Protein 6QVS (pdb70)

Organism: Homo sapiens (NCBI:txid9606)

Solvent-accessible surface area: 24418 Å² total; per-residue (Å²): 115,41,150,54,60,19,106,48,0,9,21,56,0,98,103,66,9,81,26,33,13,4,90,52,103,31,118,14,4,88,40,96,118,4,129,48,40,5,17,150,100,50,14,142,84,90,1,25,114,43,30,96,0,0,3,2,14,16,29,5,6,0,120,83,13,101,4,2,145,54,0,35,94,10,82,0,0,0,1,11,33,17,2,22,23,65,130,43,78,88,8,0,0,77,70,5,30,0,3,0,0,43,0,69,22,1,39,82,53,178,152,1,46,174,49,86,42,6,60,80,29,13,0,0,0,14,5,34,14,91,23,134,10,77,12,47,101,8,60,137,46,13,47,31,92,0,12,114,40,0,36,48,1,26,134,99,52,85,144,15,29,0,6,1,3,41,3,61,1,4,18,43,0,2,34,1,0,17,74,10,15,27,124,107,2,59,7,35,34,4,40,18,14,1,0,0,0,0,1,0,0,21,9,3,38,68,0,3,1,0,6,34,11,39,8,117,47,139,59,115,46,51,80,3,65,37,192,143,114,74,108,68,9,160,88,121,15,2,50,74,0,0,101,61,1,26,115,28,81,102,98,41,20,122,76,52,0,32,0,18,0,16,0,20,172,56,28,174,94,73,86,201,40,68,27,129,42,2,15,22,36,0,89,86,108,7,86,9,19,14,5,83,51,104,35,120,14,4,86,41,100,119,4,138,50,39,6,18,152,103,46,8,110,90,82,0,25,112,44,31,94,0,0,2,2,15,16,28,5,8,0,107,88,14,100,4,1,143,56,0,36,94,10,81,0,0,0,1,11,34,16,2,22,24,66,127,30,81,88,6,0,0,76,71,5,30,0,3,0,0,41,0,71,20,1,40,85,72,165,150,2,41,156,32,84,43,7,60,80,30,12,0,0,0,14,4,36,14,88,22,131,11,75,11,47,94,8,61,132,43,13,46,33,91,0,12,113,40,0,36,52,1,27,127,100,52,84,144,15,28,0,5,1,3,32,4,60,0,4,16,48,0,2,46,4,3,18,55,54,16,11,125,115,1,55,7,38,32,4,35,19,13,0,0,0,0,0,1,0,1,39,11,4,38,67,0,3,1,0,6,12,2,48,10,109,52,137,58,111,48,52,78,7,64,40,191,140,111,72,107,67,10,158,84,59,114,19,1,18,70,5,0,94,85,0,29,118,28,63,114,114,43,28,126,98,50,0,32,0,19,0,17,0,20,171,55,26,170,97

Sequence (539 aa):
GIKFSAEALRCHLRDHVNVSSMVEVTDFPFNTSSEWEGYLPKESIRRTKAGPWGRCCAVVSSSAGSLKSSQLGRREIDDHDAVLRFNGAPTANFQQDVGTKTTIRLMNSQLLVTTEKRFLKDSLYNEGILIVWDPSVYHSSDIPKWYQNPDYNFFNNYKTYRKLHPNQPFYILKPQMPWELWDILQEISPEEIQPNPPSSGMLGIIIMMTLCCDQVDIYEFLPSKRKTDVCYYYQKFFDSACTLLYEKNLVKHLNQGTDEDIYLLGKATLPGFRTIHCGIKFSAEALRCHLRDHVNVSMVEVTDFPFNTSSEWEGYLPKESIRRTKAGPWGRCAVVSSSAGSLKSSQLGREIDDHDAVLRFNGAPTANFQQDVGTKTTIRLMNSQLLVTTEKRFLKDSLYNEGILIVWDPSVYHSSDIPKWYQNPDYNFFNNYKTYRKLHPNQPFYILKPQMPWELWDILQEISPEEIQPNPPSSGMLGIIIMMTLCDQVDIYEFLPSKRKTDVCYYYQKFFDSACTPLLYEKNLVKHLNQGTDEDIYLLGKATLPGFRTIHC

Radius of gyration: 26.05 Å; Cα contacts (8 Å, |Δi|>4): 1026; chains: 2; bounding box: 49×72×60 Å

Structure (mmCIF, N/CA/C/O backbone):
data_6QVS
#
_entry.id   6QVS
#
_cell.length_a   138.816
_cell.length_b   94.369
_cell.length_c   64.472
_cell.angle_alpha   90.000
_cell.angle_beta   94.310
_cell.angle_gamma   90.000
#
_symmetry.space_group_name_H-M   'C 1 2 1'
#
loop_
_entity.id
_entity.type
_entity.pdbx_description
1 polymer 'Beta-galactoside alpha-2,6-sialyltransferase 1'
2 non-polymer DI(HYDROXYETHYL)ETHER
3 non-polymer GLYCEROL
4 water water
#
loop_
_atom_site.group_PDB
_atom_site.id
_atom_site.type_symbol
_atom_site.label_atom_id
_atom_site.label_alt_id
_atom_site.label_comp_id
_atom_site.label_asym_id
_atom_site.label_entity_id
_atom_site.label_seq_id
_atom_site.pdbx_PDB_ins_code
_atom_site.Cartn_x
_atom_site.Cartn_y
_atom_site.Cartn_z
_atom_site.occupancy
_atom_site.B_iso_or_equiv
_atom_site.auth_seq_id
_atom_site.auth_comp_id
_atom_site.auth_asym_id
_atom_site.auth_atom_id
_atom_site.pdbx_PDB_model_num
ATOM 1 N N . GLY A 1 1 ? -4.289 19.155 75.122 1.00 55.30 132 GLY A N 1
ATOM 2 C CA . GLY A 1 1 ? -3.944 18.371 73.949 1.00 45.37 132 GLY A CA 1
ATOM 3 C C . GLY A 1 1 ? -3.440 19.206 72.786 1.00 43.72 132 GLY A C 1
ATOM 4 O O . GLY A 1 1 ? -3.702 20.407 72.711 1.00 52.26 132 GLY A O 1
ATOM 5 N N . ILE A 1 2 ? -2.716 18.561 71.872 1.00 41.71 133 ILE A N 1
ATOM 6 C CA . ILE A 1 2 ? -2.126 19.263 70.737 1.00 33.98 133 ILE A CA 1
ATOM 7 C C . ILE A 1 2 ? -3.228 19.745 69.803 1.00 42.83 133 ILE A C 1
ATOM 8 O O . ILE A 1 2 ? -4.103 18.969 69.393 1.00 37.02 133 ILE A O 1
ATOM 13 N N . LYS A 1 3 ? -3.189 21.033 69.453 1.00 37.65 134 LYS A N 1
ATOM 14 C CA . LYS A 1 3 ? -4.273 21.652 68.699 1.00 35.51 134 LYS A CA 1
ATOM 15 C C . LYS A 1 3 ? -4.128 21.528 67.191 1.00 36.85 134 LYS A C 1
ATOM 16 O O . LYS A 1 3 ? -5.125 21.681 66.477 1.00 38.89 134 LYS A O 1
ATOM 22 N N . PHE A 1 4 ? -2.931 21.265 66.680 1.00 34.81 135 PHE A N 1
ATOM 23 C CA . PHE A 1 4 ? -2.756 21.105 65.245 1.00 32.70 135 PHE A CA 1
ATOM 24 C C . PHE A 1 4 ? -2.902 19.637 64.855 1.00 27.42 135 PHE A C 1
ATOM 25 O O . PHE A 1 4 ? -2.658 18.730 65.656 1.00 31.09 135 PHE A O 1
ATOM 33 N N . SER A 1 5 ? -3.278 19.413 63.599 1.00 29.25 136 SER A N 1
ATOM 34 C CA . SER A 1 5 ? -3.207 18.064 63.058 1.00 29.97 136 SER A CA 1
ATOM 35 C C . SER A 1 5 ? -1.744 17.672 62.881 1.00 29.01 136 SER A C 1
ATOM 36 O O . SER A 1 5 ? -0.849 18.518 62.898 1.00 29.91 136 SER A O 1
ATOM 39 N N . ALA A 1 6 ? -1.500 16.370 62.707 1.00 32.28 137 ALA A N 1
ATOM 40 C CA . ALA A 1 6 ? -0.133 15.940 62.432 1.00 27.81 137 ALA A CA 1
ATOM 41 C C . ALA A 1 6 ? 0.394 16.606 61.169 1.00 31.80 137 ALA A C 1
ATOM 42 O O . ALA A 1 6 ? 1.542 17.069 61.125 1.00 27.52 137 ALA A O 1
ATOM 44 N N . GLU A 1 7 ? -0.446 16.692 60.137 1.00 27.82 138 GLU A N 1
ATOM 45 C CA . GLU A 1 7 ? -0.021 17.273 58.872 1.00 32.33 138 GLU A CA 1
ATOM 46 C C . GLU A 1 7 ? 0.356 18.741 59.038 1.00 30.49 138 GLU A C 1
ATOM 47 O O . GLU A 1 7 ? 1.378 19.193 58.509 1.00 30.37 138 GLU A O 1
ATOM 53 N N . ALA A 1 8 ? -0.444 19.493 59.791 1.00 26.54 139 ALA A N 1
ATOM 54 C CA . ALA A 1 8 ? -0.140 20.905 60.005 1.00 31.05 139 ALA A CA 1
ATOM 55 C C . ALA A 1 8 ? 1.115 21.077 60.856 1.00 26.68 139 ALA A C 1
ATOM 56 O O . ALA A 1 8 ? 1.918 21.986 60.614 1.00 30.31 139 ALA A O 1
ATOM 58 N N . LEU A 1 9 ? 1.294 20.215 61.856 1.00 26.71 140 LEU A N 1
ATOM 59 C CA . LEU A 1 9 ? 2.465 20.301 62.720 1.00 26.57 140 LEU A CA 1
ATOM 60 C C . LEU A 1 9 ? 3.752 20.026 61.946 1.00 26.51 140 LEU A C 1
ATOM 61 O O . LEU A 1 9 ? 4.763 20.706 62.156 1.00 27.43 140 LEU A O 1
ATOM 66 N N . ARG A 1 10 ? 3.739 19.039 61.047 1.00 26.60 141 ARG A N 1
ATOM 67 C CA . ARG A 1 10 ? 4.926 18.775 60.237 1.00 28.05 141 ARG A CA 1
ATOM 68 C C . ARG A 1 10 ? 5.287 19.974 59.374 1.00 30.80 141 ARG A C 1
ATOM 69 O O . ARG A 1 10 ? 6.472 20.295 59.205 1.00 28.72 141 ARG A O 1
ATOM 77 N N . CYS A 1 11 ? 4.279 20.638 58.802 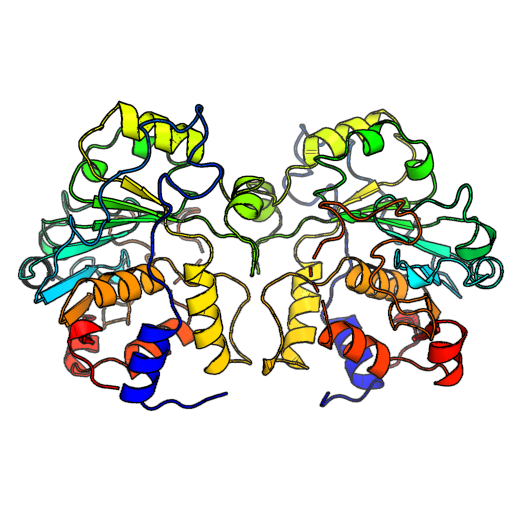1.00 28.82 142 CYS A N 1
ATOM 78 C CA . CYS A 1 11 ? 4.531 21.839 58.015 1.00 30.28 142 CYS A CA 1
ATOM 79 C C . CYS A 1 11 ? 5.114 22.945 58.880 1.00 27.72 142 CYS A C 1
ATOM 80 O O . CYS A 1 11 ? 6.023 23.667 58.453 1.00 32.53 142 CYS A O 1
ATOM 83 N N . HIS A 1 12 ? 4.591 23.095 60.097 1.00 29.62 143 HIS A N 1
ATOM 84 C CA . HIS A 1 12 ? 5.094 24.096 61.028 1.00 31.30 143 HIS A CA 1
ATOM 85 C C . HIS A 1 12 ? 6.547 23.815 61.402 1.00 31.53 143 HIS A C 1
ATOM 86 O O . HIS A 1 12 ? 7.378 24.730 61.456 1.00 31.34 143 HIS A O 1
ATOM 93 N N . LEU A 1 13 ? 6.875 22.548 61.647 1.00 25.23 144 LEU A N 1
ATOM 94 C CA . LEU A 1 13 ? 8.258 22.192 61.951 1.00 26.24 144 LEU A CA 1
ATOM 95 C C . LEU A 1 13 ? 9.162 22.421 60.750 1.00 28.25 144 LEU A C 1
ATOM 96 O O . LEU A 1 13 ? 10.296 22.892 60.900 1.00 29.19 144 LEU A O 1
ATOM 101 N N . ARG A 1 14 ? 8.678 22.094 59.551 1.00 25.99 145 ARG A N 1
ATOM 102 C CA . ARG A 1 14 ? 9.486 22.250 58.349 1.00 26.95 145 ARG A CA 1
ATOM 103 C C . ARG A 1 14 ? 9.839 23.709 58.119 1.00 29.78 145 ARG A C 1
ATOM 104 O O . ARG A 1 14 ? 10.986 24.035 57.798 1.00 32.14 145 ARG A O 1
ATOM 112 N N . ASP A 1 15 ? 8.870 24.601 58.306 1.00 29.80 146 ASP A N 1
ATOM 113 C CA . ASP A 1 15 ? 9.048 26.001 57.957 1.00 32.24 146 ASP A CA 1
ATOM 114 C C . ASP A 1 15 ? 9.707 26.823 59.057 1.00 32.50 146 ASP A C 1
ATOM 115 O O . ASP A 1 15 ? 10.344 27.837 58.747 1.00 37.24 146 ASP A O 1
ATOM 120 N N . HIS A 1 16 ? 9.570 26.432 60.328 1.00 27.70 147 HIS A N 1
ATOM 121 C CA . HIS A 1 16 ? 10.041 27.269 61.428 1.00 29.73 147 HIS A CA 1
ATOM 122 C C . HIS A 1 16 ? 11.354 26.808 62.046 1.00 26.22 147 HIS A C 1
ATOM 123 O O . HIS A 1 16 ? 11.967 27.575 62.795 1.00 29.51 147 HIS A O 1
ATOM 130 N N . VAL A 1 17 ? 11.816 25.594 61.766 1.00 25.84 148 VAL A N 1
ATOM 131 C CA . VAL A 1 17 ? 13.059 25.098 62.350 1.00 25.77 148 VAL A CA 1
ATOM 132 C C . VAL A 1 17 ? 14.091 25.015 61.233 1.00 27.84 148 VAL A C 1
ATOM 133 O O . VAL A 1 17 ? 13.956 24.203 60.310 1.00 31.18 148 VAL A O 1
ATOM 137 N N . ASN A 1 18 ? 15.120 25.861 61.302 1.00 23.67 149 ASN A N 1
ATOM 138 C CA . ASN A 1 18 ? 16.173 25.888 60.289 1.00 24.17 149 ASN A CA 1
ATOM 139 C C . ASN A 1 18 ? 17.256 24.898 60.708 1.00 22.90 149 ASN A C 1
ATOM 140 O O . ASN A 1 18 ? 18.049 25.171 61.614 1.00 22.59 149 ASN A O 1
ATOM 145 N N . VAL A 1 19 ? 17.267 23.724 60.077 1.00 21.19 150 VAL A N 1
ATOM 146 C CA . VAL A 1 19 ? 18.260 22.694 60.385 1.00 20.87 150 VAL A CA 1
ATOM 147 C C . VAL A 1 19 ? 19.477 23.010 59.526 1.00 24.23 150 VAL A C 1
ATOM 148 O O . VAL A 1 19 ? 19.590 22.586 58.368 1.00 23.35 150 VAL A O 1
ATOM 152 N N . SER A 1 20 ? 20.412 23.753 60.108 1.00 20.81 151 SER A N 1
ATOM 153 C CA A SER A 1 20 ? 21.594 24.216 59.397 0.42 19.79 151 SER A CA 1
ATOM 154 C CA B SER A 1 20 ? 21.608 24.131 59.380 0.58 19.72 151 SER A CA 1
ATOM 155 C C . SER A 1 20 ? 22.780 24.169 60.345 1.00 18.23 151 SER A C 1
ATOM 156 O O . SER A 1 20 ? 22.617 24.259 61.566 1.00 21.02 151 SER A O 1
ATOM 161 N N . MET A 1 21 ? 23.966 24.058 59.769 1.00 19.11 152 MET A N 1
ATOM 162 C CA . MET A 1 21 ? 25.209 24.006 60.512 1.00 19.71 152 MET A CA 1
ATOM 163 C C . MET A 1 21 ? 25.962 25.317 60.367 1.00 19.31 152 MET A C 1
ATOM 164 O O . MET A 1 21 ? 25.747 26.083 59.422 1.00 20.48 152 MET A O 1
ATOM 169 N N . VAL A 1 22 ? 26.880 25.556 61.311 1.00 18.30 153 VAL A N 1
ATOM 170 C CA . VAL A 1 22 ? 27.758 26.718 61.205 1.00 18.43 153 VAL A CA 1
ATOM 171 C C . VAL A 1 22 ? 28.614 26.581 59.951 1.00 21.18 153 VAL A C 1
ATOM 172 O O . VAL A 1 22 ? 29.119 25.496 59.636 1.00 20.47 153 VAL A O 1
ATOM 176 N N . GLU A 1 23 ? 28.771 27.680 59.212 1.00 20.19 154 GLU A N 1
ATOM 177 C CA . GLU A 1 23 ? 29.524 27.668 57.967 1.00 20.58 154 GLU A CA 1
ATOM 178 C C . GLU A 1 23 ? 30.766 28.547 58.082 1.00 20.33 154 GLU A C 1
ATOM 179 O O . GLU A 1 23 ? 30.872 29.388 58.980 1.00 21.03 154 GLU A O 1
ATOM 185 N N . VAL A 1 24 ? 31.720 28.312 57.171 1.00 22.11 155 VAL A N 1
ATOM 186 C CA . VAL A 1 24 ? 32.971 29.062 57.193 1.00 26.20 155 VAL A CA 1
ATOM 187 C C . VAL A 1 24 ? 32.734 30.546 56.979 1.00 25.14 155 VAL A C 1
ATOM 188 O O . VAL A 1 24 ? 33.619 31.352 57.276 1.00 31.59 155 VAL A O 1
ATOM 192 N N . THR A 1 25 ? 31.563 30.929 56.463 1.00 22.22 156 THR A N 1
ATOM 193 C CA . THR A 1 25 ? 31.223 32.328 56.234 1.00 29.42 156 THR A CA 1
ATOM 194 C C . THR A 1 25 ? 30.566 32.999 57.437 1.00 30.04 156 THR A C 1
ATOM 195 O O . THR A 1 25 ? 30.299 34.207 57.382 1.00 28.64 156 THR A O 1
ATOM 199 N N . ASP A 1 26 ? 30.299 32.260 58.519 1.00 21.91 157 ASP A N 1
ATOM 200 C CA . ASP A 1 26 ? 29.648 32.808 59.708 1.00 21.44 157 ASP A CA 1
ATOM 201 C C . ASP A 1 26 ? 30.717 33.356 60.651 1.00 22.15 157 ASP A C 1
ATOM 202 O O . ASP A 1 26 ? 31.475 32.587 61.246 1.00 22.89 157 ASP A O 1
ATOM 207 N N . PHE A 1 27 ? 30.786 34.683 60.803 1.00 20.52 158 PHE A N 1
ATOM 208 C CA . PHE A 1 27 ? 31.728 35.235 61.762 1.00 20.90 158 PHE A CA 1
ATOM 209 C C . PHE A 1 27 ? 31.436 34.687 63.159 1.00 18.95 158 PHE A C 1
ATOM 210 O O . PHE A 1 27 ? 30.275 34.676 63.586 1.00 21.19 158 PHE A O 1
ATOM 218 N N . PRO A 1 28 ? 32.465 34.285 63.932 1.00 19.78 159 PRO A N 1
ATOM 219 C CA . PRO A 1 28 ? 33.903 34.416 63.691 1.00 18.44 159 PRO A CA 1
ATOM 220 C C . PRO A 1 28 ? 34.605 33.175 63.150 1.00 20.76 159 PRO A C 1
ATOM 221 O O . PRO A 1 28 ? 35.823 33.044 63.307 1.00 21.86 159 PRO A O 1
ATOM 225 N N . PHE A 1 29 ? 33.862 32.294 62.499 1.00 20.85 160 PHE A N 1
ATOM 226 C CA . PHE A 1 29 ? 34.490 31.097 61.951 1.00 21.37 160 PHE A CA 1
ATOM 227 C C . PHE A 1 29 ? 35.189 31.371 60.628 1.00 24.23 160 PHE A C 1
ATOM 228 O O . PHE A 1 29 ? 35.730 30.441 60.017 1.00 23.10 160 PHE A O 1
ATOM 236 N N . ASN A 1 30 ? 35.221 32.637 60.199 1.00 21.87 161 ASN A N 1
ATOM 237 C CA . ASN A 1 30 ? 36.001 33.070 59.047 1.00 23.04 161 ASN A CA 1
ATOM 238 C C . ASN A 1 30 ? 37.271 33.817 59.455 1.00 24.70 161 ASN A C 1
ATOM 239 O O . ASN A 1 30 ? 37.917 34.434 58.602 1.00 22.86 161 ASN A O 1
ATOM 244 N N . THR A 1 31 ? 37.636 33.776 60.734 1.00 21.41 162 THR A N 1
ATOM 245 C CA . THR A 1 31 ? 38.893 34.343 61.196 1.00 23.87 162 THR A CA 1
ATOM 246 C C . THR A 1 31 ? 40.042 33.366 60.943 1.00 29.09 162 THR A C 1
ATOM 247 O O . THR A 1 31 ? 39.833 32.170 60.702 1.00 24.49 162 THR A O 1
ATOM 251 N N . SER A 1 32 ? 41.271 33.901 60.983 1.00 28.06 163 SER A N 1
ATOM 252 C CA A SER A 1 32 ? 42.437 33.073 60.697 0.65 27.63 163 SER A CA 1
ATOM 253 C CA B SER A 1 32 ? 42.469 33.098 60.730 0.35 27.63 163 SER A CA 1
ATOM 254 C C . SER A 1 32 ? 42.561 31.918 61.680 1.00 26.66 163 SER A C 1
ATOM 255 O O . SER A 1 32 ? 43.024 30.838 61.300 1.00 26.42 163 SER A O 1
ATOM 260 N N . GLU A 1 33 ? 42.154 32.126 62.934 1.00 23.79 164 GLU A N 1
ATOM 261 C CA . GLU A 1 33 ? 42.228 31.075 63.941 1.00 27.89 164 GLU A CA 1
ATOM 262 C C . GLU A 1 33 ? 41.408 29.854 63.544 1.00 25.74 164 GLU A C 1
ATOM 263 O O . GLU A 1 33 ? 41.729 28.730 63.952 1.00 25.93 164 GLU A O 1
ATOM 269 N N . TRP A 1 34 ? 40.366 30.046 62.742 1.00 23.13 165 TRP A N 1
ATOM 270 C CA . TRP A 1 34 ? 39.480 28.961 62.340 1.00 22.87 165 TRP A CA 1
ATOM 271 C C . TRP A 1 34 ? 39.745 28.463 60.925 1.00 22.17 165 TRP A C 1
ATOM 272 O O . TRP A 1 34 ? 39.002 27.608 60.430 1.00 21.52 165 TRP A O 1
ATOM 283 N N . GLU A 1 35 ? 40.787 28.968 60.265 1.00 25.72 166 GLU A N 1
ATOM 284 C CA . GLU A 1 35 ? 41.022 28.620 58.870 1.00 24.88 166 GLU A CA 1
ATOM 285 C C . GLU A 1 35 ? 41.183 27.118 58.702 1.00 23.88 166 GLU A C 1
ATOM 286 O O . GLU A 1 35 ? 41.996 26.494 59.385 1.00 28.82 166 GLU A O 1
ATOM 292 N N . GLY A 1 36 ? 40.398 26.545 57.789 1.00 24.50 167 GLY A N 1
ATOM 293 C CA . GLY A 1 36 ? 40.532 25.150 57.430 1.00 25.69 167 GLY A CA 1
ATOM 294 C C . GLY A 1 36 ? 39.827 24.172 58.338 1.00 26.20 167 GLY A C 1
ATOM 295 O O . GLY A 1 36 ? 39.841 22.967 58.050 1.00 27.35 167 GLY A O 1
ATOM 296 N N . TYR A 1 37 ? 39.203 24.633 59.421 1.00 22.90 168 TYR A N 1
ATOM 297 C CA . TYR A 1 37 ? 38.626 23.683 60.365 1.00 19.79 168 TYR A CA 1
ATOM 298 C C . TYR A 1 37 ? 37.217 23.216 59.997 1.00 25.59 168 TYR A C 1
ATOM 299 O O . TYR A 1 37 ? 36.951 22.012 60.018 1.00 27.23 168 TYR A O 1
ATOM 308 N N . LEU A 1 38 ? 36.298 24.124 59.682 1.00 24.07 169 LEU A N 1
ATOM 309 C CA . LEU A 1 38 ? 34.924 23.700 59.422 1.00 22.05 169 LEU A CA 1
ATOM 310 C C . LEU A 1 38 ? 34.806 23.028 58.053 1.00 25.67 169 LEU A C 1
ATOM 311 O O . LEU A 1 38 ? 35.519 23.391 57.111 1.00 27.60 169 LEU A O 1
ATOM 316 N N . PRO A 1 39 ? 33.911 22.047 57.909 1.00 23.87 170 PRO A N 1
ATOM 317 C CA . PRO A 1 39 ? 33.663 21.490 56.573 1.00 23.66 170 PRO A CA 1
ATOM 318 C C . PRO A 1 39 ? 33.217 22.590 55.620 1.00 25.86 170 PRO A C 1
ATOM 319 O O . PRO A 1 39 ? 32.372 23.426 55.954 1.00 30.61 170 PRO A O 1
ATOM 323 N N . LYS A 1 40 ? 33.832 22.616 54.443 1.00 32.74 171 LYS A N 1
ATOM 324 C CA . LYS A 1 40 ? 33.408 23.572 53.429 1.00 35.19 171 LYS A CA 1
ATOM 325 C C . LYS A 1 40 ? 32.201 23.080 52.643 1.00 38.47 171 LYS A C 1
ATOM 326 O O . LYS A 1 40 ? 31.452 23.905 52.105 1.00 41.58 171 LYS A O 1
ATOM 332 N N . GLU A 1 41 ? 31.978 21.767 52.591 1.00 30.20 172 GLU A N 1
ATOM 333 C CA . GLU A 1 41 ? 30.814 21.213 51.914 1.00 33.14 172 GLU A CA 1
ATOM 334 C C . GLU A 1 41 ? 29.674 21.004 52.901 1.00 30.96 172 GLU A C 1
ATOM 335 O O . GLU A 1 41 ? 29.876 20.489 54.005 1.00 34.15 172 GLU A O 1
ATOM 341 N N . SER A 1 42 ? 28.479 21.411 52.487 1.00 28.14 173 SER A N 1
ATOM 342 C CA . SER A 1 42 ? 27.290 21.332 53.322 1.00 28.80 173 SER A CA 1
ATOM 343 C C . SER A 1 42 ? 26.990 19.886 53.704 1.00 27.39 173 SER A C 1
ATOM 344 O O . SER A 1 42 ? 27.282 18.949 52.958 1.00 28.71 173 SER A O 1
ATOM 347 N N . ILE A 1 43 ? 26.388 19.705 54.883 1.00 22.31 174 ILE A N 1
ATOM 348 C CA . ILE A 1 43 ? 26.046 18.349 55.305 1.00 23.93 174 ILE A CA 1
ATOM 349 C C . ILE A 1 43 ? 25.059 17.716 54.335 1.00 27.50 174 ILE A C 1
ATOM 350 O O . ILE A 1 43 ? 25.077 16.495 54.133 1.00 27.32 174 ILE A O 1
ATOM 355 N N . ARG A 1 44 ? 24.226 18.530 53.682 1.00 28.50 175 ARG A N 1
ATOM 356 C CA A ARG A 1 44 ? 23.243 18.018 52.733 0.45 31.95 175 ARG A CA 1
ATOM 357 C CA B ARG A 1 44 ? 23.246 17.985 52.752 0.55 31.96 175 ARG A CA 1
ATOM 358 C C . ARG A 1 44 ? 23.897 17.375 51.518 1.00 30.90 175 ARG A C 1
ATOM 359 O O . ARG A 1 44 ? 23.255 16.567 50.838 1.00 37.75 175 ARG A O 1
ATOM 374 N N . THR A 1 45 ? 25.156 17.715 51.224 1.00 27.45 176 THR A N 1
ATOM 375 C CA . THR A 1 45 ? 25.855 17.043 50.132 1.00 34.11 176 THR A CA 1
ATOM 376 C C . THR A 1 45 ? 26.525 15.752 50.571 1.00 34.02 176 THR A C 1
ATOM 377 O O . THR A 1 45 ? 26.809 14.902 49.722 1.00 35.62 176 THR A O 1
ATOM 381 N N . LYS A 1 46 ? 26.797 15.586 51.867 1.00 29.45 177 LYS A N 1
ATOM 382 C CA . LYS A 1 46 ? 27.446 14.379 52.359 1.00 29.78 177 LYS A CA 1
ATOM 383 C C . LYS A 1 46 ? 26.478 13.375 52.962 1.00 26.59 177 LYS A C 1
ATOM 384 O O . LYS A 1 46 ? 26.817 12.189 53.057 1.00 27.69 177 LYS A O 1
ATOM 390 N N . ALA A 1 47 ? 25.293 13.821 53.372 1.00 26.59 178 ALA A N 1
ATOM 391 C CA . ALA A 1 47 ? 24.337 12.992 54.102 1.00 25.02 178 ALA A CA 1
ATOM 392 C C . ALA A 1 47 ? 23.051 12.893 53.288 1.00 24.65 178 ALA A C 1
ATOM 393 O O . ALA A 1 47 ? 22.193 13.776 53.359 1.00 28.21 178 ALA A O 1
ATOM 395 N N . GLY A 1 48 ? 22.915 11.820 52.513 1.00 26.89 179 GLY A N 1
ATOM 396 C CA . GLY A 1 48 ? 21.704 11.603 51.758 1.00 27.24 179 GLY A CA 1
ATOM 397 C C . GLY A 1 48 ? 21.604 12.481 50.523 1.00 26.65 179 GLY A C 1
ATOM 398 O O . GLY A 1 48 ? 22.618 12.865 49.936 1.00 29.35 179 GLY A O 1
ATOM 399 N N . PRO A 1 49 ? 20.374 12.799 50.087 1.00 27.58 180 PRO A N 1
ATOM 400 C CA . PRO A 1 49 ? 19.068 12.391 50.628 1.00 24.04 180 PRO A CA 1
ATOM 401 C C . PRO A 1 49 ? 18.856 10.882 50.680 1.00 29.88 180 PRO A C 1
ATOM 402 O O . PRO A 1 49 ? 19.319 10.160 49.792 1.00 30.76 180 PRO A O 1
ATOM 406 N N . TRP A 1 50 ? 18.157 10.420 51.711 1.00 27.38 181 TRP A N 1
ATOM 407 C CA . TRP A 1 50 ? 17.982 9.002 51.967 1.00 25.74 181 TRP A CA 1
ATOM 408 C C . TRP A 1 50 ? 16.505 8.625 51.945 1.00 25.33 181 TRP A C 1
ATOM 409 O O . TRP A 1 50 ? 15.619 9.459 52.142 1.00 27.12 181 TRP A O 1
ATOM 420 N N . GLY A 1 51 ? 16.242 7.342 51.703 1.00 25.26 182 GLY A N 1
ATOM 421 C CA . GLY A 1 51 ? 14.872 6.862 51.702 1.00 26.82 182 GLY A CA 1
ATOM 422 C C . GLY A 1 51 ? 14.344 6.460 53.065 1.00 30.01 182 GLY A C 1
ATOM 423 O O . GLY A 1 51 ? 13.309 6.957 53.512 1.00 35.34 182 GLY A O 1
ATOM 424 N N . ARG A 1 52 ? 15.030 5.540 53.732 1.00 25.27 183 ARG A N 1
ATOM 425 C CA . ARG A 1 52 ? 14.572 5.010 55.009 1.00 23.59 183 ARG A CA 1
ATOM 426 C C . ARG A 1 52 ? 15.710 5.155 56.003 1.00 24.31 183 ARG A C 1
ATOM 427 O O . ARG A 1 52 ? 16.843 4.778 55.703 1.00 26.65 183 ARG A O 1
ATOM 435 N N . CYS A 1 53 ? 15.433 5.745 57.161 1.00 20.82 184 CYS A N 1
ATOM 436 C CA A CYS A 1 53 ? 16.482 5.987 58.138 0.51 20.46 184 CYS A CA 1
ATOM 437 C CA B CYS A 1 53 ? 16.466 6.035 58.147 0.49 20.48 184 CYS A CA 1
ATOM 438 C C . CYS A 1 53 ? 16.028 5.552 59.519 1.00 18.41 184 CYS A C 1
ATOM 439 O O . CYS A 1 53 ? 14.834 5.405 59.794 1.00 20.79 184 CYS A O 1
ATOM 444 N N . ALA A 1 54 ? 17.013 5.334 60.389 1.00 18.81 185 ALA A N 1
ATOM 445 C CA . ALA A 1 54 ? 16.748 4.977 61.775 1.00 19.62 185 ALA A CA 1
ATOM 446 C C . ALA A 1 54 ? 17.388 6.004 62.694 1.00 19.33 185 ALA A C 1
ATOM 447 O O . ALA A 1 54 ? 18.479 6.501 62.409 1.00 21.07 185 ALA A O 1
ATOM 449 N N . VAL A 1 55 ? 16.683 6.324 63.776 1.00 17.01 186 VAL A N 1
ATOM 450 C CA . VAL A 1 55 ? 17.225 7.032 64.934 1.00 18.16 186 VAL A CA 1
ATOM 451 C C . VAL A 1 55 ? 17.202 6.047 66.092 1.00 17.54 186 VAL A C 1
ATOM 452 O O . VAL A 1 55 ? 16.144 5.489 66.413 1.00 19.29 186 VAL A O 1
ATOM 456 N N . VAL A 1 56 ? 18.359 5.804 66.703 1.00 15.66 187 VAL A N 1
ATOM 457 C CA . VAL A 1 56 ? 18.476 4.825 67.778 1.00 14.92 187 VAL A CA 1
ATOM 458 C C . VAL A 1 56 ? 18.779 5.581 69.064 1.00 17.09 187 VAL A C 1
ATOM 459 O O . VAL A 1 56 ? 19.855 6.170 69.215 1.00 18.49 187 VAL A O 1
ATOM 463 N N . SER A 1 57 ? 17.825 5.586 69.987 1.00 18.45 188 SER A N 1
ATOM 464 C CA A SER A 1 57 ? 18.093 6.192 71.277 0.55 18.93 188 SER A CA 1
ATOM 465 C CA B SER A 1 57 ? 18.045 6.152 71.307 0.45 18.93 188 SER A CA 1
ATOM 466 C C . SER A 1 57 ? 19.180 5.403 72.010 1.00 19.56 188 SER A C 1
ATOM 467 O O . SER A 1 57 ? 19.630 4.345 71.571 1.00 21.48 188 SER A O 1
ATOM 472 N N . SER A 1 58 ? 19.643 5.957 73.120 1.00 18.09 189 SER A N 1
ATOM 473 C CA . SER A 1 58 ? 20.631 5.257 73.928 1.00 18.21 189 SER A CA 1
ATOM 474 C C . SER A 1 58 ? 19.986 4.551 75.114 1.00 19.96 189 SER A C 1
ATOM 475 O O . SER A 1 58 ? 20.700 4.066 75.997 1.00 22.15 189 SER A O 1
ATOM 478 N N . ALA A 1 59 ? 18.655 4.464 75.129 1.00 20.10 190 ALA A N 1
ATOM 479 C CA . ALA A 1 59 ? 17.911 4.059 76.320 1.00 20.80 190 ALA A CA 1
ATOM 480 C C . ALA A 1 59 ? 18.267 2.644 76.760 1.00 22.82 190 ALA A C 1
ATOM 481 O O . ALA A 1 59 ? 18.600 1.776 75.949 1.00 21.34 190 ALA A O 1
ATOM 483 N N . GLY A 1 60 ? 18.154 2.414 78.070 1.00 21.45 191 GLY A N 1
ATOM 484 C CA . GLY A 1 60 ? 18.382 1.077 78.595 1.00 21.75 191 GLY A CA 1
ATOM 485 C C . GLY A 1 60 ? 17.436 0.030 78.042 1.00 22.15 191 GLY A C 1
ATOM 486 O O . GLY A 1 60 ? 17.770 -1.161 78.048 1.00 24.33 191 GLY A O 1
ATOM 487 N N . SER A 1 61 ? 16.253 0.443 77.576 1.00 19.90 192 SER A N 1
ATOM 488 C CA . SER A 1 61 ? 15.275 -0.477 77.012 1.00 22.47 192 SER A CA 1
ATOM 489 C C . SER A 1 61 ? 15.712 -1.079 75.677 1.00 24.26 192 SER A C 1
ATOM 490 O O . SER A 1 61 ? 15.016 -1.966 75.168 1.00 26.43 192 SER A O 1
ATOM 493 N N . LEU A 1 62 ? 16.843 -0.644 75.105 1.00 19.47 193 LEU A N 1
ATOM 494 C CA . LEU A 1 62 ? 17.385 -1.339 73.943 1.00 19.87 193 LEU A CA 1
ATOM 495 C C . LEU A 1 62 ? 18.078 -2.643 74.310 1.00 22.01 193 LEU A C 1
ATOM 496 O O . LEU A 1 62 ? 18.238 -3.509 73.442 1.00 23.19 193 LEU A O 1
ATOM 501 N N . LYS A 1 63 ? 18.510 -2.791 75.558 1.00 22.93 194 LYS A N 1
ATOM 502 C CA . LYS A 1 63 ? 19.133 -4.035 75.989 1.00 27.85 194 LYS A CA 1
ATOM 503 C C . LYS A 1 63 ? 18.132 -5.178 75.873 1.00 26.28 194 LYS A C 1
ATOM 504 O O . LYS A 1 63 ? 16.976 -5.053 76.291 1.00 28.88 194 LYS A O 1
ATOM 510 N N . SER A 1 64 ? 18.575 -6.283 75.259 1.00 26.88 195 SER A N 1
ATOM 511 C CA . SER A 1 64 ? 17.759 -7.468 74.972 1.00 30.53 195 SER A CA 1
ATOM 512 C C . SER A 1 64 ? 16.599 -7.194 74.021 1.00 28.96 195 SER A C 1
ATOM 513 O O . SER A 1 64 ? 15.674 -7.998 73.932 1.00 30.01 195 SER A O 1
ATOM 516 N N . SER A 1 65 ? 16.621 -6.087 73.271 1.00 22.79 196 SER A N 1
ATOM 517 C CA . SER A 1 65 ? 15.553 -5.831 72.310 1.00 24.32 196 SER A CA 1
ATOM 518 C C . SER A 1 65 ? 15.691 -6.637 71.027 1.00 21.83 196 SER A C 1
ATOM 519 O O . SER A 1 65 ? 14.711 -6.760 70.280 1.00 22.92 196 SER A O 1
ATOM 522 N N . GLN A 1 66 ? 16.901 -7.114 70.719 1.00 22.03 197 GLN A N 1
ATOM 523 C CA . GLN A 1 66 ? 17.179 -7.815 69.469 1.00 22.30 197 GLN A CA 1
ATOM 524 C C . GLN A 1 66 ? 16.742 -7.004 68.248 1.00 19.73 197 GLN A C 1
ATOM 525 O O . GLN A 1 66 ? 16.310 -7.546 67.230 1.00 23.35 197 GLN A O 1
ATOM 531 N N . LEU A 1 67 ? 16.887 -5.668 68.325 1.00 18.41 198 LEU A N 1
ATOM 532 C CA . LEU A 1 67 ? 16.471 -4.812 67.225 1.00 20.02 198 LEU A CA 1
ATOM 533 C C . LEU A 1 67 ? 17.554 -4.604 66.158 1.00 19.39 198 LEU A C 1
ATOM 534 O O . LEU A 1 67 ? 17.331 -3.844 65.202 1.00 18.96 198 LEU A O 1
ATOM 539 N N . GLY A 1 68 ? 18.704 -5.282 66.278 1.00 19.57 199 GLY A N 1
ATOM 540 C CA . GLY A 1 68 ? 19.844 -4.959 65.427 1.00 20.01 199 GLY A CA 1
ATOM 541 C C . GLY A 1 68 ? 19.582 -5.138 63.940 1.00 21.52 199 GLY A C 1
ATOM 542 O O . GLY A 1 68 ? 19.992 -4.309 63.125 1.00 20.64 199 GLY A O 1
ATOM 543 N N A ARG A 1 69 ? 18.904 -6.226 63.562 0.51 20.86 200 ARG A N 1
ATOM 544 N N B ARG A 1 69 ? 18.900 -6.223 63.562 0.49 20.86 200 ARG A N 1
ATOM 545 C CA A ARG A 1 69 ? 18.624 -6.438 62.142 0.51 21.83 200 ARG A CA 1
ATOM 546 C CA B ARG A 1 69 ? 18.630 -6.432 62.140 0.49 21.83 200 ARG A CA 1
ATOM 547 C C A ARG A 1 69 ? 17.634 -5.406 61.620 0.51 22.28 200 ARG A C 1
ATOM 548 C C B ARG A 1 69 ? 17.631 -5.409 61.616 0.49 22.27 200 ARG A C 1
ATOM 549 O O A ARG A 1 69 ? 17.806 -4.872 60.517 0.51 24.15 200 ARG A O 1
ATOM 550 O O B ARG A 1 69 ? 17.795 -4.883 60.509 0.49 24.16 200 ARG A O 1
ATOM 565 N N . GLU A 1 70 ? 16.600 -5.109 62.408 1.00 22.30 201 GLU A N 1
ATOM 566 C CA . GLU A 1 70 ? 15.627 -4.091 62.027 1.00 23.95 201 GLU A CA 1
ATOM 567 C C . GLU A 1 70 ? 16.296 -2.729 61.868 1.00 24.03 201 GLU A C 1
ATOM 568 O O . GLU A 1 70 ? 16.022 -1.996 60.910 1.00 25.77 201 GLU A O 1
ATOM 574 N N . ILE A 1 71 ? 17.214 -2.400 62.775 1.00 21.24 202 ILE A N 1
ATOM 575 C CA . ILE A 1 71 ? 17.899 -1.110 62.701 1.00 20.87 202 ILE A CA 1
ATOM 576 C C . ILE A 1 71 ? 18.810 -1.041 61.479 1.00 21.09 202 ILE A C 1
ATOM 577 O O . ILE A 1 71 ? 18.848 -0.028 60.771 1.00 22.77 202 ILE A O 1
ATOM 582 N N . ASP A 1 72 ? 19.568 -2.110 61.209 1.00 20.61 203 ASP A N 1
ATOM 583 C CA . ASP A 1 72 ? 20.508 -2.073 60.095 1.00 20.71 203 ASP A CA 1
ATOM 584 C C . ASP A 1 72 ? 19.816 -2.033 58.732 1.00 19.19 203 ASP A C 1
ATOM 585 O O . ASP A 1 72 ? 20.448 -1.638 57.748 1.00 24.22 203 ASP A O 1
ATOM 590 N N . ASP A 1 73 ? 18.539 -2.423 58.657 1.00 22.95 204 ASP A N 1
ATOM 591 C CA . ASP A 1 73 ? 17.785 -2.427 57.403 1.00 25.64 204 ASP A CA 1
ATOM 592 C C . ASP A 1 73 ? 17.265 -1.018 57.097 1.00 24.20 204 ASP A C 1
ATOM 593 O O . ASP A 1 73 ? 16.066 -0.772 56.968 1.00 26.60 204 ASP A O 1
ATOM 598 N N . HIS A 1 74 ? 18.213 -0.085 56.999 1.00 21.82 205 HIS A N 1
ATOM 599 C CA . HIS A 1 74 ? 17.951 1.316 56.694 1.00 21.13 205 HIS A CA 1
ATOM 600 C C . HIS A 1 74 ?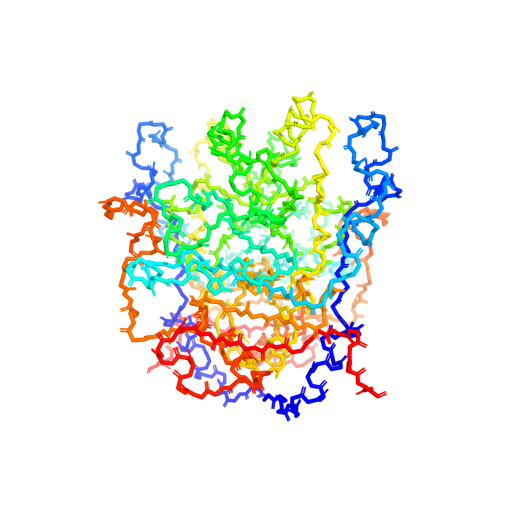 19.120 1.876 55.904 1.00 22.08 205 HIS A C 1
ATOM 601 O O . HIS A 1 74 ? 20.242 1.376 55.989 1.00 25.36 205 HIS A O 1
ATOM 608 N N . ASP A 1 75 ? 18.867 2.978 55.189 1.00 19.97 206 ASP A N 1
ATOM 609 C CA . ASP A 1 75 ? 19.940 3.633 54.454 1.00 20.42 206 ASP A CA 1
ATOM 610 C C . ASP A 1 75 ? 20.930 4.316 55.386 1.00 22.81 206 ASP A C 1
ATOM 611 O O . ASP A 1 75 ? 22.124 4.393 55.076 1.00 25.65 206 ASP A O 1
ATOM 616 N N . ALA A 1 76 ? 20.450 4.832 56.515 1.00 20.34 207 ALA A N 1
ATOM 617 C CA . ALA A 1 76 ? 21.292 5.572 57.441 1.00 20.03 207 ALA A CA 1
ATOM 618 C C . ALA A 1 76 ? 20.765 5.369 58.850 1.00 18.14 207 ALA A C 1
ATOM 619 O O . ALA A 1 76 ? 19.563 5.196 59.057 1.00 20.98 207 ALA A O 1
ATOM 621 N N . VAL A 1 77 ? 21.680 5.421 59.814 1.00 17.14 208 VAL A N 1
ATOM 622 C CA . VAL A 1 77 ? 21.364 5.264 61.227 1.00 17.20 208 VAL A CA 1
ATOM 623 C C . VAL A 1 77 ? 22.001 6.421 61.979 1.00 17.47 208 VAL A C 1
ATOM 624 O O . VAL A 1 77 ? 23.203 6.663 61.837 1.00 17.65 208 VAL A O 1
ATOM 628 N N . LEU A 1 78 ? 21.208 7.130 62.788 1.00 16.19 209 LEU A N 1
ATOM 629 C CA . LEU A 1 78 ? 21.738 8.164 63.668 1.00 16.01 209 LEU A CA 1
ATOM 630 C C . LEU A 1 78 ? 21.800 7.635 65.101 1.00 16.68 209 LEU A C 1
ATOM 631 O O . LEU A 1 78 ? 20.853 7.010 65.581 1.00 16.81 209 LEU A O 1
ATOM 636 N N . ARG A 1 79 ? 22.919 7.903 65.787 1.00 14.13 210 ARG A N 1
ATOM 637 C CA . ARG A 1 79 ? 23.110 7.551 67.197 1.00 14.00 210 ARG A CA 1
ATOM 638 C C . ARG A 1 79 ? 23.551 8.791 67.968 1.00 13.69 210 ARG A C 1
ATOM 639 O O . ARG A 1 79 ? 23.846 9.840 67.381 1.00 15.57 210 ARG A O 1
ATOM 647 N N . PHE A 1 80 ? 23.622 8.661 69.298 1.00 15.78 211 PHE A N 1
ATOM 648 C CA . PHE A 1 80 ? 23.883 9.810 70.166 1.00 17.38 211 PHE A CA 1
ATOM 649 C C . PHE A 1 80 ? 25.115 9.619 71.038 1.00 19.22 211 PHE A C 1
ATOM 650 O O . PHE A 1 80 ? 25.383 8.524 71.537 1.00 16.38 211 PHE A O 1
ATOM 658 N N . ASN A 1 81 ? 25.836 10.717 71.241 1.00 15.75 212 ASN A N 1
ATOM 659 C CA . ASN A 1 81 ? 26.946 10.838 72.199 1.00 16.43 212 ASN A CA 1
ATOM 660 C C . ASN A 1 81 ? 27.894 9.654 72.021 1.00 18.23 212 ASN A C 1
ATOM 661 O O . ASN A 1 81 ? 28.341 9.421 70.888 1.00 19.34 212 ASN A O 1
ATOM 666 N N . GLY A 1 82 ? 28.246 8.931 73.082 1.00 18.67 213 GLY A N 1
ATOM 667 C CA . GLY A 1 82 ? 29.212 7.850 72.960 1.00 21.14 213 GLY A CA 1
ATOM 668 C C . GLY A 1 82 ? 28.597 6.471 72.855 1.00 19.20 213 GLY A C 1
ATOM 669 O O . GLY A 1 82 ? 29.264 5.473 73.178 1.00 18.29 213 GLY A O 1
ATOM 670 N N . ALA A 1 83 ? 27.350 6.383 72.400 1.00 17.68 214 ALA A N 1
ATOM 671 C CA . ALA A 1 83 ? 26.671 5.084 72.363 1.00 19.09 214 ALA A CA 1
ATOM 672 C C . ALA A 1 83 ? 27.414 4.118 71.449 1.00 16.45 214 ALA A C 1
ATOM 673 O O . ALA A 1 83 ? 27.658 4.442 70.277 1.00 17.55 214 ALA A O 1
ATOM 675 N N . PRO A 1 84 ? 27.798 2.935 71.945 1.00 16.42 215 PRO A N 1
ATOM 676 C CA . PRO A 1 84 ? 28.602 2.004 71.152 1.00 16.62 215 PRO A CA 1
ATOM 677 C C . PRO A 1 84 ? 27.773 0.944 70.442 1.00 17.74 215 PRO A C 1
ATOM 678 O O . PRO A 1 84 ? 26.673 0.600 70.878 1.00 19.17 215 PRO A O 1
ATOM 682 N N . THR A 1 85 ? 28.294 0.434 69.333 1.00 19.55 216 THR A N 1
ATOM 683 C CA . THR A 1 85 ? 27.720 -0.756 68.718 1.00 18.20 216 THR A CA 1
ATOM 684 C C . THR A 1 85 ? 28.480 -2.015 69.094 1.00 20.23 216 THR A C 1
ATOM 685 O O . THR A 1 85 ? 27.859 -3.067 69.247 1.00 20.08 216 THR A O 1
ATOM 689 N N . ALA A 1 86 ? 29.791 -1.914 69.309 1.00 23.00 217 ALA A N 1
ATOM 690 C CA . ALA A 1 86 ? 30.578 -3.093 69.664 1.00 24.01 217 ALA A CA 1
ATOM 691 C C . ALA A 1 86 ? 30.042 -3.742 70.932 1.00 24.72 217 ALA A C 1
ATOM 692 O O . ALA A 1 86 ? 29.754 -3.061 71.920 1.00 26.06 217 ALA A O 1
ATOM 694 N N . ASN A 1 87 ? 29.864 -5.067 70.881 1.00 23.70 218 ASN A N 1
ATOM 695 C CA . ASN A 1 87 ? 29.318 -5.896 71.956 1.00 23.75 218 ASN A CA 1
ATOM 696 C C . ASN A 1 87 ? 27.820 -5.713 72.145 1.00 22.98 218 ASN A C 1
ATOM 697 O O . ASN A 1 87 ? 27.254 -6.281 73.092 1.00 24.29 218 ASN A O 1
ATOM 702 N N . PHE A 1 88 ? 27.156 -4.926 71.290 1.00 21.02 219 PHE A N 1
ATOM 703 C CA . PHE A 1 88 ? 25.717 -4.715 71.387 1.00 19.09 219 PHE A CA 1
ATOM 704 C C . PHE A 1 88 ? 25.021 -4.860 70.039 1.00 19.17 219 PHE A C 1
ATOM 705 O O . PHE A 1 88 ? 23.831 -4.526 69.936 1.00 19.67 219 PHE A O 1
ATOM 713 N N . GLN A 1 89 ? 25.711 -5.372 69.007 1.00 19.60 220 GLN A N 1
ATOM 714 C CA . GLN A 1 89 ? 25.171 -5.299 67.650 1.00 19.36 220 GLN A CA 1
ATOM 715 C C . GLN A 1 89 ? 23.841 -6.023 67.504 1.00 18.19 220 GLN A C 1
ATOM 716 O O . GLN A 1 89 ? 23.017 -5.621 66.679 1.00 20.65 220 GLN A O 1
ATOM 722 N N . GLN A 1 90 ? 23.625 -7.111 68.259 1.00 19.56 221 GLN A N 1
ATOM 723 C CA . GLN A 1 90 ? 22.360 -7.831 68.140 1.00 18.98 221 GLN A CA 1
ATOM 724 C C . GLN A 1 90 ? 21.185 -6.993 68.625 1.00 20.02 221 GLN A C 1
ATOM 725 O O . GLN A 1 90 ? 20.056 -7.193 68.161 1.00 19.82 221 GLN A O 1
ATOM 731 N N . ASP A 1 91 ? 21.434 -6.033 69.524 1.00 19.28 222 ASP A N 1
ATOM 732 C CA . ASP A 1 91 ? 20.377 -5.184 70.058 1.00 18.94 222 ASP A CA 1
ATOM 733 C C . ASP A 1 91 ? 20.257 -3.862 69.313 1.00 21.70 222 ASP A C 1
ATOM 734 O O . ASP A 1 91 ? 19.142 -3.390 69.092 1.00 20.09 222 ASP A O 1
ATOM 739 N N . VAL A 1 92 ? 21.373 -3.251 68.916 1.00 19.02 223 VAL A N 1
ATOM 740 C CA . VAL A 1 92 ? 21.343 -1.872 68.426 1.00 16.56 223 VAL A CA 1
ATOM 741 C C . VAL A 1 92 ? 21.841 -1.726 66.998 1.00 19.48 223 VAL A C 1
ATOM 742 O O . VAL A 1 92 ? 21.820 -0.607 66.464 1.00 18.23 223 VAL A O 1
ATOM 746 N N . GLY A 1 93 ? 22.280 -2.811 66.352 1.00 18.80 224 GLY A N 1
ATOM 747 C CA . GLY A 1 93 ? 22.764 -2.718 64.988 1.00 18.64 224 GLY A CA 1
ATOM 748 C C . GLY A 1 93 ? 24.268 -2.537 64.895 1.00 18.84 224 GLY A C 1
ATOM 749 O O . GLY A 1 93 ? 24.982 -2.400 65.889 1.00 20.02 224 GLY A O 1
ATOM 750 N N . THR A 1 94 ? 24.748 -2.497 63.644 1.00 18.94 225 THR A N 1
ATOM 751 C CA . THR A 1 94 ? 26.175 -2.428 63.361 1.00 21.17 225 THR A CA 1
ATOM 752 C C . THR A 1 94 ? 26.646 -1.116 62.760 1.00 23.48 225 THR A C 1
ATOM 753 O O . THR A 1 94 ? 27.853 -0.855 62.779 1.00 28.89 225 THR A O 1
ATOM 757 N N . LYS A 1 95 ? 25.770 -0.317 62.170 1.00 21.52 226 LYS A N 1
ATOM 758 C CA . LYS A 1 95 ? 26.272 0.828 61.434 1.00 23.25 226 LYS A CA 1
ATOM 759 C C . LYS A 1 95 ? 25.901 2.122 62.136 1.00 19.66 226 LYS A C 1
ATOM 760 O O . LYS A 1 95 ? 24.913 2.200 62.873 1.00 20.97 226 LYS A O 1
ATOM 766 N N . THR A 1 96 ? 26.731 3.127 61.894 1.00 20.83 227 THR A N 1
ATOM 767 C CA . THR A 1 96 ? 26.546 4.459 62.457 1.00 17.17 227 THR A CA 1
ATOM 768 C C . THR A 1 96 ? 26.847 5.442 61.343 1.00 21.74 227 THR A C 1
ATOM 769 O O . THR A 1 96 ? 28.009 5.581 60.947 1.00 23.45 227 THR A O 1
ATOM 773 N N . THR A 1 97 ? 25.810 6.114 60.840 1.00 18.15 228 THR A N 1
ATOM 774 C CA . THR A 1 97 ? 25.968 7.053 59.740 1.00 16.60 228 THR A CA 1
ATOM 775 C C . THR A 1 97 ? 26.150 8.476 60.231 1.00 17.25 228 THR A C 1
ATOM 776 O O . THR A 1 97 ? 26.944 9.231 59.667 1.00 18.20 228 THR A O 1
ATOM 780 N N . ILE A 1 98 ? 25.379 8.869 61.234 1.00 16.81 229 ILE A N 1
ATOM 781 C CA . ILE A 1 98 ? 25.485 10.184 61.845 1.00 15.30 229 ILE A CA 1
ATOM 782 C C . ILE A 1 98 ? 25.520 9.987 63.349 1.00 17.17 229 ILE A C 1
ATOM 783 O O . ILE A 1 98 ? 24.772 9.166 63.894 1.00 17.15 229 ILE A O 1
ATOM 788 N N . ARG A 1 99 ? 26.397 10.723 64.024 1.00 15.84 230 ARG A N 1
ATOM 789 C CA . ARG A 1 99 ? 26.459 10.682 65.481 1.00 13.46 230 ARG A CA 1
ATOM 790 C C . ARG A 1 99 ? 26.305 12.108 65.997 1.00 15.01 230 ARG A C 1
ATOM 791 O O . ARG A 1 99 ? 27.143 12.962 65.705 1.00 17.46 230 ARG A O 1
ATOM 799 N N . LEU A 1 100 ? 25.232 12.361 66.746 1.00 14.73 231 LEU A N 1
ATOM 800 C CA . LEU A 1 100 ? 24.948 13.686 67.289 1.00 15.09 231 LEU A CA 1
ATOM 801 C C . LEU A 1 100 ? 25.406 13.710 68.741 1.00 16.73 231 LEU A C 1
ATOM 802 O O . LEU A 1 100 ? 24.970 12.871 69.547 1.00 16.34 231 LEU A O 1
ATOM 807 N N . MET A 1 101 ? 26.282 14.662 69.067 1.00 16.96 232 MET A N 1
ATOM 808 C CA . MET A 1 101 ? 26.938 14.733 70.368 1.00 15.67 232 MET A CA 1
ATOM 809 C C . MET A 1 101 ? 26.664 16.071 71.029 1.00 14.67 232 MET A C 1
ATOM 810 O O . MET A 1 101 ? 26.702 17.115 70.371 1.00 16.83 232 MET A O 1
ATOM 815 N N . ASN A 1 102 ? 26.480 16.038 72.348 1.00 15.35 233 ASN A N 1
ATOM 816 C CA . ASN A 1 102 ? 26.403 17.314 73.049 1.00 17.41 233 ASN A CA 1
ATOM 817 C C . ASN A 1 102 ? 27.806 17.858 73.324 1.00 16.46 233 ASN A C 1
ATOM 818 O O . ASN A 1 102 ? 28.802 17.130 73.346 1.00 17.08 233 ASN A O 1
ATOM 823 N N . SER A 1 103 ? 27.880 19.188 73.477 1.00 14.78 234 SER A N 1
ATOM 824 C CA . SER A 1 103 ? 29.176 19.826 73.672 1.00 15.64 234 SER A CA 1
ATOM 825 C C . SER A 1 103 ? 29.828 19.418 74.991 1.00 15.98 234 SER A C 1
ATOM 826 O O . SER A 1 103 ? 31.059 19.492 75.098 1.00 18.79 234 SER A O 1
ATOM 829 N N . GLN A 1 104 ? 29.044 18.999 75.991 1.00 15.90 235 GLN A N 1
ATOM 830 C CA . GLN A 1 104 ? 29.647 18.499 77.227 1.00 18.90 235 GLN A CA 1
ATOM 831 C C . GLN A 1 104 ? 30.565 17.308 76.953 1.00 20.50 235 GLN A C 1
ATOM 832 O O . GLN A 1 104 ? 31.667 17.229 77.504 1.00 20.00 235 GLN A O 1
ATOM 838 N N . LEU A 1 105 ? 30.142 16.397 76.071 1.00 17.61 236 LEU A N 1
ATOM 839 C CA A LEU A 1 105 ? 30.969 15.242 75.737 0.65 19.00 236 LEU A CA 1
ATOM 840 C CA B LEU A 1 105 ? 30.967 15.242 75.736 0.35 19.03 236 LEU A CA 1
ATOM 841 C C . LEU A 1 105 ? 32.266 15.676 75.071 1.00 20.57 236 LEU A C 1
ATOM 842 O O . LEU A 1 105 ? 33.363 15.270 75.482 1.00 20.59 236 LEU A O 1
ATOM 851 N N . VAL A 1 106 ? 32.165 16.505 74.034 1.00 17.88 237 VAL A N 1
ATOM 852 C CA . VAL A 1 106 ? 33.366 16.901 73.311 1.00 17.63 237 VAL A CA 1
ATOM 853 C C . VAL A 1 106 ? 34.322 17.653 74.227 1.00 18.58 237 VAL A C 1
ATOM 854 O O . VAL A 1 106 ? 35.549 17.524 74.100 1.00 20.53 237 VAL A O 1
ATOM 858 N N . THR A 1 107 ? 33.783 18.428 75.171 1.00 17.47 238 THR A N 1
ATOM 859 C CA . THR A 1 107 ? 34.613 19.242 76.058 1.00 19.19 238 THR A CA 1
ATOM 860 C C . THR A 1 107 ? 35.271 18.424 77.166 1.00 21.06 238 THR A C 1
ATOM 861 O O . THR A 1 107 ? 36.455 18.625 77.454 1.00 25.33 238 THR A O 1
ATOM 865 N N . THR A 1 108 ? 34.534 17.503 77.806 1.00 22.07 239 THR A N 1
ATOM 866 C CA . THR A 1 108 ? 34.991 16.918 79.064 1.00 20.32 239 THR A CA 1
ATOM 867 C C . THR A 1 108 ? 35.240 15.418 79.021 1.00 29.06 239 THR A C 1
ATOM 868 O O . THR A 1 108 ? 35.845 14.892 79.966 1.00 28.11 239 THR A O 1
ATOM 872 N N . GLU A 1 109 ? 34.815 14.712 77.974 1.00 23.87 240 GLU A N 1
ATOM 873 C CA . GLU A 1 109 ? 34.984 13.258 77.924 1.00 24.17 240 GLU A CA 1
ATOM 874 C C . GLU A 1 109 ? 36.306 12.961 77.221 1.00 22.66 240 GLU A C 1
ATOM 875 O O . GLU A 1 109 ? 36.417 13.095 75.999 1.00 24.45 240 GLU A O 1
ATOM 881 N N . LYS A 1 110 ? 37.321 12.553 77.996 1.00 25.51 241 LYS A N 1
ATOM 882 C CA . LYS A 1 110 ? 38.638 12.312 77.410 1.00 25.84 241 LYS A CA 1
ATOM 883 C C . LYS A 1 110 ? 38.603 11.222 76.339 1.00 25.26 241 LYS A C 1
ATOM 884 O O . LYS A 1 110 ? 39.411 11.247 75.404 1.00 25.94 241 LYS A O 1
ATOM 890 N N . ARG A 1 111 ? 37.684 10.261 76.451 1.00 23.28 242 ARG A N 1
ATOM 891 C CA . ARG A 1 111 ? 37.608 9.199 75.456 1.00 24.30 242 ARG A CA 1
ATOM 892 C C . ARG A 1 111 ? 37.189 9.708 74.081 1.00 23.74 242 ARG A C 1
ATOM 893 O O . ARG A 1 111 ? 37.404 9.010 73.084 1.00 22.21 242 ARG A O 1
ATOM 901 N N . PHE A 1 112 ? 36.623 10.915 73.988 1.00 22.23 243 PHE A N 1
ATOM 902 C CA . PHE A 1 112 ? 36.261 11.418 72.666 1.00 20.76 243 PHE A CA 1
ATOM 903 C C . PHE A 1 112 ? 37.476 11.507 71.752 1.00 22.38 243 PHE A C 1
ATOM 904 O O . PHE A 1 112 ? 37.371 11.271 70.546 1.00 22.26 243 PHE A O 1
ATOM 912 N N . LEU A 1 113 ? 38.641 11.860 72.298 1.00 21.61 244 LEU A N 1
ATOM 913 C CA . LEU A 1 113 ? 39.838 11.980 71.482 1.00 22.65 244 LEU A CA 1
ATOM 914 C C . LEU A 1 113 ? 40.606 10.663 71.357 1.00 27.28 244 LEU A C 1
ATOM 915 O O . LEU A 1 113 ? 41.625 10.622 70.658 1.00 28.87 244 LEU A O 1
ATOM 920 N N . LYS A 1 114 ? 40.128 9.581 71.971 1.00 24.42 245 LYS A N 1
ATOM 921 C CA . LYS A 1 114 ? 40.865 8.316 71.951 1.00 26.80 245 LYS A CA 1
ATOM 922 C C . LYS A 1 114 ? 40.089 7.160 71.344 1.00 29.61 245 LYS A C 1
ATOM 923 O O . LYS A 1 114 ? 40.683 6.333 70.654 1.00 30.83 245 LYS A O 1
ATOM 929 N N . ASP A 1 115 ? 38.779 7.079 71.575 1.00 25.97 246 ASP A N 1
ATOM 930 C CA . ASP A 1 115 ? 38.010 5.879 71.249 1.00 23.41 246 ASP A CA 1
ATOM 931 C C . ASP A 1 115 ? 37.668 5.834 69.762 1.00 24.05 246 ASP A C 1
ATOM 932 O O . ASP A 1 115 ? 37.176 6.814 69.189 1.00 24.26 246 ASP A O 1
ATOM 937 N N . SER A 1 116 ? 37.910 4.685 69.135 1.00 24.53 247 SER A N 1
ATOM 938 C CA . SER A 1 116 ? 37.716 4.589 67.695 1.00 22.42 247 SER A CA 1
ATOM 939 C C . SER A 1 116 ? 36.246 4.647 67.289 1.00 21.54 247 SER A C 1
ATOM 940 O O . SER A 1 116 ? 35.959 4.884 66.109 1.00 23.13 247 SER A O 1
ATOM 943 N N . LEU A 1 117 ? 35.312 4.445 68.226 1.00 22.65 248 LEU A N 1
ATOM 944 C CA . LEU A 1 117 ? 33.899 4.446 67.852 1.00 22.39 248 LEU A CA 1
ATOM 945 C C . LEU A 1 117 ? 33.480 5.768 67.219 1.00 21.91 248 LEU A C 1
ATOM 946 O O . LEU A 1 117 ? 32.562 5.791 66.386 1.00 22.95 248 LEU A O 1
ATOM 951 N N . TYR A 1 118 ? 34.143 6.867 67.585 1.00 20.13 249 TYR A N 1
ATOM 952 C CA . TYR A 1 118 ? 33.787 8.176 67.038 1.00 19.06 249 TYR A CA 1
ATOM 953 C C . TYR A 1 118 ? 34.208 8.364 65.589 1.00 20.46 249 TYR A C 1
ATOM 954 O O . TYR A 1 118 ? 33.729 9.304 64.944 1.00 20.40 249 TYR A O 1
ATOM 963 N N . ASN A 1 119 ? 35.079 7.505 65.058 1.00 21.85 250 ASN A N 1
ATOM 964 C CA . ASN A 1 119 ? 35.697 7.784 63.770 1.00 20.79 250 ASN A CA 1
ATOM 965 C C . ASN A 1 119 ? 34.813 7.396 62.593 1.00 23.25 250 ASN A C 1
ATOM 966 O O . ASN A 1 119 ? 35.157 7.718 61.449 1.00 22.69 250 ASN A O 1
ATOM 971 N N . GLU A 1 120 ? 33.668 6.763 62.846 1.00 22.41 251 GLU A N 1
ATOM 972 C CA . GLU A 1 120 ? 32.761 6.305 61.802 1.00 21.68 251 GLU A CA 1
ATOM 973 C C . GLU A 1 120 ? 31.698 7.360 61.502 1.00 21.71 251 GLU A C 1
ATOM 974 O O . GLU A 1 120 ? 31.221 8.050 62.409 1.00 21.07 251 GLU A O 1
ATOM 980 N N . GLY A 1 121 ? 31.335 7.492 60.218 1.00 18.60 252 GLY A N 1
ATOM 981 C CA . GLY A 1 121 ? 30.198 8.350 59.866 1.00 18.74 252 GLY A CA 1
ATOM 982 C C . GLY A 1 121 ? 30.470 9.851 60.006 1.00 16.57 252 GLY A C 1
ATOM 983 O O . GLY A 1 121 ? 31.607 10.309 60.079 1.00 18.47 252 GLY A O 1
ATOM 984 N N . ILE A 1 122 ? 29.373 10.607 60.034 1.00 16.88 253 ILE A N 1
ATOM 985 C CA . ILE A 1 122 ? 29.385 12.069 60.127 1.00 16.17 253 ILE A CA 1
ATOM 986 C C . ILE A 1 122 ? 29.119 12.454 61.576 1.00 16.32 253 ILE A C 1
ATOM 987 O O . ILE A 1 122 ? 28.164 11.965 62.183 1.00 18.80 253 ILE A O 1
ATOM 992 N N . LEU A 1 123 ? 29.930 13.354 62.126 1.00 15.74 254 LEU A N 1
ATOM 993 C CA . LEU A 1 123 ? 29.725 13.827 63.490 1.00 14.85 254 LEU A CA 1
ATOM 994 C C . LEU A 1 123 ? 29.030 15.178 63.463 1.00 15.02 254 LEU A C 1
ATOM 995 O O . LEU A 1 123 ? 29.307 16.006 62.590 1.00 16.30 254 LEU A O 1
ATOM 1000 N N . ILE A 1 124 ? 28.128 15.392 64.425 1.00 14.22 255 ILE A N 1
ATOM 1001 C CA . ILE A 1 124 ? 27.552 16.713 64.681 1.00 14.50 255 ILE A CA 1
ATOM 1002 C C . ILE A 1 124 ? 27.670 16.985 66.170 1.00 15.44 255 ILE A C 1
ATOM 1003 O O . ILE A 1 124 ? 27.286 16.141 66.984 1.00 16.11 255 ILE A O 1
ATOM 1008 N N . VAL A 1 125 ? 28.161 18.174 66.531 1.00 14.29 256 VAL A N 1
ATOM 1009 C CA . VAL A 1 125 ? 28.188 18.617 67.926 1.00 13.86 256 VAL A CA 1
ATOM 1010 C C . VAL A 1 125 ? 27.251 19.808 68.060 1.00 15.10 256 VAL A C 1
ATOM 1011 O O . VAL A 1 125 ? 27.161 20.647 67.148 1.00 15.73 256 VAL A O 1
ATOM 1015 N N . TRP A 1 126 ? 26.542 19.878 69.183 1.00 15.77 257 TRP A N 1
ATOM 1016 C CA . TRP A 1 126 ? 25.698 21.042 69.448 1.00 15.27 257 TRP A CA 1
ATOM 1017 C C . TRP A 1 126 ? 25.892 21.510 70.882 1.00 16.28 257 TRP A C 1
ATOM 1018 O O . TRP A 1 126 ? 26.214 20.728 71.778 1.00 17.71 257 TRP A O 1
ATOM 1029 N N . ASP A 1 127 ? 25.708 22.812 71.074 1.00 16.80 258 ASP A N 1
ATOM 1030 C CA . ASP A 1 127 ? 25.947 23.444 72.364 1.00 17.19 258 ASP A CA 1
ATOM 1031 C C . ASP A 1 127 ? 24.739 24.307 72.703 1.00 18.60 258 ASP A C 1
ATOM 1032 O O . ASP A 1 127 ? 24.299 25.104 71.861 1.00 20.83 258 ASP A O 1
ATOM 1037 N N . PRO A 1 128 ? 24.182 24.183 73.907 1.00 19.31 259 PRO A N 1
ATOM 1038 C CA . PRO A 1 128 ? 23.081 25.070 74.307 1.00 22.70 259 PRO A CA 1
ATOM 1039 C C . PRO A 1 128 ? 23.536 26.526 74.364 1.00 24.12 259 PRO A C 1
ATOM 1040 O O . PRO A 1 128 ? 24.617 26.844 74.859 1.00 27.18 259 PRO A O 1
ATOM 1044 N N . SER A 1 129 ? 22.723 27.405 73.809 1.00 22.34 260 SER A N 1
ATOM 1045 C CA . SER A 1 129 ? 23.019 28.827 73.779 1.00 21.28 260 SER A CA 1
ATOM 1046 C C . SER A 1 129 ? 21.964 29.566 74.587 1.00 19.73 260 SER A C 1
ATOM 1047 O O . SER A 1 129 ? 20.925 29.008 74.953 1.00 21.06 260 SER A O 1
ATOM 1050 N N . VAL A 1 130 ? 22.245 30.845 74.863 1.00 20.37 261 VAL A N 1
ATOM 1051 C CA . VAL A 1 130 ? 21.204 31.726 75.379 1.00 21.87 261 VAL A CA 1
ATOM 1052 C C . VAL A 1 130 ? 20.100 31.853 74.335 1.00 20.92 261 VAL A C 1
ATOM 1053 O O . VAL A 1 130 ? 20.362 31.991 73.133 1.00 21.12 261 VAL A O 1
ATOM 1057 N N . TYR A 1 131 ? 18.850 31.799 74.793 1.00 21.29 262 TYR A N 1
ATOM 1058 C CA . TYR A 1 131 ? 17.715 31.971 73.896 1.00 24.29 262 TYR A CA 1
ATOM 1059 C C . TYR A 1 131 ? 17.832 33.281 73.120 1.00 24.97 262 TYR A C 1
ATOM 1060 O O . TYR A 1 131 ? 18.043 34.350 73.705 1.00 26.17 262 TYR A O 1
ATOM 1069 N N . HIS A 1 132 ? 17.721 33.176 71.792 1.00 23.28 263 HIS A N 1
ATOM 1070 C CA . HIS A 1 132 ? 17.766 34.277 70.832 1.00 24.77 263 HIS A CA 1
ATOM 1071 C C . HIS A 1 132 ? 19.147 34.911 70.698 1.00 26.58 263 HIS A C 1
ATOM 1072 O O . HIS A 1 132 ? 19.267 36.061 70.252 1.00 29.81 263 HIS A O 1
ATOM 1079 N N . SER A 1 133 ? 20.203 34.192 71.061 1.00 21.71 264 SER A N 1
ATOM 1080 C CA A SER A 1 133 ? 21.553 34.644 70.758 0.55 23.73 264 SER A CA 1
ATOM 1081 C CA B SER A 1 133 ? 21.557 34.635 70.762 0.45 23.74 264 SER A CA 1
ATOM 1082 C C . SER A 1 133 ? 21.917 34.300 69.318 1.00 26.97 264 SER A C 1
ATOM 1083 O O . SER A 1 133 ? 21.509 33.266 68.788 1.00 28.15 264 SER A O 1
ATOM 1088 N N . ASP A 1 134 ? 22.682 35.182 68.673 1.00 25.08 265 ASP A N 1
ATOM 1089 C CA . ASP A 1 134 ? 23.177 34.845 67.347 1.00 25.27 265 ASP A CA 1
ATOM 1090 C C . ASP A 1 134 ? 24.554 34.198 67.493 1.00 23.41 265 ASP A C 1
ATOM 1091 O O . ASP A 1 134 ? 25.040 33.978 68.604 1.00 24.05 265 ASP A O 1
ATOM 1096 N N . ILE A 1 135 ? 25.179 33.865 66.365 1.00 22.88 266 ILE A N 1
ATOM 1097 C CA . ILE A 1 135 ? 26.434 33.107 66.416 1.00 22.41 266 ILE A CA 1
ATOM 1098 C C . ILE A 1 135 ? 27.549 33.886 67.091 1.00 21.11 266 ILE A C 1
ATOM 1099 O O . ILE A 1 135 ? 28.203 33.333 67.994 1.00 19.40 266 ILE A O 1
ATOM 1104 N N . PRO A 1 136 ? 27.817 35.161 66.754 1.00 22.63 267 PRO A N 1
ATOM 1105 C CA . PRO A 1 136 ? 28.920 35.855 67.444 1.00 20.88 267 PRO A CA 1
ATOM 1106 C C . PRO A 1 136 ? 28.707 35.989 68.946 1.00 21.57 267 PRO A C 1
ATOM 1107 O O . PRO A 1 136 ? 29.675 35.882 69.706 1.00 24.97 267 PRO A O 1
ATOM 1111 N N . LYS A 1 137 ? 27.466 36.191 69.403 1.00 21.80 268 LYS A N 1
ATOM 1112 C CA . LYS A 1 137 ? 27.206 36.299 70.837 1.00 23.19 268 LYS A CA 1
ATOM 1113 C C . LYS A 1 137 ? 27.392 34.959 71.536 1.00 23.20 268 LYS A C 1
ATOM 1114 O O . LYS A 1 137 ? 28.013 34.875 72.604 1.00 22.68 268 LYS A O 1
ATOM 1120 N N . TRP A 1 138 ? 26.847 33.895 70.946 1.00 21.85 269 TRP A N 1
ATOM 1121 C CA . TRP A 1 138 ? 27.029 32.566 71.513 1.00 20.13 269 TRP A CA 1
ATOM 1122 C C . TRP A 1 138 ? 28.508 32.191 71.583 1.00 18.31 269 TRP A C 1
ATOM 1123 O O . TRP A 1 138 ? 28.971 31.599 72.574 1.00 19.80 269 TRP A O 1
ATOM 1134 N N . TYR A 1 139 ? 29.257 32.500 70.519 1.00 17.85 270 TYR A N 1
ATOM 1135 C CA . TYR A 1 139 ? 30.662 32.129 70.459 1.00 19.15 270 TYR A CA 1
ATOM 1136 C C . TYR A 1 139 ? 31.430 32.661 71.658 1.00 21.54 270 TYR A C 1
ATOM 1137 O O . TYR A 1 139 ? 32.345 31.998 72.163 1.00 20.74 270 TYR A O 1
ATOM 1146 N N . GLN A 1 140 ? 31.066 33.861 72.128 1.00 20.34 271 GLN A N 1
ATOM 1147 C CA . GLN A 1 140 ? 31.791 34.477 73.239 1.00 22.65 271 GLN A CA 1
ATOM 1148 C C . GLN A 1 140 ? 31.614 33.732 74.560 1.00 23.08 271 GLN A C 1
ATOM 1149 O O . GLN A 1 140 ? 32.437 33.912 75.463 1.00 25.40 271 GLN A O 1
ATOM 1155 N N . ASN A 1 141 ? 30.567 32.901 74.709 1.00 20.45 272 ASN A N 1
ATOM 1156 C CA . ASN A 1 141 ? 30.439 32.155 75.956 1.00 20.55 272 ASN A CA 1
ATOM 1157 C C . ASN A 1 141 ? 29.603 30.902 75.744 1.00 21.18 272 ASN A C 1
ATOM 1158 O O . ASN A 1 141 ? 28.431 30.853 76.132 1.00 22.59 272 ASN A O 1
ATOM 1163 N N . PRO A 1 142 ? 30.171 29.889 75.107 1.00 20.61 273 PRO A N 1
ATOM 1164 C CA . PRO A 1 142 ? 29.453 28.622 74.930 1.00 19.57 273 PRO A CA 1
ATOM 1165 C C . PRO A 1 142 ? 29.133 27.993 76.282 1.00 21.29 273 PRO A C 1
ATOM 1166 O O . PRO A 1 142 ? 29.788 28.262 77.290 1.00 22.00 273 PRO A O 1
ATOM 1170 N N . ASP A 1 143 ? 28.100 27.148 76.298 1.00 19.40 274 ASP A N 1
ATOM 1171 C CA . ASP A 1 143 ? 27.770 26.418 77.525 1.00 19.81 274 ASP A CA 1
ATOM 1172 C C . ASP A 1 143 ? 28.942 25.554 77.974 1.00 24.59 274 ASP A C 1
ATOM 1173 O O . ASP A 1 143 ? 29.380 25.617 79.131 1.00 21.90 274 ASP A O 1
ATOM 1178 N N . TYR A 1 144 ? 29.449 24.713 77.072 1.00 18.21 275 TYR A N 1
ATOM 1179 C CA . TYR A 1 144 ? 30.710 24.013 77.256 1.00 17.57 275 TYR A CA 1
ATOM 1180 C C . TYR A 1 144 ? 31.635 24.432 76.131 1.00 19.83 275 TYR A C 1
ATOM 1181 O O . TYR A 1 144 ? 31.251 24.363 74.957 1.00 20.74 275 TYR A O 1
ATOM 1190 N N . ASN A 1 145 ? 32.841 24.880 76.477 1.00 19.97 276 ASN A N 1
ATOM 1191 C CA . ASN A 1 145 ? 33.717 25.407 75.434 1.00 21.76 276 ASN A CA 1
ATOM 1192 C C . ASN A 1 145 ? 34.444 24.251 74.766 1.00 20.15 276 ASN A C 1
ATOM 1193 O O . ASN A 1 145 ? 35.538 23.843 75.166 1.00 20.73 276 ASN A O 1
ATOM 1198 N N . PHE A 1 146 ? 33.811 23.722 73.719 1.00 17.50 277 PHE A N 1
ATOM 1199 C CA . PHE A 1 146 ? 34.284 22.541 73.013 1.00 18.98 277 PHE A CA 1
ATOM 1200 C C . PHE A 1 146 ? 35.246 22.871 71.878 1.00 18.84 277 PHE A C 1
ATOM 1201 O O . PHE A 1 146 ? 35.741 21.950 71.222 1.00 20.25 277 PHE A O 1
ATOM 1209 N N . PHE A 1 147 ? 35.528 24.156 71.644 1.00 18.71 278 PHE A N 1
ATOM 1210 C CA . PHE A 1 147 ? 36.219 24.558 70.423 1.00 18.20 278 PHE A CA 1
ATOM 1211 C C . PHE A 1 147 ? 37.620 23.956 70.320 1.00 18.95 278 PHE A C 1
ATOM 1212 O O . PHE A 1 147 ? 38.023 23.513 69.237 1.00 19.36 278 PHE A O 1
ATOM 1220 N N . ASN A 1 148 ? 38.381 23.935 71.425 1.00 20.39 279 ASN A N 1
ATOM 1221 C CA . ASN A 1 148 ? 39.739 23.397 71.369 1.00 22.16 279 ASN A CA 1
ATOM 1222 C C . ASN A 1 148 ? 39.732 21.910 71.029 1.00 19.69 279 ASN A C 1
ATOM 1223 O O . ASN A 1 148 ? 40.524 21.449 70.197 1.00 20.28 279 ASN A O 1
ATOM 1228 N N . ASN A 1 149 ? 38.855 21.138 71.667 1.00 18.73 280 ASN A N 1
ATOM 1229 C CA . ASN A 1 149 ? 38.821 19.706 71.390 1.00 17.75 280 ASN A CA 1
ATOM 1230 C C . ASN A 1 149 ? 38.234 19.417 70.015 1.00 18.69 280 ASN A C 1
ATOM 1231 O O . ASN A 1 149 ? 38.620 18.430 69.375 1.00 20.89 280 ASN A O 1
ATOM 1236 N N . TYR A 1 150 ? 37.299 20.250 69.550 1.00 18.08 281 TYR A N 1
ATOM 1237 C CA . TYR A 1 150 ? 36.849 20.156 68.165 1.00 17.96 281 TYR A CA 1
ATOM 1238 C C . TYR A 1 150 ? 38.033 20.275 67.218 1.00 19.39 281 TYR A C 1
ATOM 1239 O O . TYR A 1 150 ? 38.231 19.429 66.340 1.00 19.25 281 TYR A O 1
ATOM 1248 N N . LYS A 1 151 ? 38.855 21.311 67.410 1.00 18.11 282 LYS A N 1
ATOM 1249 C CA . LYS A 1 151 ? 39.991 21.530 66.522 1.00 18.96 282 LYS A CA 1
ATOM 1250 C C . LYS A 1 151 ? 40.994 20.385 66.620 1.00 18.32 282 LYS A C 1
ATOM 1251 O O . LYS A 1 151 ? 41.534 19.938 65.602 1.00 21.62 282 LYS A O 1
ATOM 1257 N N . THR A 1 152 ? 41.252 19.899 67.836 1.00 20.83 283 THR A N 1
ATOM 1258 C CA . THR A 1 152 ? 42.177 18.779 68.002 1.00 22.06 283 THR A CA 1
ATOM 1259 C C . THR A 1 152 ? 41.672 17.545 67.268 1.00 21.97 283 THR A C 1
ATOM 1260 O O . THR A 1 152 ? 42.432 1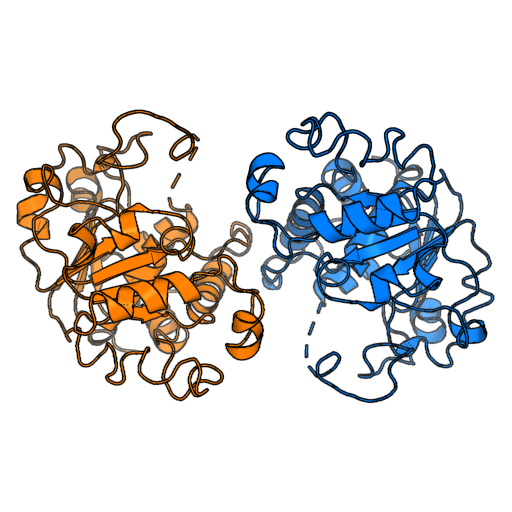6.880 66.556 1.00 22.43 283 THR A O 1
ATOM 1264 N N . TYR A 1 153 ? 40.375 17.250 67.395 1.00 17.81 284 TYR A N 1
ATOM 1265 C CA . TYR A 1 153 ? 39.820 16.096 66.695 1.00 18.45 284 TYR A CA 1
ATOM 1266 C C . TYR A 1 153 ? 39.914 16.271 65.183 1.00 19.33 284 TYR A C 1
ATOM 1267 O O . TYR A 1 153 ? 40.232 15.318 64.458 1.00 20.97 284 TYR A O 1
ATOM 1276 N N . ARG A 1 154 ? 39.619 17.479 64.688 1.00 18.34 285 ARG A N 1
ATOM 1277 C CA . ARG A 1 154 ? 39.671 17.737 63.255 1.00 18.86 285 ARG A CA 1
ATOM 1278 C C . ARG A 1 154 ? 41.066 17.480 62.711 1.00 22.30 285 ARG A C 1
ATOM 1279 O O . ARG A 1 154 ? 41.222 16.975 61.595 1.00 25.96 285 ARG A O 1
ATOM 1287 N N . LYS A 1 155 ? 42.093 17.838 63.479 1.00 23.63 286 LYS A N 1
ATOM 1288 C CA . LYS A 1 155 ? 43.462 17.614 63.025 1.00 25.13 286 LYS A CA 1
ATOM 1289 C C . LYS A 1 155 ? 43.814 16.133 63.038 1.00 23.34 286 LYS A C 1
ATOM 1290 O O . LYS A 1 155 ? 44.545 15.657 62.157 1.00 28.39 286 LYS A O 1
ATOM 1296 N N . LEU A 1 156 ? 43.310 15.392 64.026 1.00 21.53 287 LEU A N 1
ATOM 1297 C CA . LEU A 1 156 ? 43.525 13.945 64.076 1.00 24.87 287 LEU A CA 1
ATOM 1298 C C . LEU A 1 156 ? 42.787 13.216 62.962 1.00 28.74 287 LEU A C 1
ATOM 1299 O O . LEU A 1 156 ? 43.248 12.162 62.502 1.00 27.96 287 LEU A O 1
ATOM 1304 N N . HIS A 1 157 ? 41.639 13.741 62.531 1.00 23.23 288 HIS A N 1
ATOM 1305 C CA . HIS A 1 157 ? 40.741 13.042 61.610 1.00 25.21 288 HIS A CA 1
ATOM 1306 C C . HIS A 1 157 ? 40.240 14.022 60.560 1.00 23.60 288 HIS A C 1
ATOM 1307 O O . HIS A 1 157 ? 39.044 14.339 60.491 1.00 22.06 288 HIS A O 1
ATOM 1314 N N . PRO A 1 158 ? 41.136 14.516 59.699 1.00 24.45 289 PRO A N 1
ATOM 1315 C CA . PRO A 1 158 ? 40.760 15.619 58.803 1.00 26.83 289 PRO A CA 1
ATOM 1316 C C . PRO A 1 158 ? 39.733 15.251 57.755 1.00 22.07 289 PRO A C 1
ATOM 1317 O O . PRO A 1 158 ? 39.094 16.152 57.203 1.00 25.53 289 PRO A O 1
ATOM 1321 N N . ASN A 1 159 ? 39.546 13.962 57.457 1.00 22.10 290 ASN A N 1
ATOM 1322 C CA . ASN A 1 159 ? 38.639 13.553 56.399 1.00 24.30 290 ASN A CA 1
ATOM 1323 C C . ASN A 1 159 ? 37.340 12.960 56.923 1.00 22.77 290 ASN A C 1
ATOM 1324 O O . ASN A 1 159 ? 36.581 12.375 56.145 1.00 28.61 290 ASN A O 1
ATOM 1329 N N . GLN A 1 160 ? 37.050 13.127 58.220 1.00 22.49 291 GLN A N 1
ATOM 1330 C CA . GLN A 1 160 ? 35.742 12.783 58.754 1.00 21.31 291 GLN A CA 1
ATOM 1331 C C . GLN A 1 160 ? 34.904 14.043 58.866 1.00 20.39 291 GLN A C 1
ATOM 1332 O O . GLN A 1 160 ? 35.299 14.958 59.610 1.00 21.35 291 GLN A O 1
ATOM 1338 N N . PRO A 1 161 ? 33.756 14.146 58.193 1.00 18.20 292 PRO A N 1
ATOM 1339 C CA . PRO A 1 161 ? 32.942 15.368 58.317 1.00 19.21 292 PRO A CA 1
ATOM 1340 C C . PRO A 1 161 ? 32.443 15.542 59.745 1.00 17.94 292 PRO A C 1
ATOM 1341 O O . PRO A 1 161 ? 31.933 14.602 60.356 1.00 19.85 292 PRO A O 1
ATOM 1345 N N . PHE A 1 162 ? 32.586 16.767 60.270 1.00 17.76 293 PHE A N 1
ATOM 1346 C CA . PHE A 1 162 ? 32.335 17.048 61.687 1.00 17.46 293 PHE A CA 1
ATOM 1347 C C . PHE A 1 162 ? 31.747 18.458 61.717 1.00 16.93 293 PHE A C 1
ATOM 1348 O O . PHE A 1 162 ? 32.470 19.439 61.526 1.00 19.76 293 PHE A O 1
ATOM 1356 N N . TYR A 1 163 ? 30.435 18.539 61.895 1.00 14.75 294 TYR A N 1
ATOM 1357 C CA . TYR A 1 163 ? 29.690 19.785 61.814 1.00 15.53 294 TYR A CA 1
ATOM 1358 C C . TYR A 1 163 ? 29.323 20.294 63.198 1.00 15.40 294 TYR A C 1
ATOM 1359 O O . TYR A 1 163 ? 29.205 19.529 64.158 1.00 16.81 294 TYR A O 1
ATOM 1368 N N . ILE A 1 164 ? 29.114 21.610 63.273 1.00 15.99 295 ILE A N 1
ATOM 1369 C CA . ILE A 1 164 ? 28.604 22.283 64.471 1.00 15.74 295 ILE A CA 1
ATOM 1370 C C . ILE A 1 164 ? 27.192 22.771 64.157 1.00 15.57 295 ILE A C 1
ATOM 1371 O O . ILE A 1 164 ? 26.992 23.539 63.201 1.00 17.23 295 ILE A O 1
ATOM 1376 N N . LEU A 1 165 ? 26.213 22.352 64.961 1.00 15.66 296 LEU A N 1
ATOM 1377 C CA . LEU A 1 165 ? 24.835 22.799 64.750 1.00 15.83 296 LEU A CA 1
ATOM 1378 C C . LEU A 1 165 ? 24.712 24.290 65.058 1.00 16.23 296 LEU A C 1
ATOM 1379 O O . LEU A 1 165 ? 25.294 24.781 66.026 1.00 17.58 296 LEU A O 1
ATOM 1384 N N . LYS A 1 166 ? 23.952 25.012 64.240 1.00 16.91 297 LYS A N 1
ATOM 1385 C CA . LYS A 1 166 ? 23.723 26.425 64.556 1.00 16.16 297 LYS A CA 1
ATOM 1386 C C . LYS A 1 166 ? 23.013 26.556 65.906 1.00 17.56 297 LYS A C 1
ATOM 1387 O O . LYS A 1 166 ? 22.138 25.744 66.235 1.00 18.50 297 LYS A O 1
ATOM 1393 N N . PRO A 1 167 ? 23.369 27.566 66.714 1.00 18.94 298 PRO A N 1
ATOM 1394 C CA . PRO A 1 167 ? 22.761 27.690 68.044 1.00 20.28 298 PRO A CA 1
ATOM 1395 C C . PRO A 1 167 ? 21.276 27.969 68.001 1.00 18.81 298 PRO A C 1
ATOM 1396 O O . PRO A 1 167 ? 20.577 27.620 68.962 1.00 21.19 298 PRO A O 1
ATOM 1400 N N . GLN A 1 168 ? 20.778 28.582 66.927 1.00 20.45 299 GLN A N 1
ATOM 1401 C CA . GLN A 1 168 ? 19.365 28.940 66.860 1.00 23.17 299 GLN A CA 1
ATOM 1402 C C . GLN A 1 168 ? 18.457 27.728 66.722 1.00 23.68 299 GLN A C 1
ATOM 1403 O O . GLN A 1 168 ? 17.287 27.796 67.122 1.00 21.28 299 GLN A O 1
ATOM 1409 N N . MET A 1 169 ? 18.956 26.611 66.190 1.00 20.03 300 MET A N 1
ATOM 1410 C CA . MET A 1 169 ? 18.029 25.544 65.825 1.00 18.85 300 MET A CA 1
ATOM 1411 C C . MET A 1 169 ? 17.328 24.940 67.039 1.00 20.98 300 MET A C 1
ATOM 1412 O O . MET A 1 169 ? 16.093 24.782 66.992 1.00 20.07 300 MET A O 1
ATOM 1417 N N . PRO A 1 170 ? 18.009 24.593 68.139 1.00 19.71 301 PRO A N 1
ATOM 1418 C CA . PRO A 1 170 ? 17.276 23.991 69.260 1.00 19.09 301 PRO A CA 1
ATOM 1419 C C . PRO A 1 170 ? 16.199 24.890 69.822 1.00 20.76 301 PRO A C 1
ATOM 1420 O O . PRO A 1 170 ? 15.164 24.385 70.274 1.00 20.99 301 PRO A O 1
ATOM 1424 N N . TRP A 1 171 ? 16.411 26.208 69.808 1.00 19.22 302 TRP A N 1
ATOM 1425 C CA . TRP A 1 171 ? 15.403 27.112 70.348 1.00 20.00 302 TRP A CA 1
ATOM 1426 C C . TRP A 1 171 ? 14.247 27.320 69.382 1.00 21.80 302 TRP A C 1
ATOM 1427 O O . TRP A 1 171 ? 13.125 27.573 69.834 1.00 23.15 302 TRP A O 1
ATOM 1438 N N . GLU A 1 172 ? 14.487 27.219 68.070 1.00 20.29 303 GLU A N 1
ATOM 1439 C CA . GLU A 1 172 ? 13.373 27.210 67.124 1.00 21.21 303 GLU A CA 1
ATOM 1440 C C . GLU A 1 172 ? 12.469 26.008 67.371 1.00 25.35 303 GLU A C 1
ATOM 1441 O O . GLU A 1 172 ? 11.236 26.123 67.345 1.00 24.55 303 GLU A O 1
ATOM 1447 N N . LEU A 1 173 ? 13.063 24.846 67.635 1.00 22.77 304 LEU A N 1
ATOM 1448 C CA . LEU A 1 173 ? 12.265 23.679 67.974 1.00 19.55 304 LEU A CA 1
ATOM 1449 C C . LEU A 1 173 ? 11.546 23.882 69.304 1.00 24.23 304 LEU A C 1
ATOM 1450 O O . LEU A 1 173 ? 10.359 23.564 69.428 1.00 23.80 304 LEU A O 1
ATOM 1455 N N . TRP A 1 174 ? 12.238 24.459 70.294 1.00 21.63 305 TRP A N 1
ATOM 1456 C CA . TRP A 1 174 ? 11.621 24.743 71.587 1.00 19.26 305 TRP A CA 1
ATOM 1457 C C . TRP A 1 174 ? 10.368 25.598 71.436 1.00 21.56 305 TRP A C 1
ATOM 1458 O O . TRP A 1 174 ? 9.370 25.372 72.133 1.00 24.43 305 TRP A O 1
ATOM 1469 N N . ASP A 1 175 ? 10.430 26.608 70.565 1.00 20.72 306 ASP A N 1
ATOM 1470 C CA . ASP A 1 175 ? 9.287 27.495 70.322 1.00 25.79 306 ASP A CA 1
ATOM 1471 C C . ASP A 1 175 ? 8.046 26.701 69.926 1.00 29.25 306 ASP A C 1
ATOM 1472 O O . ASP A 1 175 ? 6.936 26.999 70.381 1.00 30.00 306 ASP A O 1
ATOM 1477 N N . ILE A 1 176 ? 8.212 25.691 69.069 1.00 26.50 307 ILE A N 1
ATOM 1478 C CA . ILE A 1 176 ? 7.068 24.885 68.646 1.00 26.10 307 ILE A CA 1
ATOM 1479 C C . ILE A 1 176 ? 6.598 23.979 69.779 1.00 30.28 307 ILE A C 1
ATOM 1480 O O . ILE A 1 176 ? 5.391 23.802 69.989 1.00 32.88 307 ILE A O 1
ATOM 1485 N N . LEU A 1 177 ? 7.535 23.402 70.538 1.00 25.44 308 LEU A N 1
ATOM 1486 C CA . LEU A 1 177 ? 7.165 22.647 71.731 1.00 25.34 308 LEU A CA 1
ATOM 1487 C C . LEU A 1 177 ? 6.374 23.510 72.709 1.00 30.04 308 LEU A C 1
ATOM 1488 O O . LEU A 1 177 ? 5.427 23.032 73.345 1.00 29.50 308 LEU A O 1
ATOM 1493 N N . GLN A 1 178 ? 6.753 24.780 72.854 1.00 25.16 309 GLN A N 1
ATOM 1494 C CA . GLN A 1 178 ? 5.998 25.662 73.739 1.00 29.90 309 GLN A CA 1
ATOM 1495 C C . GLN A 1 178 ? 4.614 25.955 73.177 1.00 33.66 309 GLN A C 1
ATOM 1496 O O . GLN A 1 1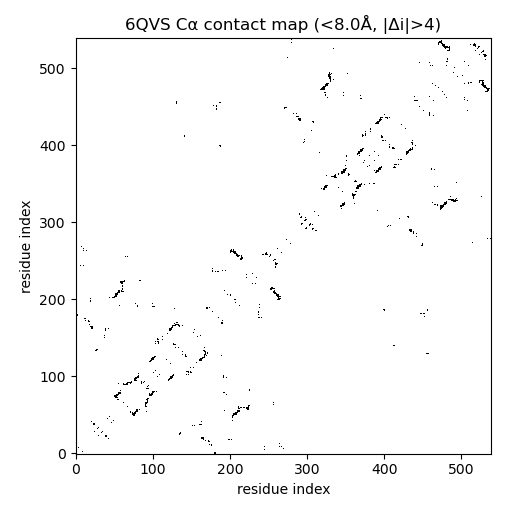78 ? 3.623 25.952 73.917 1.00 33.34 309 GLN A O 1
ATOM 1502 N N . GLU A 1 179 ? 4.538 26.237 71.875 1.00 30.73 310 GLU A N 1
ATOM 1503 C CA . GLU A 1 179 ? 3.261 26.540 71.239 1.00 36.83 310 GLU A CA 1
ATOM 1504 C C . GLU A 1 179 ? 2.237 25.434 71.463 1.00 37.67 310 GLU A C 1
ATOM 1505 O O . GLU A 1 179 ? 1.042 25.718 71.594 1.00 40.58 310 GLU A O 1
ATOM 1511 N N . ILE A 1 180 ? 2.672 24.178 71.529 1.00 35.53 311 ILE A N 1
ATOM 1512 C CA . ILE A 1 180 ? 1.729 23.073 71.650 1.00 35.68 311 ILE A CA 1
ATOM 1513 C C . ILE A 1 180 ? 1.597 22.534 73.072 1.00 43.93 311 ILE A C 1
ATOM 1514 O O . ILE A 1 180 ? 0.614 21.833 73.364 1.00 46.05 311 ILE A O 1
ATOM 1519 N N . SER A 1 181 ? 2.543 22.835 73.963 1.00 36.84 312 SER A N 1
ATOM 1520 C CA . SER A 1 181 ? 2.507 22.337 75.340 1.00 35.05 312 SER A CA 1
ATOM 1521 C C . SER A 1 181 ? 2.927 23.446 76.298 1.00 39.44 312 SER A C 1
ATOM 1522 O O . SER A 1 181 ? 3.851 23.278 77.101 1.00 34.52 312 SER A O 1
ATOM 1525 N N . PRO A 1 182 ? 2.222 24.579 76.281 1.00 37.95 313 PRO A N 1
ATOM 1526 C CA . PRO A 1 182 ? 2.734 25.756 77.003 1.00 39.54 313 PRO A CA 1
ATOM 1527 C C . PRO A 1 182 ? 2.772 25.594 78.512 1.00 40.26 313 PRO A C 1
ATOM 1528 O O . PRO A 1 182 ? 3.703 26.096 79.153 1.00 40.71 313 PRO A O 1
ATOM 1532 N N . GLU A 1 183 ? 1.794 24.914 79.110 1.00 42.04 314 GLU A N 1
ATOM 1533 C CA . GLU A 1 183 ? 1.748 24.853 80.566 1.00 47.14 314 GLU A CA 1
ATOM 1534 C C . GLU A 1 183 ? 2.815 23.939 81.155 1.00 43.42 314 GLU A C 1
ATOM 1535 O O . GLU A 1 183 ? 3.155 24.088 82.332 1.00 45.79 314 GLU A O 1
ATOM 1541 N N . GLU A 1 184 ? 3.351 23.005 80.370 1.00 36.24 315 GLU A N 1
ATOM 1542 C CA . GLU A 1 184 ? 4.270 22.006 80.894 1.00 40.09 315 GLU A CA 1
ATOM 1543 C C . GLU A 1 184 ? 5.726 22.250 80.522 1.00 29.72 315 GLU A C 1
ATOM 1544 O O . GLU A 1 184 ? 6.607 21.635 81.129 1.00 30.83 315 GLU A O 1
ATOM 1550 N N . ILE A 1 185 ? 6.004 23.103 79.540 1.00 32.15 316 ILE A N 1
ATOM 1551 C CA . ILE A 1 185 ? 7.354 23.135 78.989 1.00 30.55 316 ILE A CA 1
ATOM 1552 C C . ILE A 1 185 ? 8.310 23.730 80.013 1.00 32.49 316 ILE A C 1
ATOM 1553 O O . ILE A 1 185 ? 7.939 24.601 80.813 1.00 29.60 316 ILE A O 1
ATOM 1558 N N . GLN A 1 186 ? 9.525 23.209 80.036 1.00 27.89 317 GLN A N 1
ATOM 1559 C CA . GLN A 1 186 ? 10.588 23.667 80.911 1.00 26.55 317 GLN A CA 1
ATOM 1560 C C . GLN A 1 186 ? 11.584 24.478 80.100 1.00 26.70 317 GLN A C 1
ATOM 1561 O O . GLN A 1 186 ? 11.673 24.313 78.884 1.00 28.64 317 GLN A O 1
ATOM 1567 N N . PRO A 1 187 ? 12.325 25.397 80.715 1.00 23.04 318 PRO A N 1
ATOM 1568 C CA . PRO A 1 187 ? 13.226 26.242 79.932 1.00 22.42 318 PRO A CA 1
ATOM 1569 C C . PRO A 1 187 ? 14.525 25.568 79.515 1.00 26.84 318 PRO A C 1
ATOM 1570 O O . PRO A 1 187 ? 15.416 26.258 79.018 1.00 34.99 318 PRO A O 1
ATOM 1574 N N . ASN A 1 188 ? 14.652 24.248 79.659 1.00 24.41 319 ASN A N 1
ATOM 1575 C CA . ASN A 1 188 ? 15.810 23.563 79.091 1.00 28.26 319 ASN A CA 1
ATOM 1576 C C . ASN A 1 188 ? 15.634 23.407 77.578 1.00 24.96 319 ASN A C 1
ATOM 1577 O O . ASN A 1 188 ? 14.510 23.300 77.085 1.00 22.91 319 ASN A O 1
ATOM 1582 N N . PRO A 1 189 ? 16.722 23.401 76.814 1.00 24.54 320 PRO A N 1
ATOM 1583 C CA . PRO A 1 189 ? 16.609 23.143 75.372 1.00 21.09 320 PRO A CA 1
ATOM 1584 C C . PRO A 1 189 ? 16.109 21.734 75.126 1.00 21.11 320 PRO A C 1
ATOM 1585 O O . PRO A 1 189 ? 16.157 20.886 76.027 1.00 22.78 320 PRO A O 1
ATOM 1589 N N . PRO A 1 190 ? 15.620 21.454 73.923 1.00 20.29 321 PRO A N 1
ATOM 1590 C CA . PRO A 1 190 ? 15.171 20.093 73.612 1.00 22.11 321 PRO A CA 1
ATOM 1591 C C . PRO A 1 190 ? 16.294 19.089 73.796 1.00 22.52 321 PRO A C 1
ATOM 1592 O O . PRO A 1 190 ? 17.480 19.415 73.720 1.00 24.06 321 PRO A O 1
ATOM 1596 N N . SER A 1 191 ? 15.900 17.840 74.028 1.00 18.39 322 SER A N 1
ATOM 1597 C CA . SER A 1 191 ? 16.881 16.781 74.194 1.00 23.19 322 SER A CA 1
ATOM 1598 C C . SER A 1 191 ? 17.600 16.504 72.875 1.00 20.20 322 SER A C 1
ATOM 1599 O O . SER A 1 191 ? 17.096 16.798 71.786 1.00 22.18 322 SER A O 1
ATOM 1602 N N . SER A 1 192 ? 18.812 15.956 72.990 1.00 19.80 323 SER A N 1
ATOM 1603 C CA . SER A 1 192 ? 19.537 15.534 71.795 1.00 17.71 323 SER A CA 1
ATOM 1604 C C . SER A 1 192 ? 18.680 14.606 70.945 1.00 18.69 323 SER A C 1
ATOM 1605 O O . SER A 1 192 ? 18.679 14.711 69.717 1.00 18.82 323 SER A O 1
ATOM 1608 N N . GLY A 1 193 ? 17.941 13.698 71.593 1.00 20.29 324 GLY A N 1
ATOM 1609 C CA . GLY A 1 193 ? 17.078 12.780 70.854 1.00 19.96 324 GLY A CA 1
ATOM 1610 C C . GLY A 1 193 ? 16.077 13.505 69.980 1.00 19.91 324 GLY A C 1
ATOM 1611 O O . GLY A 1 193 ? 15.913 13.181 68.801 1.00 20.36 324 GLY A O 1
ATOM 1612 N N . MET A 1 194 ? 15.410 14.526 70.537 1.00 19.08 325 MET A N 1
ATOM 1613 C CA . MET A 1 194 ? 14.465 15.297 69.743 1.00 20.50 325 MET A CA 1
ATOM 1614 C C . MET A 1 194 ? 15.166 16.021 68.594 1.00 19.23 325 MET A C 1
ATOM 1615 O O . MET A 1 194 ? 14.650 16.072 67.471 1.00 19.41 325 MET A O 1
ATOM 1620 N N . LEU A 1 195 ? 16.354 16.583 68.850 1.00 17.37 326 LEU A N 1
ATOM 1621 C CA . LEU A 1 195 ? 17.109 17.228 67.781 1.00 18.45 326 LEU A CA 1
ATOM 1622 C C . LEU A 1 195 ? 17.467 16.233 66.684 1.00 17.35 326 LEU A C 1
ATOM 1623 O O . LEU A 1 195 ? 17.335 16.544 65.493 1.00 17.61 326 LEU A O 1
ATOM 1628 N N . GLY A 1 196 ? 17.881 15.020 67.072 1.00 17.03 327 GLY A N 1
ATOM 1629 C CA . GLY A 1 196 ? 18.254 14.017 66.083 1.00 18.50 327 GLY A CA 1
ATOM 1630 C C . GLY A 1 196 ? 17.088 13.614 65.200 1.00 18.11 327 GLY A C 1
ATOM 1631 O O . GLY A 1 196 ? 17.259 13.392 63.998 1.00 19.16 327 GLY A O 1
ATOM 1632 N N . ILE A 1 197 ? 15.894 13.508 65.787 1.00 17.17 328 ILE A N 1
ATOM 1633 C CA . ILE A 1 197 ? 14.692 13.205 65.009 1.00 16.94 328 ILE A CA 1
ATOM 1634 C C . ILE A 1 197 ? 14.455 14.268 63.936 1.00 18.23 328 ILE A C 1
ATOM 1635 O O . ILE A 1 197 ? 14.219 13.948 62.765 1.00 19.46 328 ILE A O 1
ATOM 1640 N N . ILE A 1 198 ? 14.527 15.552 64.309 1.00 16.74 329 ILE A N 1
ATOM 1641 C CA . ILE A 1 198 ? 14.276 16.613 63.334 1.00 19.29 329 ILE A CA 1
ATOM 1642 C C . ILE A 1 198 ? 15.380 16.650 62.283 1.00 20.56 329 ILE A C 1
ATOM 1643 O O . ILE A 1 198 ? 15.118 16.884 61.097 1.00 20.95 329 ILE A O 1
ATOM 1648 N N . ILE A 1 199 ? 16.631 16.408 62.692 1.00 17.48 330 ILE A N 1
ATOM 1649 C CA . ILE A 1 199 ? 17.719 16.305 61.718 1.00 18.56 330 ILE A CA 1
ATOM 1650 C C . ILE A 1 199 ? 17.429 15.216 60.686 1.00 19.46 330 ILE A C 1
ATOM 1651 O O . ILE A 1 199 ? 17.544 15.444 59.476 1.00 20.24 330 ILE A O 1
ATOM 1656 N N . MET A 1 200 ? 17.052 14.017 61.138 1.00 17.82 331 MET A N 1
ATOM 1657 C CA . MET A 1 200 ? 16.812 12.952 60.164 1.00 18.03 331 MET A CA 1
ATOM 1658 C C . MET A 1 200 ? 15.565 13.221 59.320 1.00 20.34 331 MET A C 1
ATOM 1659 O O . MET A 1 200 ? 15.525 12.830 58.146 1.00 21.83 331 MET A O 1
ATOM 1664 N N . MET A 1 201 ? 14.558 13.909 59.866 1.00 19.17 332 MET A N 1
ATOM 1665 C CA . MET A 1 201 ? 13.414 14.289 59.035 1.00 19.88 332 MET A CA 1
ATOM 1666 C C . MET A 1 201 ? 13.821 15.234 57.912 1.00 21.47 332 MET A C 1
ATOM 1667 O O . MET A 1 201 ? 13.123 15.313 56.894 1.00 23.37 332 MET A O 1
ATOM 1672 N N . THR A 1 202 ? 14.956 15.919 58.059 1.00 19.81 333 THR A N 1
ATOM 1673 C CA . THR A 1 202 ? 15.463 16.819 57.031 1.00 20.51 333 THR A CA 1
ATOM 1674 C C . THR A 1 202 ? 16.209 16.075 55.930 1.00 25.76 333 THR A C 1
ATOM 1675 O O . THR A 1 202 ? 16.260 16.547 54.788 1.00 25.46 333 THR A O 1
ATOM 1679 N N . LEU A 1 203 ? 16.751 14.895 56.235 1.00 23.12 334 LEU A N 1
ATOM 1680 C CA . LEU A 1 203 ? 17.622 14.180 55.315 1.00 23.23 334 LEU A CA 1
ATOM 1681 C C . LEU A 1 203 ? 17.005 12.918 54.734 1.00 24.02 334 LEU A C 1
ATOM 1682 O O . LEU A 1 203 ? 17.595 12.337 53.815 1.00 25.30 334 LEU A O 1
ATOM 1687 N N . CYS A 1 204 ? 15.833 12.508 55.215 1.00 21.96 335 CYS A N 1
ATOM 1688 C CA A CYS A 1 204 ? 15.280 11.197 54.922 0.18 23.15 335 CYS A CA 1
ATOM 1689 C CA B CYS A 1 204 ? 15.274 11.190 54.944 0.82 23.05 335 CYS A CA 1
ATOM 1690 C C . CYS A 1 204 ? 13.806 11.299 54.564 1.00 24.90 335 CYS A C 1
ATOM 1691 O O . CYS A 1 204 ? 13.105 12.231 54.965 1.00 25.01 335 CYS A O 1
ATOM 1696 N N . ASP A 1 205 ? 13.329 10.295 53.826 1.00 23.02 336 ASP A N 1
ATOM 1697 C CA . ASP A 1 205 ? 11.907 10.252 53.495 1.00 26.16 336 ASP A CA 1
ATOM 1698 C C . ASP A 1 205 ? 11.067 9.635 54.606 1.00 25.36 336 ASP A C 1
ATOM 1699 O O . ASP A 1 205 ? 9.890 9.980 54.751 1.00 27.34 336 ASP A O 1
ATOM 1704 N N . GLN A 1 206 ? 11.639 8.720 55.388 1.00 22.91 337 GLN A N 1
ATOM 1705 C CA . GLN A 1 206 ? 10.918 8.059 56.464 1.00 21.86 337 GLN A CA 1
ATOM 1706 C C . GLN A 1 206 ? 11.916 7.805 57.583 1.00 21.40 337 GLN A C 1
ATOM 1707 O O . GLN A 1 206 ? 13.035 7.363 57.316 1.00 27.15 337 GLN A O 1
ATOM 1713 N N . VAL A 1 207 ? 11.518 8.095 58.818 1.00 21.23 338 VAL A N 1
ATOM 1714 C CA . VAL A 1 207 ? 12.410 8.009 59.969 1.00 19.47 338 VAL A CA 1
ATOM 1715 C C . VAL A 1 207 ? 11.800 7.038 60.969 1.00 19.76 338 VAL A C 1
ATOM 1716 O O . VAL A 1 207 ? 10.761 7.331 61.576 1.00 20.92 338 VAL A O 1
ATOM 1720 N N . ASP A 1 208 ? 12.439 5.881 61.140 1.00 18.49 339 ASP A N 1
ATOM 1721 C CA . ASP A 1 208 ? 12.066 4.940 62.186 1.00 19.02 339 ASP A CA 1
ATOM 1722 C C . ASP A 1 208 ? 12.840 5.281 63.453 1.00 17.91 339 ASP A C 1
ATOM 1723 O O . ASP A 1 208 ? 14.069 5.389 63.413 1.00 20.70 339 ASP A O 1
ATOM 1728 N N . ILE A 1 209 ? 12.133 5.424 64.572 1.00 18.87 340 ILE A N 1
ATOM 1729 C CA . ILE A 1 209 ? 12.728 5.921 65.810 1.00 19.74 340 ILE A CA 1
ATOM 1730 C C . ILE A 1 209 ? 12.586 4.835 66.862 1.00 20.53 340 ILE A C 1
ATOM 1731 O O . ILE A 1 209 ? 11.463 4.444 67.193 1.00 21.06 340 ILE A O 1
ATOM 1736 N N . TYR A 1 210 ? 13.712 4.364 67.405 1.00 16.92 341 TYR A N 1
ATOM 1737 C CA . TYR A 1 210 ? 13.725 3.182 68.263 1.00 17.92 341 TYR A CA 1
ATOM 1738 C C . TYR A 1 210 ? 13.982 3.550 69.720 1.00 20.92 341 TYR A C 1
ATOM 1739 O O . TYR A 1 210 ? 15.024 4.134 70.052 1.00 19.90 341 TYR A O 1
ATOM 1748 N N . GLU A 1 211 ? 13.016 3.198 70.575 1.00 22.45 342 GLU A N 1
ATOM 1749 C CA . GLU A 1 211 ? 13.079 3.331 72.036 1.00 21.50 342 GLU A CA 1
ATOM 1750 C C . GLU A 1 211 ? 13.218 4.780 72.488 1.00 23.63 342 GLU A C 1
ATOM 1751 O O . GLU A 1 211 ? 13.838 5.070 73.512 1.00 27.81 342 GLU A O 1
ATOM 1757 N N . PHE A 1 212 ? 12.642 5.704 71.722 1.00 22.91 343 PHE A N 1
ATOM 1758 C CA . PHE A 1 212 ? 12.357 7.046 72.213 1.00 21.34 343 PHE A CA 1
ATOM 1759 C C . PHE A 1 212 ? 10.999 7.067 72.899 1.00 29.34 343 PHE A C 1
ATOM 1760 O O . PHE A 1 212 ? 10.880 7.496 74.051 1.00 27.53 343 PHE A O 1
ATOM 1768 N N . LEU A 1 213 ? 9.970 6.595 72.205 1.00 28.06 344 LEU A N 1
ATOM 1769 C CA . LEU A 1 213 ? 8.776 6.133 72.890 1.00 30.62 344 LEU A CA 1
ATOM 1770 C C . LEU A 1 213 ? 9.093 4.758 73.457 1.00 31.66 344 LEU A C 1
ATOM 1771 O O . LEU A 1 213 ? 9.472 3.861 72.697 1.00 30.82 344 LEU A O 1
ATOM 1776 N N . PRO A 1 214 ? 9.012 4.565 74.765 1.00 34.80 345 PRO A N 1
ATOM 1777 C CA . PRO A 1 214 ? 9.493 3.313 75.352 1.00 38.06 345 PRO A CA 1
ATOM 1778 C C . PRO A 1 214 ? 8.573 2.150 75.027 1.00 31.36 345 PRO A C 1
ATOM 1779 O O . PRO A 1 214 ? 7.356 2.300 74.878 1.00 33.50 345 PRO A O 1
ATOM 1783 N N . SER A 1 215 ? 9.184 0.980 74.911 1.00 35.97 346 SER A N 1
ATOM 1784 C CA . SER A 1 215 ? 8.466 -0.256 74.667 1.00 31.83 346 SER A CA 1
ATOM 1785 C C . SER A 1 215 ? 8.100 -0.908 75.996 1.00 34.98 346 SER A C 1
ATOM 1786 O O . SER A 1 215 ? 8.218 -0.310 77.068 1.00 31.97 346 SER A O 1
ATOM 1789 N N . LYS A 1 216 ? 7.691 -2.176 75.922 1.00 31.97 347 LYS A N 1
ATOM 1790 C CA . LYS A 1 216 ? 7.497 -3.004 77.105 1.00 33.53 347 LYS A CA 1
ATOM 1791 C C . LYS A 1 216 ? 8.782 -3.180 77.911 1.00 36.28 347 LYS A C 1
ATOM 1792 O O . LYS A 1 216 ? 8.723 -3.615 79.066 1.00 35.39 347 LYS A O 1
ATOM 1798 N N . ARG A 1 217 ? 9.937 -2.859 77.337 1.00 31.64 348 ARG A N 1
ATOM 1799 C CA . ARG A 1 217 ? 11.215 -2.957 78.027 1.00 31.44 348 ARG A CA 1
ATOM 1800 C C . ARG A 1 217 ? 11.566 -1.712 78.838 1.00 33.48 348 ARG A C 1
ATOM 1801 O O . ARG A 1 217 ? 12.698 -1.618 79.329 1.00 33.12 348 ARG A O 1
ATOM 1809 N N . LYS A 1 218 ? 10.642 -0.756 78.969 1.00 31.41 349 LYS A N 1
ATOM 1810 C CA . LYS A 1 218 ? 10.903 0.474 79.717 1.00 35.70 349 LYS A CA 1
ATOM 1811 C C . LYS A 1 218 ? 11.563 0.180 81.060 1.00 38.15 349 LYS A C 1
ATOM 1812 O O . LYS A 1 218 ? 11.174 -0.746 81.776 1.00 36.57 349 LYS A O 1
ATOM 1818 N N . THR A 1 219 ? 12.565 0.987 81.402 1.00 33.03 350 THR A N 1
ATOM 1819 C CA . THR A 1 219 ? 13.402 0.681 82.552 1.00 34.68 350 THR A CA 1
ATOM 1820 C C . THR A 1 219 ? 14.019 1.975 83.059 1.00 32.57 350 THR A C 1
ATOM 1821 O O . THR A 1 219 ? 14.110 2.969 82.332 1.00 35.41 350 THR A O 1
ATOM 1825 N N . ASP A 1 220 ? 14.418 1.962 84.328 1.00 35.24 351 ASP A N 1
ATOM 1826 C CA . ASP A 1 220 ? 15.138 3.097 84.884 1.00 35.62 351 ASP A CA 1
ATOM 1827 C C . ASP A 1 220 ? 16.637 3.024 84.614 1.00 32.95 351 ASP A C 1
ATOM 1828 O O . ASP A 1 220 ? 17.358 3.970 84.953 1.00 33.15 351 ASP A O 1
ATOM 1833 N N . VAL A 1 221 ? 17.123 1.936 84.002 1.00 31.80 352 VAL A N 1
ATOM 1834 C CA . VAL A 1 221 ? 18.481 1.955 83.460 1.00 27.93 352 VAL A CA 1
ATOM 1835 C C . VAL A 1 221 ? 18.547 3.012 82.367 1.00 25.61 352 VAL A C 1
ATOM 1836 O O . VAL A 1 221 ? 17.793 2.954 81.387 1.00 26.60 352 VAL A O 1
ATOM 1840 N N . CYS A 1 222 ? 19.466 3.972 82.519 1.00 25.01 353 CYS A N 1
ATOM 1841 C CA . CYS A 1 222 ? 19.482 5.135 81.632 1.00 26.59 353 CYS A CA 1
ATOM 1842 C C . CYS A 1 222 ? 20.012 4.787 80.247 1.00 28.89 353 CYS A C 1
ATOM 1843 O O . CYS A 1 222 ? 19.494 5.283 79.237 1.00 27.92 353 CYS A O 1
ATOM 1846 N N . TYR A 1 223 ? 21.057 3.961 80.177 1.00 24.43 354 TYR A N 1
ATOM 1847 C CA . TYR A 1 223 ? 21.755 3.670 78.933 1.00 23.83 354 TYR A CA 1
ATOM 1848 C C . TYR A 1 223 ? 21.887 2.169 78.755 1.00 21.63 354 TYR A C 1
ATOM 1849 O O . TYR A 1 223 ? 22.168 1.450 79.718 1.00 22.66 354 TYR A O 1
ATOM 1858 N N . TYR A 1 224 ? 21.723 1.694 77.518 1.00 19.77 355 TYR A N 1
ATOM 1859 C CA . TYR A 1 224 ? 21.838 0.249 77.299 1.00 21.54 355 TYR A CA 1
ATOM 1860 C C . TYR A 1 224 ? 23.247 -0.272 77.571 1.00 22.97 355 TYR A C 1
ATOM 1861 O O . TYR A 1 224 ? 23.417 -1.479 77.799 1.00 22.78 355 TYR A O 1
ATOM 1870 N N . TYR A 1 225 ? 24.251 0.603 77.558 1.00 20.83 356 TYR A N 1
ATOM 1871 C CA . TYR A 1 225 ? 25.642 0.227 77.780 1.00 23.41 356 TYR A CA 1
ATOM 1872 C C . TYR A 1 225 ? 26.091 0.530 79.205 1.00 24.59 356 TYR A C 1
ATOM 1873 O O . TYR A 1 225 ? 27.285 0.437 79.514 1.00 26.78 356 TYR A O 1
ATOM 1882 N N . GLN A 1 226 ? 25.149 0.887 80.070 1.00 22.56 357 GLN A N 1
ATOM 1883 C CA . GLN A 1 226 ? 25.429 1.128 81.477 1.00 26.21 357 GLN A CA 1
ATOM 1884 C C . GLN A 1 226 ? 25.767 -0.180 82.190 1.00 22.88 357 GLN A C 1
ATOM 1885 O O . GLN A 1 226 ? 25.148 -1.215 81.944 1.00 24.90 357 GLN A O 1
ATOM 1891 N N . LYS A 1 227 ? 26.769 -0.126 83.072 1.00 23.35 358 LYS A N 1
ATOM 1892 C CA . LYS A 1 227 ? 27.155 -1.290 83.873 1.00 24.58 358 LYS A CA 1
ATOM 1893 C C . LYS A 1 227 ? 26.630 -1.235 85.301 1.00 23.65 358 LYS A C 1
ATOM 1894 O O . LYS A 1 227 ? 26.464 -2.287 85.929 1.00 24.46 358 LYS A O 1
ATOM 1900 N N . PHE A 1 228 ? 26.359 -0.046 85.817 1.00 23.15 359 PHE A N 1
ATOM 1901 C CA . PHE A 1 228 ? 25.819 0.143 87.158 1.00 22.60 359 PHE A CA 1
ATOM 1902 C C . PHE A 1 228 ? 25.366 1.593 87.242 1.00 23.48 359 PHE A C 1
ATOM 1903 O O . PHE A 1 228 ? 25.650 2.400 86.351 1.00 25.12 359 PHE A O 1
ATOM 1911 N N . PHE A 1 229 ? 24.661 1.920 88.323 1.00 22.39 360 PHE A N 1
ATOM 1912 C CA . PHE A 1 229 ? 24.157 3.278 88.497 1.00 22.63 360 PHE A CA 1
ATOM 1913 C C . PHE A 1 229 ? 25.240 4.169 89.100 1.00 24.03 360 PHE A C 1
ATOM 1914 O O . PHE A 1 229 ? 25.925 3.774 90.049 1.00 25.74 360 PHE A O 1
ATOM 1922 N N . ASP A 1 230 ? 25.410 5.363 88.539 1.00 26.76 361 ASP A N 1
ATOM 1923 C CA . ASP A 1 230 ? 26.353 6.341 89.081 1.00 27.70 361 ASP A CA 1
ATOM 1924 C C . ASP A 1 230 ? 25.833 7.738 88.746 1.00 30.14 361 ASP A C 1
ATOM 1925 O O . ASP A 1 230 ? 24.645 7.919 88.465 1.00 32.46 361 ASP A O 1
ATOM 1930 N N . SER A 1 231 ? 26.723 8.732 88.766 1.00 29.80 362 SER A N 1
ATOM 1931 C CA . SER A 1 231 ? 26.256 10.101 88.570 1.00 35.71 362 SER A CA 1
ATOM 1932 C C . SER A 1 231 ? 25.676 10.321 87.176 1.00 39.27 362 SER A C 1
ATOM 1933 O O . SER A 1 231 ? 24.938 11.290 86.975 1.00 36.52 362 SER A O 1
ATOM 1936 N N . ALA A 1 232 ? 25.970 9.436 86.216 1.00 35.74 363 ALA A N 1
ATOM 1937 C CA . ALA A 1 232 ? 25.352 9.526 84.895 1.00 33.25 363 ALA A CA 1
ATOM 1938 C C . ALA A 1 232 ? 23.919 9.004 84.868 1.00 37.22 363 ALA A C 1
ATOM 1939 O O . ALA A 1 232 ? 23.210 9.244 83.882 1.00 35.13 363 ALA A O 1
ATOM 1941 N N . CYS A 1 233 ? 23.469 8.310 85.920 1.00 32.53 364 CYS A N 1
ATOM 1942 C CA . CYS A 1 233 ? 22.098 7.790 85.984 1.00 32.26 364 CYS A CA 1
ATOM 1943 C C . CYS A 1 233 ? 21.653 7.841 87.448 1.00 41.33 364 CYS A C 1
ATOM 1944 O O . CYS A 1 233 ? 21.905 6.906 88.211 1.00 46.31 364 CYS A O 1
ATOM 1947 N N . THR A 1 234 ? 20.979 8.928 87.824 1.00 53.34 365 THR A N 1
ATOM 1948 C CA . THR A 1 234 ? 20.601 9.140 89.225 1.00 57.59 365 THR A CA 1
ATOM 1949 C C . THR A 1 234 ? 19.091 9.250 89.443 1.00 57.00 365 THR A C 1
ATOM 1950 O O . THR A 1 234 ? 18.338 9.580 88.527 1.00 60.68 365 THR A O 1
ATOM 1954 N N . LEU A 1 241 ? 11.312 13.966 78.405 1.00 58.69 372 LEU A N 1
ATOM 1955 C CA . LEU A 1 241 ? 10.205 14.778 78.898 1.00 54.15 372 LEU A CA 1
ATOM 1956 C C . LEU A 1 241 ? 8.930 14.434 78.164 1.00 49.62 372 LEU A C 1
ATOM 1957 O O . LEU A 1 241 ? 8.958 14.084 76.965 1.00 38.33 372 LEU A O 1
ATOM 1962 N N . LEU A 1 242 ? 7.812 14.573 78.885 1.00 43.09 373 LEU A N 1
ATOM 1963 C CA . LEU A 1 242 ? 6.538 14.089 78.372 1.00 38.07 373 LEU A CA 1
ATOM 1964 C C . LEU A 1 242 ? 6.148 14.796 77.084 1.00 33.17 373 LEU A C 1
ATOM 1965 O O . LEU A 1 242 ? 5.613 14.165 76.167 1.00 33.13 373 LEU A O 1
ATOM 1970 N N . TYR A 1 243 ? 6.425 16.102 76.975 1.00 28.47 374 TYR A N 1
ATOM 1971 C CA . TYR A 1 243 ? 5.949 16.818 75.797 1.00 28.09 374 TYR A CA 1
ATOM 1972 C C . TYR A 1 243 ? 6.747 16.478 74.541 1.00 26.18 374 TYR A C 1
ATOM 1973 O O . TYR A 1 243 ? 6.211 16.592 73.432 1.00 26.82 374 TYR A O 1
ATOM 1982 N N . GLU A 1 244 ? 8.011 16.068 74.673 1.00 23.63 375 GLU A N 1
ATOM 1983 C CA . GLU A 1 244 ? 8.734 15.609 73.490 1.00 23.63 375 GLU A CA 1
ATOM 1984 C C . GLU A 1 244 ? 8.168 14.281 73.009 1.00 23.30 375 GLU A C 1
ATOM 1985 O O . GLU A 1 244 ? 7.954 14.082 71.806 1.00 25.62 375 GLU A O 1
ATOM 1991 N N . LYS A 1 245 ? 7.949 13.353 73.938 1.00 24.64 376 LYS A N 1
ATOM 1992 C CA . LYS A 1 245 ? 7.340 12.081 73.564 1.00 22.24 376 LYS A CA 1
ATOM 1993 C C . LYS A 1 245 ? 5.951 12.297 72.978 1.00 26.06 376 LYS A C 1
ATOM 1994 O O . LYS A 1 245 ? 5.566 11.623 72.017 1.00 26.73 376 LYS A O 1
ATOM 2000 N N . ASN A 1 246 ? 5.199 13.274 73.504 1.00 25.66 377 ASN A N 1
ATOM 2001 C CA . ASN A 1 246 ? 3.849 13.510 72.987 1.00 29.90 377 ASN A CA 1
ATOM 2002 C C . ASN A 1 246 ? 3.874 14.048 71.559 1.00 28.73 377 ASN A C 1
ATOM 2003 O O . ASN A 1 246 ? 3.001 13.716 70.748 1.00 28.93 377 ASN A O 1
ATOM 2008 N N . LEU A 1 247 ? 4.849 14.901 71.234 1.00 23.71 378 LEU A N 1
ATOM 2009 C CA . LEU A 1 247 ? 4.988 15.361 69.861 1.00 21.45 378 LEU A CA 1
ATOM 2010 C C . LEU A 1 247 ? 5.293 14.197 68.930 1.00 26.13 378 LEU A C 1
ATOM 2011 O O . LEU A 1 247 ? 4.714 14.090 67.841 1.00 24.89 378 LEU A O 1
ATOM 2016 N N . VAL A 1 248 ? 6.210 13.320 69.338 1.00 24.41 379 VAL A N 1
ATOM 2017 C CA . VAL A 1 248 ? 6.564 12.197 68.478 1.00 22.65 379 VAL A CA 1
ATOM 2018 C C . VAL A 1 248 ? 5.374 11.261 68.310 1.00 22.90 379 VAL A C 1
ATOM 2019 O O . VAL A 1 248 ? 5.095 10.790 67.200 1.00 24.15 379 VAL A O 1
ATOM 2023 N N . LYS A 1 249 ? 4.638 11.003 69.394 1.00 23.28 380 LYS A N 1
ATOM 2024 C CA . LYS A 1 249 ? 3.440 10.169 69.293 1.00 24.48 380 LYS A CA 1
ATOM 2025 C C . LYS A 1 249 ? 2.429 10.788 68.333 1.00 26.84 380 LYS A C 1
ATOM 2026 O O . LYS A 1 249 ? 1.806 10.085 67.526 1.00 27.36 380 LYS A O 1
ATOM 2032 N N . HIS A 1 250 ? 2.290 12.115 68.373 1.00 24.98 381 HIS A N 1
ATOM 2033 C CA . HIS A 1 250 ? 1.320 12.795 67.521 1.00 25.12 381 HIS A CA 1
ATOM 2034 C C . HIS A 1 250 ? 1.667 12.662 66.045 1.00 29.64 381 HIS A C 1
ATOM 2035 O O . HIS A 1 250 ? 0.766 12.602 65.200 1.00 29.07 381 HIS A O 1
ATOM 2042 N N . LEU A 1 251 ? 2.958 12.603 65.713 1.00 23.94 382 LEU A N 1
ATOM 2043 C CA . LEU A 1 251 ? 3.411 12.513 64.335 1.00 23.07 382 LEU A CA 1
ATOM 2044 C C . LEU A 1 251 ? 3.608 11.080 63.866 1.00 22.72 382 LEU A C 1
ATOM 2045 O O . LEU A 1 251 ? 3.927 10.877 62.692 1.00 24.62 382 LEU A O 1
ATOM 2050 N N . ASN A 1 252 ? 3.432 10.112 64.758 1.00 22.91 383 ASN A N 1
ATOM 2051 C CA . ASN A 1 252 ? 3.697 8.707 64.464 1.00 23.93 383 ASN A CA 1
ATOM 2052 C C . ASN A 1 252 ? 2.692 8.176 63.454 1.00 28.56 383 ASN A C 1
ATOM 2053 O O . ASN A 1 252 ? 1.484 8.369 63.611 1.00 28.92 383 ASN A O 1
ATOM 2058 N N . GLN A 1 253 ? 3.194 7.504 62.421 1.00 24.12 384 GLN A N 1
ATOM 2059 C CA . GLN A 1 253 ? 2.341 6.822 61.457 1.00 26.60 384 GLN A CA 1
ATOM 2060 C C . GLN A 1 253 ? 2.357 5.313 61.631 1.00 29.22 384 GLN A C 1
ATOM 2061 O O . GLN A 1 253 ? 1.659 4.610 60.889 1.00 33.30 384 GLN A O 1
ATOM 2067 N N . GLY A 1 254 ? 3.112 4.794 62.602 1.00 26.53 385 GLY A N 1
ATOM 2068 C CA . GLY A 1 254 ? 3.161 3.368 62.852 1.00 28.46 385 GLY A CA 1
ATOM 2069 C C . GLY A 1 254 ? 2.093 2.900 63.827 1.00 28.54 385 GLY A C 1
ATOM 2070 O O . GLY A 1 254 ? 1.318 3.679 64.382 1.00 30.18 385 GLY A O 1
ATOM 2071 N N . THR A 1 255 ? 2.071 1.585 64.044 1.00 30.50 386 THR A N 1
ATOM 2072 C CA . THR A 1 255 ? 1.044 0.957 64.858 1.00 33.09 386 THR A CA 1
ATOM 2073 C C . THR A 1 255 ? 1.373 1.052 66.346 1.00 35.19 386 THR A C 1
ATOM 2074 O O . THR A 1 255 ? 2.525 1.231 66.753 1.00 32.43 386 THR A O 1
ATOM 2078 N N . ASP A 1 256 ? 0.327 0.923 67.167 1.00 35.64 387 ASP A N 1
ATOM 2079 C CA . ASP A 1 256 ? 0.524 0.888 68.612 1.00 38.36 387 ASP A CA 1
ATOM 2080 C C . ASP A 1 256 ? 1.283 -0.360 69.042 1.00 42.08 387 ASP A C 1
ATOM 2081 O O . ASP A 1 256 ? 2.030 -0.323 70.029 1.00 40.34 387 ASP A O 1
ATOM 2086 N N . GLU A 1 257 ? 1.107 -1.471 68.320 1.00 38.08 388 GLU A N 1
ATOM 2087 C CA . GLU A 1 257 ? 1.837 -2.685 68.656 1.00 41.21 388 GLU A CA 1
ATOM 2088 C C . GLU A 1 257 ? 3.326 -2.521 68.403 1.00 36.24 388 GLU A C 1
ATOM 2089 O O . GLU A 1 257 ? 4.145 -3.077 69.144 1.00 38.43 388 GLU A O 1
ATOM 2095 N N . ASP A 1 258 ? 3.692 -1.757 67.372 1.00 30.79 389 ASP A N 1
ATOM 2096 C CA . ASP A 1 258 ? 5.105 -1.537 67.093 1.00 29.17 389 ASP A CA 1
ATOM 2097 C C . ASP A 1 258 ? 5.773 -0.716 68.189 1.00 29.65 389 ASP A C 1
ATOM 2098 O O . ASP A 1 258 ? 6.954 -0.934 68.483 1.00 27.14 389 ASP A O 1
ATOM 2103 N N . ILE A 1 259 ? 5.044 0.210 68.820 1.00 33.82 390 ILE A N 1
ATOM 2104 C CA . ILE A 1 259 ? 5.598 0.898 69.985 1.00 27.52 390 ILE A CA 1
ATOM 2105 C C . ILE A 1 259 ? 5.816 -0.089 71.122 1.00 34.13 390 ILE A C 1
ATOM 2106 O O . ILE A 1 259 ? 6.895 -0.145 71.725 1.00 31.67 390 ILE A O 1
ATOM 2111 N N . TYR A 1 260 ? 4.793 -0.894 71.425 1.00 32.80 391 TYR A N 1
ATOM 2112 C CA . TYR A 1 260 ? 4.860 -1.785 72.580 1.00 35.14 391 TYR A CA 1
ATOM 2113 C C . TYR A 1 260 ? 5.904 -2.880 72.397 1.00 32.42 391 TYR A C 1
ATOM 2114 O O . TYR A 1 260 ? 6.649 -3.194 73.333 1.00 33.92 391 TYR A O 1
ATOM 2123 N N . LEU A 1 261 ? 5.964 -3.485 71.212 1.00 32.89 392 LEU A N 1
ATOM 2124 C CA . LEU A 1 261 ? 6.844 -4.628 70.980 1.00 36.01 392 LEU A CA 1
ATOM 2125 C C . LEU A 1 261 ? 8.259 -4.211 70.583 1.00 38.13 392 LEU A C 1
ATOM 2126 O O . LEU A 1 261 ? 9.241 -4.750 71.110 1.00 33.68 392 LEU A O 1
ATOM 2131 N N . LEU A 1 262 ? 8.380 -3.253 69.661 1.00 31.76 393 LEU A N 1
ATOM 2132 C CA . LEU A 1 262 ? 9.668 -2.864 69.099 1.00 31.12 393 LEU A CA 1
ATOM 2133 C C . LEU A 1 262 ? 10.171 -1.519 69.605 1.00 32.56 393 LEU A C 1
ATOM 2134 O O . LEU A 1 262 ? 11.288 -1.122 69.256 1.00 31.82 393 LEU A O 1
ATOM 2139 N N . GLY A 1 263 ? 9.389 -0.810 70.410 1.00 27.23 394 GLY A N 1
ATOM 2140 C CA . GLY A 1 263 ? 9.755 0.553 70.746 1.00 28.33 394 GLY A CA 1
ATOM 2141 C C . GLY A 1 263 ? 9.894 1.445 69.535 1.00 29.36 394 GLY A C 1
ATOM 2142 O O . GLY A 1 263 ? 10.701 2.380 69.551 1.00 27.41 394 GLY A O 1
ATOM 2143 N N . LYS A 1 264 ? 9.110 1.198 68.489 1.00 23.61 395 LYS A N 1
ATOM 2144 C CA . LYS A 1 264 ? 9.327 1.809 67.181 1.00 23.39 395 LYS A CA 1
ATOM 2145 C C . LYS A 1 264 ? 8.222 2.807 66.857 1.00 24.59 395 LYS A C 1
ATOM 2146 O O . LYS A 1 264 ? 7.037 2.454 66.873 1.00 26.58 395 LYS A O 1
ATOM 2152 N N . ALA A 1 265 ? 8.609 4.048 66.557 1.00 20.20 396 ALA A N 1
ATOM 2153 C CA . ALA A 1 265 ? 7.734 5.016 65.912 1.00 21.02 396 ALA A CA 1
ATOM 2154 C C . ALA A 1 265 ? 8.242 5.270 64.498 1.00 21.89 396 ALA A C 1
ATOM 2155 O O . ALA A 1 265 ? 9.428 5.086 64.208 1.00 24.36 396 ALA A O 1
ATOM 2157 N N . THR A 1 266 ? 7.345 5.699 63.612 1.00 23.32 397 THR A N 1
ATOM 2158 C CA . THR A 1 266 ? 7.698 5.953 62.218 1.00 20.67 397 THR A CA 1
ATOM 2159 C C . THR A 1 266 ? 7.170 7.318 61.814 1.00 22.87 397 THR A C 1
ATOM 2160 O O . THR A 1 266 ? 5.954 7.529 61.786 1.00 24.96 397 THR A O 1
ATOM 2164 N N . LEU A 1 267 ? 8.078 8.235 61.497 1.00 21.36 398 LEU A N 1
ATOM 2165 C CA . LEU A 1 267 ? 7.698 9.591 61.150 1.00 21.53 398 LEU A CA 1
ATOM 2166 C C . LEU A 1 267 ? 8.093 9.892 59.709 1.00 24.87 398 LEU A C 1
ATOM 2167 O O . LEU A 1 267 ? 9.226 9.598 59.302 1.00 24.11 398 LEU A O 1
ATOM 2172 N N . PRO A 1 268 ? 7.201 10.456 58.905 1.00 22.84 399 PRO A N 1
ATOM 2173 C CA . PRO A 1 268 ? 7.592 10.852 57.550 1.00 24.10 399 PRO A CA 1
ATOM 2174 C C . PRO A 1 268 ? 8.554 12.027 57.580 1.00 24.11 399 PRO A C 1
ATOM 2175 O O . PRO A 1 268 ? 8.518 12.865 58.486 1.00 25.27 399 PRO A O 1
ATOM 2179 N N . GLY A 1 269 ? 9.435 12.067 56.569 1.00 24.67 400 GLY A N 1
ATOM 2180 C CA . GLY A 1 269 ? 10.385 13.150 56.426 1.00 22.64 400 GLY A CA 1
ATOM 2181 C C . GLY A 1 269 ? 9.782 14.355 55.737 1.00 26.84 400 GLY A C 1
ATOM 2182 O O . GLY A 1 269 ? 8.716 14.285 55.124 1.00 27.40 400 GLY A O 1
ATOM 2183 N N . PHE A 1 270 ? 10.496 15.479 55.836 1.00 22.67 401 PHE A N 1
ATOM 2184 C CA . PHE A 1 270 ? 9.952 16.737 55.336 1.00 27.33 401 PHE A CA 1
ATOM 2185 C C . PHE A 1 270 ? 9.831 16.747 53.818 1.00 32.15 401 PHE A C 1
ATOM 2186 O O . PHE A 1 270 ? 8.955 17.433 53.279 1.00 33.31 401 PHE A O 1
ATOM 2194 N N . ARG A 1 271 ? 10.698 16.016 53.112 1.00 27.87 402 ARG A N 1
ATOM 2195 C CA . ARG A 1 271 ? 10.666 16.055 51.654 1.00 31.56 402 ARG A CA 1
ATOM 2196 C C . ARG A 1 271 ? 9.329 15.561 51.110 1.00 35.80 402 ARG A C 1
ATOM 2197 O O . ARG A 1 271 ? 8.902 15.995 50.034 1.00 44.21 402 ARG A O 1
ATOM 2205 N N . THR A 1 272 ? 8.644 14.689 51.851 1.00 34.45 403 THR A N 1
ATOM 2206 C CA . THR A 1 272 ? 7.466 13.984 51.368 1.00 36.70 403 THR A CA 1
ATOM 2207 C C . THR A 1 272 ? 6.148 14.663 51.728 1.00 39.30 403 THR A C 1
ATOM 2208 O O . THR A 1 272 ? 5.096 14.192 51.282 1.00 45.49 403 THR A O 1
ATOM 2212 N N . ILE A 1 273 ? 6.162 15.747 52.510 1.00 35.81 404 ILE A N 1
ATOM 2213 C CA . ILE A 1 273 ? 4.921 16.324 53.014 1.00 37.83 404 ILE A CA 1
ATOM 2214 C C . ILE A 1 273 ? 4.440 17.423 52.073 1.00 41.58 404 ILE A C 1
ATOM 2215 O O . ILE A 1 273 ? 5.203 17.999 51.295 1.00 39.60 404 ILE A O 1
ATOM 2220 N N . HIS A 1 274 ? 3.144 17.714 52.150 1.00 45.36 405 HIS A N 1
ATOM 2221 C CA . HIS A 1 274 ? 2.507 18.738 51.335 1.00 50.90 405 HIS A CA 1
ATOM 2222 C C . HIS A 1 274 ? 2.023 19.866 52.233 1.00 44.03 405 HIS A C 1
ATOM 2223 O O . HIS A 1 274 ? 1.301 19.626 53.207 1.00 48.58 405 HIS A O 1
ATOM 2230 N N . CYS A 1 275 ? 2.427 21.088 51.906 1.00 44.42 406 CYS A N 1
ATOM 2231 C CA . CYS A 1 275 ? 2.071 22.253 52.702 1.00 45.38 406 CYS A CA 1
ATOM 2232 C C . CYS A 1 275 ? 1.522 23.357 51.806 1.00 50.27 406 CYS A C 1
ATOM 2233 O O . CYS A 1 275 ? 0.895 24.300 52.286 1.00 55.39 406 CYS A O 1
ATOM 2236 N N . GLY B 1 1 ? -3.510 30.374 81.402 1.00 56.60 132 GLY B N 1
ATOM 2237 C CA . GLY B 1 1 ? -2.714 30.747 82.557 1.00 58.04 132 GLY B CA 1
ATOM 2238 C C . GLY B 1 1 ? -3.532 31.060 83.794 1.00 62.82 132 GLY B C 1
ATOM 2239 O O . GLY B 1 1 ? -4.733 31.320 83.707 1.00 66.69 132 GLY B O 1
ATOM 2240 N N . ILE B 1 2 ? -2.877 31.032 84.951 1.00 55.62 133 ILE B N 1
ATOM 2241 C CA . ILE B 1 2 ? -3.537 31.320 86.219 1.00 61.28 133 ILE B CA 1
ATOM 2242 C C . ILE B 1 2 ? -3.632 32.828 86.401 1.00 66.08 133 ILE B C 1
ATOM 2243 O O . ILE B 1 2 ? -2.687 33.568 86.102 1.00 63.34 133 ILE B O 1
ATOM 2248 N N . LYS B 1 3 ? -4.781 33.293 86.883 1.00 70.24 134 LYS B N 1
ATOM 2249 C CA . LYS B 1 3 ? -5.018 34.712 87.142 1.00 66.18 134 LYS B CA 1
ATOM 2250 C C . LYS B 1 3 ? -5.169 34.894 88.650 1.00 66.46 134 LYS B C 1
ATOM 2251 O O . LYS B 1 3 ? -6.279 34.890 89.185 1.00 68.62 134 LYS B O 1
ATOM 2257 N N . PHE B 1 4 ? -4.036 35.047 89.333 1.00 59.09 135 PHE B N 1
ATOM 2258 C CA . PHE B 1 4 ? -4.043 35.291 90.767 1.00 55.51 135 PHE B CA 1
ATOM 2259 C C . PHE B 1 4 ? -4.635 36.661 91.082 1.00 54.63 135 PHE B C 1
ATOM 2260 O O . PHE B 1 4 ? -4.571 37.594 90.275 1.00 53.23 135 PHE B O 1
ATOM 2268 N N . SER B 1 5 ? -5.203 36.780 92.276 1.00 51.22 136 SER B N 1
ATOM 2269 C CA . SER B 1 5 ? -5.346 38.101 92.857 1.00 49.42 136 SER B CA 1
ATOM 2270 C C . SER B 1 5 ? -3.972 38.583 93.313 1.00 47.04 136 SER B C 1
ATOM 2271 O O . SER B 1 5 ? -3.045 37.790 93.498 1.00 46.86 136 SER B O 1
ATOM 2274 N N . ALA B 1 6 ? -3.838 39.901 93.486 1.00 45.38 137 ALA B N 1
ATOM 2275 C CA . ALA B 1 6 ? -2.570 40.436 93.972 1.00 43.08 137 ALA B CA 1
ATOM 2276 C C . ALA B 1 6 ? -2.197 39.820 95.314 1.00 41.50 137 ALA B C 1
ATOM 2277 O O . ALA B 1 6 ? -1.034 39.470 95.546 1.00 40.40 137 ALA B O 1
ATOM 2279 N N . GLU B 1 7 ? -3.175 39.662 96.207 1.00 40.02 138 GLU B N 1
ATOM 2280 C CA . GLU B 1 7 ? -2.892 39.070 97.507 1.00 41.03 138 GLU B CA 1
ATOM 2281 C C . GLU B 1 7 ? -2.468 37.616 97.367 1.00 39.09 138 GLU B C 1
ATOM 2282 O O . GLU B 1 7 ? -1.578 37.149 98.087 1.00 39.31 138 GLU B O 1
ATOM 2288 N N . ALA B 1 8 ? -3.102 36.882 96.452 1.00 43.19 139 ALA B N 1
ATOM 2289 C CA . ALA B 1 8 ? -2.716 35.495 96.218 1.00 43.29 139 ALA B CA 1
ATOM 2290 C C . ALA B 1 8 ? -1.312 35.414 95.630 1.00 38.36 139 ALA B C 1
ATOM 2291 O O . ALA B 1 8 ? -0.493 34.592 96.060 1.00 41.34 139 ALA B O 1
ATOM 2293 N N . LEU B 1 9 ? -1.021 36.266 94.644 1.00 42.43 140 LEU B N 1
ATOM 2294 C CA . LEU B 1 9 ? 0.300 36.280 94.020 1.00 38.80 140 LEU B CA 1
ATOM 2295 C C . LEU B 1 9 ? 1.399 36.558 95.041 1.00 36.90 140 LEU B C 1
ATOM 2296 O O . LEU B 1 9 ? 2.432 35.880 95.056 1.00 37.10 140 LEU B O 1
ATOM 2301 N N . ARG B 1 10 ? 1.196 37.551 95.910 1.00 35.37 141 ARG B N 1
ATOM 2302 C CA . ARG B 1 10 ? 2.207 37.849 96.921 1.00 38.79 141 ARG B CA 1
ATOM 2303 C C . ARG B 1 10 ? 2.442 36.659 97.834 1.00 40.13 141 ARG B C 1
ATOM 2304 O O . ARG B 1 10 ? 3.580 36.389 98.238 1.00 35.42 141 ARG B O 1
ATOM 2312 N N . CYS B 1 11 ? 1.373 35.941 98.188 1.00 34.98 142 CYS B N 1
ATOM 2313 C CA . CYS B 1 11 ? 1.533 34.767 99.032 1.00 38.41 142 CYS B CA 1
ATOM 2314 C C . CYS B 1 11 ? 2.261 33.660 98.288 1.00 30.01 142 CYS B C 1
ATOM 2315 O O . CYS B 1 11 ? 3.087 32.952 98.874 1.00 38.54 142 CYS B O 1
ATOM 2318 N N . HIS B 1 12 ? 1.959 33.499 96.999 1.00 40.65 143 HIS B N 1
ATOM 2319 C CA . HIS B 1 12 ? 2.617 32.483 96.185 1.00 36.49 143 HIS B CA 1
ATOM 2320 C C . HIS B 1 12 ? 4.112 32.765 96.067 1.00 39.12 143 HIS B C 1
ATOM 2321 O O . HIS B 1 12 ? 4.945 31.861 96.215 1.00 38.53 143 HIS B O 1
ATOM 2328 N N . LEU B 1 13 ? 4.466 34.025 95.800 1.00 36.69 144 LEU B N 1
ATOM 2329 C CA . LEU B 1 13 ? 5.874 34.404 95.697 1.00 32.82 144 LEU B CA 1
ATOM 2330 C C . LEU B 1 13 ? 6.591 34.221 97.024 1.00 35.03 144 LEU B C 1
ATOM 2331 O O . LEU B 1 13 ? 7.752 33.800 97.058 1.00 35.23 144 LEU B O 1
ATOM 2336 N N . ARG B 1 14 ? 5.917 34.538 98.132 1.00 32.89 145 ARG B N 1
ATOM 2337 C CA . ARG B 1 14 ? 6.559 34.462 99.437 1.00 33.90 145 ARG B CA 1
ATOM 2338 C C . ARG B 1 14 ? 6.949 33.034 99.780 1.00 38.06 145 ARG B C 1
ATOM 2339 O O . ARG B 1 14 ? 8.048 32.780 100.285 1.00 35.58 145 ARG B O 1
ATOM 2347 N N . ASP B 1 15 ? 6.051 32.086 99.529 1.00 41.07 146 ASP B N 1
ATOM 2348 C CA . ASP B 1 15 ? 6.245 30.733 100.026 1.00 42.94 146 ASP B CA 1
ATOM 2349 C C . ASP B 1 15 ? 7.012 29.841 99.066 1.00 38.93 146 ASP B C 1
ATOM 2350 O O . ASP B 1 15 ? 7.603 28.853 99.511 1.00 43.10 146 ASP B O 1
ATOM 2355 N N . HIS B 1 16 ? 7.041 30.169 97.778 1.00 36.68 147 HIS B N 1
ATOM 2356 C CA . HIS B 1 16 ? 7.592 29.260 96.784 1.00 39.46 147 HIS B CA 1
ATOM 2357 C C . HIS B 1 16 ? 8.829 29.783 96.061 1.00 36.77 147 HIS B C 1
ATOM 2358 O O . HIS B 1 16 ? 9.358 29.086 95.188 1.00 32.84 147 HIS B O 1
ATOM 2365 N N . VAL B 1 17 ? 9.322 30.968 96.405 1.00 31.75 148 VAL B N 1
ATOM 2366 C CA . VAL B 1 17 ? 10.615 31.445 95.928 1.00 28.19 148 VAL B CA 1
ATOM 2367 C C . VAL B 1 17 ? 11.504 31.577 97.154 1.00 29.23 148 VAL B C 1
ATOM 2368 O O . VAL B 1 17 ? 11.249 32.420 98.023 1.00 33.92 148 VAL B O 1
ATOM 2372 N N . ASN B 1 18 ? 12.537 30.744 97.237 1.00 25.48 149 ASN B N 1
ATOM 2373 C CA . ASN B 1 18 ? 13.413 30.713 98.403 1.00 25.89 149 ASN B CA 1
ATOM 2374 C C . ASN B 1 18 ? 14.541 31.707 98.148 1.00 28.88 149 ASN B C 1
ATOM 2375 O O . ASN B 1 18 ? 15.472 31.427 97.386 1.00 26.97 149 ASN B O 1
ATOM 2380 N N . VAL B 1 19 ? 14.451 32.883 98.768 1.00 24.88 150 VAL B N 1
ATOM 2381 C CA . VAL B 1 19 ? 15.466 33.925 98.593 1.00 24.13 150 VAL B CA 1
ATOM 2382 C C . VAL B 1 19 ? 16.561 33.635 99.612 1.00 28.28 150 VAL B C 1
ATOM 2383 O O . VAL B 1 19 ? 16.505 34.065 100.770 1.00 25.25 150 VAL B O 1
ATOM 2387 N N . SER B 1 20 ? 17.584 32.911 99.168 1.00 23.71 151 SER B N 1
ATOM 2388 C CA . SER B 1 20 ? 18.633 32.450 100.054 1.00 20.06 151 SER B CA 1
ATOM 2389 C C . SER B 1 20 ? 19.956 32.475 99.301 1.00 20.64 151 SER B C 1
ATOM 2390 O O . SER B 1 20 ? 19.989 32.353 98.073 1.00 24.66 151 SER B O 1
ATOM 2393 N N . MET B 1 21 ? 21.038 32.632 100.052 1.00 21.71 152 MET B N 1
ATOM 2394 C CA . MET B 1 21 ? 22.389 32.656 99.519 1.00 23.18 152 MET B CA 1
ATOM 2395 C C . MET B 1 21 ? 23.090 31.329 99.764 1.00 23.57 152 MET B C 1
ATOM 2396 O O . MET B 1 21 ? 22.713 30.553 100.648 1.00 23.30 152 MET B O 1
ATOM 2401 N N . VAL B 1 22 ? 24.136 31.082 98.968 1.00 20.24 153 VAL B N 1
ATOM 2402 C CA . VAL B 1 22 ? 25.006 29.936 99.209 1.00 21.11 153 VAL B CA 1
ATOM 2403 C C . VAL B 1 22 ? 25.679 30.078 100.569 1.00 24.97 153 VAL B C 1
ATOM 2404 O O . VAL B 1 22 ? 26.175 31.151 100.929 1.00 23.31 153 VAL B O 1
ATOM 2408 N N . GLU B 1 23 ? 25.705 28.989 101.340 1.00 23.10 154 GLU B N 1
ATOM 2409 C CA . GLU B 1 23 ? 26.287 29.009 102.672 1.00 24.22 154 GLU B CA 1
ATOM 2410 C C . GLU B 1 23 ? 27.507 28.100 102.746 1.00 23.39 154 GLU B C 1
ATOM 2411 O O . GLU B 1 23 ? 27.713 27.232 101.892 1.00 24.08 154 GLU B O 1
ATOM 2417 N N . VAL B 1 24 ? 28.323 28.328 103.783 1.00 24.93 155 VAL B N 1
ATOM 2418 C CA . VAL B 1 24 ? 29.551 27.566 103.983 1.00 26.29 155 VAL B CA 1
ATOM 2419 C C . VAL B 1 24 ? 29.273 26.089 104.176 1.00 27.62 155 VAL B C 1
ATOM 2420 O O . VAL B 1 24 ? 30.191 25.278 104.054 1.00 33.33 155 VAL B O 1
ATOM 2424 N N . THR B 1 25 ? 28.028 25.720 104.475 1.00 28.27 156 THR B N 1
ATOM 2425 C CA . THR B 1 25 ? 27.642 24.328 104.665 1.00 29.17 156 THR B CA 1
ATOM 2426 C C . THR B 1 25 ? 27.142 23.659 103.386 1.00 31.56 156 THR B C 1
ATOM 2427 O O . THR B 1 25 ? 26.831 22.461 103.413 1.00 31.32 156 THR B O 1
ATOM 2431 N N . ASP B 1 26 ? 27.058 24.388 102.268 1.00 25.07 157 ASP B N 1
ATOM 2432 C CA . ASP B 1 26 ? 26.588 23.831 101.000 1.00 23.42 157 ASP B CA 1
ATOM 2433 C C . ASP B 1 26 ? 27.787 23.288 100.229 1.00 25.32 157 ASP B C 1
ATOM 2434 O O . ASP B 1 26 ? 28.624 24.056 99.753 1.00 26.33 157 ASP B O 1
ATOM 2439 N N . PHE B 1 27 ? 27.877 21.966 100.093 1.00 23.19 158 PHE B N 1
ATOM 2440 C CA . PHE B 1 27 ? 28.949 21.392 99.293 1.00 22.38 158 PHE B CA 1
ATOM 2441 C C . PHE B 1 27 ? 28.867 21.917 97.858 1.00 21.64 158 PHE B C 1
ATOM 2442 O O . PHE B 1 27 ? 27.778 21.964 97.277 1.00 23.84 158 PHE B O 1
ATOM 2450 N N . PRO B 1 28 ? 29.997 22.304 97.242 1.00 20.17 159 PRO B N 1
ATOM 2451 C CA . PRO B 1 28 ? 31.377 22.183 97.703 1.00 19.48 159 PRO B CA 1
ATOM 2452 C C . PRO B 1 28 ? 31.989 23.437 98.323 1.00 21.43 159 PRO B C 1
ATOM 2453 O O . PRO B 1 28 ? 33.218 23.578 98.361 1.00 23.49 159 PRO B O 1
ATOM 2457 N N . PHE B 1 29 ? 31.154 24.319 98.848 1.00 22.17 160 PHE B N 1
ATOM 2458 C CA . PHE B 1 29 ? 31.693 25.512 99.492 1.00 23.25 160 PHE B CA 1
ATOM 2459 C C . PHE B 1 29 ? 32.177 25.234 100.906 1.00 28.60 160 PHE B C 1
ATOM 2460 O O . PHE B 1 29 ? 32.613 26.163 101.596 1.00 27.18 160 PHE B O 1
ATOM 2468 N N . ASN B 1 30 ? 32.139 23.971 101.329 1.00 25.11 161 ASN B N 1
ATOM 2469 C CA . ASN B 1 30 ? 32.735 23.525 102.579 1.00 25.36 161 ASN B CA 1
ATOM 2470 C C . ASN B 1 30 ? 34.045 22.769 102.367 1.00 27.43 161 ASN B C 1
ATOM 2471 O O . ASN B 1 30 ? 34.543 22.145 103.309 1.00 25.97 161 ASN B O 1
ATOM 2476 N N . THR B 1 31 ? 34.617 22.819 101.164 1.00 24.72 162 THR B N 1
ATOM 2477 C CA . THR B 1 31 ? 35.935 22.252 100.920 1.00 26.85 162 THR B CA 1
ATOM 2478 C C . THR B 1 31 ? 37.038 23.226 101.336 1.00 28.80 162 THR B C 1
ATOM 2479 O O . THR B 1 31 ? 36.809 24.426 101.520 1.00 26.07 162 THR B O 1
ATOM 2483 N N . SER B 1 32 ? 38.257 22.689 101.466 1.00 28.38 163 SER B N 1
ATOM 2484 C CA A SER B 1 32 ? 39.405 23.493 101.882 0.47 28.56 163 SER B CA 1
ATOM 2485 C CA B SER B 1 32 ? 39.377 23.514 101.904 0.53 28.56 163 SER B CA 1
ATOM 2486 C C . SER B 1 32 ? 39.632 24.668 100.946 1.00 29.38 163 SER B C 1
ATOM 2487 O O . SER B 1 32 ? 40.025 25.756 101.385 1.00 28.17 163 SER B O 1
ATOM 2492 N N . GLU B 1 33 ? 39.417 24.449 99.649 1.00 27.96 164 GLU B N 1
ATOM 2493 C CA . GLU B 1 33 ? 39.636 25.484 98.647 1.00 33.05 164 GLU B CA 1
ATOM 2494 C C . GLU B 1 33 ? 38.791 26.725 98.912 1.00 27.19 164 GLU B C 1
ATOM 2495 O O . GLU B 1 33 ? 39.192 27.838 98.545 1.00 29.22 164 GLU B O 1
ATOM 2501 N N . TRP B 1 34 ? 37.641 26.561 99.563 1.00 25.76 165 TRP B N 1
ATOM 2502 C CA . TRP B 1 34 ? 36.719 27.654 99.830 1.00 22.86 165 TRP B CA 1
ATOM 2503 C C . TRP B 1 34 ? 36.761 28.148 101.269 1.00 23.51 165 TRP B C 1
ATOM 2504 O O . TRP B 1 34 ? 35.964 29.021 101.627 1.00 24.52 165 TRP B O 1
ATOM 2515 N N . GLU B 1 35 ? 37.662 27.617 102.096 1.00 28.00 166 GLU B N 1
ATOM 2516 C CA . GLU B 1 35 ? 37.685 27.985 103.508 1.00 28.38 166 GLU B CA 1
ATOM 2517 C C . GLU B 1 35 ? 37.866 29.489 103.678 1.00 27.14 166 GLU B C 1
ATOM 2518 O O . GLU B 1 35 ? 38.777 30.081 103.096 1.00 29.71 166 GLU B O 1
ATOM 2524 N N . GLY B 1 36 ? 36.982 30.101 104.471 1.00 26.25 167 GLY B N 1
ATOM 2525 C CA . GLY B 1 36 ? 37.104 31.506 104.829 1.00 27.31 167 GLY B CA 1
ATOM 2526 C C . GLY B 1 36 ? 36.530 32.487 103.831 1.00 27.90 167 GLY B C 1
ATOM 2527 O O . GLY B 1 36 ? 36.491 33.692 104.124 1.00 29.16 167 GLY B O 1
ATOM 2528 N N . TYR B 1 37 ? 36.059 32.025 102.673 1.00 24.06 168 TYR B N 1
ATOM 2529 C CA . TYR B 1 37 ? 35.644 32.956 101.625 1.00 22.75 168 TYR B CA 1
ATOM 2530 C C . TYR B 1 37 ? 34.194 33.424 101.754 1.00 24.61 168 TYR B C 1
ATOM 2531 O O . TYR B 1 37 ? 33.925 34.621 101.607 1.00 28.35 168 TYR B O 1
ATOM 2540 N N . LEU B 1 38 ? 33.243 32.516 101.988 1.00 27.17 169 LEU B N 1
ATOM 2541 C CA . LEU B 1 38 ? 31.851 32.953 102.025 1.00 25.72 169 LEU B CA 1
ATOM 2542 C C . LEU B 1 38 ? 31.537 33.644 103.353 1.00 28.75 169 LEU B C 1
ATOM 2543 O O . LEU B 1 38 ? 32.124 33.308 104.385 1.00 31.27 169 LEU B O 1
ATOM 2548 N N . PRO B 1 39 ? 30.621 34.615 103.358 1.00 25.97 170 PRO B N 1
ATOM 2549 C CA . PRO B 1 39 ? 30.181 35.179 104.642 1.00 25.05 170 PRO B CA 1
ATOM 2550 C C . PRO B 1 39 ? 29.585 34.084 105.512 1.00 31.24 170 PRO B C 1
ATOM 2551 O O . PRO B 1 39 ? 28.801 33.250 105.048 1.00 32.47 170 PRO B O 1
ATOM 2555 N N . LYS B 1 40 ? 30.006 34.060 106.770 1.00 36.01 171 LYS B N 1
ATOM 2556 C CA . LYS B 1 40 ? 29.449 33.094 107.706 1.00 35.71 171 LYS B CA 1
ATOM 2557 C C . LYS B 1 40 ? 28.111 33.566 108.255 1.00 41.06 171 LYS B C 1
ATOM 2558 O O . LYS B 1 40 ? 27.247 32.738 108.572 1.00 43.87 171 LYS B O 1
ATOM 2564 N N . GLU B 1 41 ? 27.906 34.877 108.332 1.00 34.27 172 GLU B N 1
ATOM 2565 C CA . GLU B 1 41 ? 26.657 35.427 108.836 1.00 36.27 172 GLU B CA 1
ATOM 2566 C C . GLU B 1 41 ? 25.677 35.639 107.691 1.00 33.33 172 GLU B C 1
ATOM 2567 O O . GLU B 1 41 ? 26.046 36.160 106.633 1.00 36.60 172 GLU B O 1
ATOM 2573 N N . SER B 1 42 ? 24.432 35.237 107.926 1.00 32.04 173 SER B N 1
ATOM 2574 C CA . SER B 1 42 ? 23.368 35.329 106.941 1.00 30.30 173 SER B CA 1
ATOM 2575 C C . SER B 1 42 ? 23.166 36.774 106.502 1.00 31.30 173 SER B C 1
ATOM 2576 O O . SER B 1 42 ? 23.367 37.716 107.274 1.00 30.15 173 SER B O 1
ATOM 2579 N N . ILE B 1 43 ? 22.772 36.949 105.239 1.00 24.83 174 ILE B N 1
ATOM 2580 C CA . ILE B 1 43 ? 22.495 38.302 104.761 1.00 25.83 174 ILE B CA 1
ATOM 2581 C C . ILE B 1 43 ? 21.351 38.928 105.545 1.00 31.54 174 ILE B C 1
ATOM 2582 O O . ILE B 1 43 ? 21.292 40.153 105.699 1.00 30.10 174 ILE B O 1
ATOM 2587 N N . ARG B 1 44 ? 20.440 38.110 106.072 1.00 29.36 175 ARG B N 1
ATOM 2588 C CA A ARG B 1 44 ? 19.293 38.640 106.795 0.47 35.80 175 ARG B CA 1
ATOM 2589 C CA B ARG B 1 44 ? 19.294 38.650 106.789 0.53 35.81 175 ARG B CA 1
ATOM 2590 C C . ARG B 1 44 ? 19.682 39.271 108.124 1.00 34.65 175 ARG B C 1
ATOM 2591 O O . ARG B 1 44 ? 18.859 39.977 108.719 1.00 40.95 175 ARG B O 1
ATOM 2606 N N . THR B 1 45 ? 20.910 39.043 108.599 1.00 30.05 176 THR B N 1
ATOM 2607 C CA . THR B 1 45 ? 21.406 39.717 109.792 1.00 38.13 176 THR B CA 1
ATOM 2608 C C . THR B 1 45 ? 22.200 40.975 109.468 1.00 38.68 176 THR B C 1
ATOM 2609 O O . THR B 1 45 ? 22.344 41.842 110.337 1.00 40.18 176 THR B O 1
ATOM 2613 N N . LYS B 1 46 ? 22.713 41.097 108.241 1.00 30.86 177 LYS B N 1
ATOM 2614 C CA . LYS B 1 46 ? 23.443 42.281 107.815 1.00 30.77 177 LYS B CA 1
ATOM 2615 C C . LYS B 1 46 ? 22.570 43.295 107.092 1.00 25.65 177 LYS B C 1
ATOM 2616 O O . LYS B 1 46 ? 22.914 44.485 107.065 1.00 28.90 177 LYS B O 1
ATOM 2622 N N . ALA B 1 47 ? 21.464 42.850 106.503 1.00 27.37 178 ALA B N 1
ATOM 2623 C CA . ALA B 1 47 ? 20.605 43.675 105.657 1.00 27.16 178 ALA B CA 1
ATOM 2624 C C . ALA B 1 47 ? 19.222 43.761 106.295 1.00 31.06 178 ALA B C 1
ATOM 2625 O O . ALA B 1 47 ? 18.400 42.855 106.133 1.00 32.04 178 ALA B O 1
ATOM 2627 N N . GLY B 1 48 ? 18.958 44.848 107.009 1.00 27.27 179 GLY B N 1
ATOM 2628 C CA . GLY B 1 48 ? 17.652 45.063 107.587 1.00 27.56 179 GLY B CA 1
ATOM 2629 C C . GLY B 1 48 ? 17.380 44.190 108.799 1.00 27.77 179 GLY B C 1
ATOM 2630 O O . GLY B 1 48 ? 18.301 43.793 109.516 1.00 31.88 179 GLY B O 1
ATOM 2631 N N . PRO B 1 49 ? 16.098 43.868 109.056 1.00 29.76 180 PRO B N 1
ATOM 2632 C CA . PRO B 1 49 ? 14.877 44.250 108.330 1.00 26.70 180 PRO B CA 1
ATOM 2633 C C . PRO B 1 49 ? 14.675 45.761 108.248 1.00 30.98 180 PRO B C 1
ATOM 2634 O O . PRO B 1 49 ? 14.987 46.474 109.209 1.00 30.73 180 PRO B O 1
ATOM 2638 N N . TRP B 1 50 ? 14.165 46.233 107.113 1.00 29.51 181 TRP B N 1
ATOM 2639 C CA . TRP B 1 50 ? 14.029 47.652 106.836 1.00 28.29 181 TRP B CA 1
ATOM 2640 C C . TRP B 1 50 ? 12.561 48.018 106.655 1.00 26.97 181 TRP B C 1
ATOM 2641 O O . TRP B 1 50 ? 11.715 47.170 106.350 1.00 29.96 181 TRP B O 1
ATOM 2652 N N . GLY B 1 51 ? 12.263 49.303 106.844 1.00 26.97 182 GLY B N 1
ATOM 2653 C CA . GLY B 1 51 ? 10.918 49.797 106.648 1.00 29.92 182 GLY B CA 1
ATOM 2654 C C . GLY B 1 51 ? 10.589 50.163 105.214 1.00 32.28 182 GLY B C 1
ATOM 2655 O O . GLY B 1 51 ? 9.668 49.601 104.619 1.00 39.28 182 GLY B O 1
ATOM 2656 N N . ARG B 1 52 ? 11.321 51.118 104.649 1.00 28.40 183 ARG B N 1
ATOM 2657 C CA . ARG B 1 52 ? 11.070 51.606 103.299 1.00 27.12 183 ARG B CA 1
ATOM 2658 C C . ARG B 1 52 ? 12.353 51.463 102.497 1.00 27.23 183 ARG B C 1
ATOM 2659 O O . ARG B 1 52 ? 13.430 51.837 102.971 1.00 27.88 183 ARG B O 1
ATOM 2667 N N . CYS B 1 53 ? 12.250 50.870 101.313 1.00 23.55 184 CYS B N 1
ATOM 2668 C CA . CYS B 1 53 ? 13.427 50.618 100.493 1.00 22.35 184 CYS B CA 1
ATOM 2669 C C . CYS B 1 53 ? 13.169 51.054 99.064 1.00 21.25 184 CYS B C 1
ATOM 2670 O O . CYS B 1 53 ? 12.023 51.178 98.619 1.00 23.18 184 CYS B O 1
ATOM 2673 N N . ALA B 1 54 ? 14.264 51.265 98.337 1.00 20.61 185 ALA B N 1
ATOM 2674 C CA . ALA B 1 54 ? 14.198 51.617 96.930 1.00 19.56 185 ALA B CA 1
ATOM 2675 C C . ALA B 1 54 ? 14.963 50.591 96.111 1.00 19.68 185 ALA B C 1
ATOM 2676 O O . ALA B 1 54 ? 16.013 50.100 96.541 1.00 22.94 185 ALA B O 1
ATOM 2678 N N . VAL B 1 55 ? 14.417 50.285 94.940 1.00 19.54 186 VAL B N 1
ATOM 2679 C CA . VAL B 1 55 ? 15.117 49.570 93.872 1.00 19.89 186 VAL B CA 1
ATOM 2680 C C . VAL B 1 55 ? 15.275 50.555 92.726 1.00 19.03 186 VAL B C 1
ATOM 2681 O O . VAL B 1 55 ? 14.282 51.116 92.248 1.00 21.06 186 VAL B O 1
ATOM 2685 N N . VAL B 1 56 ? 16.510 50.783 92.285 1.00 18.40 187 VAL B N 1
ATOM 2686 C CA . VAL B 1 56 ? 16.794 51.757 91.233 1.00 16.91 187 VAL B CA 1
ATOM 2687 C C . VAL B 1 56 ? 17.267 50.996 90.002 1.00 17.33 187 VAL B C 1
ATOM 2688 O O . VAL B 1 56 ? 18.342 50.383 90.015 1.00 20.09 187 VAL B O 1
ATOM 2692 N N . SER B 1 57 ? 16.462 51.013 88.948 1.00 18.62 188 SER B N 1
ATOM 2693 C CA A SER B 1 57 ? 16.906 50.408 87.702 0.60 20.54 188 SER B CA 1
ATOM 2694 C CA B SER B 1 57 ? 16.877 50.435 87.678 0.40 20.53 188 SER B CA 1
ATOM 2695 C C . SER B 1 57 ? 18.094 51.191 87.142 1.00 21.19 188 SER B C 1
ATOM 2696 O O . SER B 1 57 ? 18.470 52.257 87.638 1.00 21.73 188 SER B O 1
ATOM 2701 N N . SER B 1 58 ? 18.709 50.646 86.100 1.00 19.11 189 SER B N 1
ATOM 2702 C CA . SER B 1 58 ? 19.810 51.350 85.458 1.00 19.35 189 SER B CA 1
ATOM 2703 C C . SER B 1 58 ? 19.363 52.034 84.173 1.00 21.29 189 SER B C 1
ATOM 2704 O O . SER B 1 58 ? 20.206 52.508 83.409 1.00 22.15 189 SER B O 1
ATOM 2707 N N . ALA B 1 59 ? 18.053 52.119 83.952 1.00 21.14 190 ALA B N 1
ATOM 2708 C CA . ALA B 1 59 ? 17.489 52.547 82.678 1.00 21.97 190 ALA B CA 1
ATOM 2709 C C . ALA B 1 59 ? 17.915 53.958 82.307 1.00 23.09 190 ALA B C 1
ATOM 2710 O O . ALA B 1 59 ? 18.119 54.822 83.163 1.00 22.38 190 ALA B O 1
ATOM 2712 N N . GLY B 1 60 ? 18.012 54.193 80.998 1.00 22.14 191 GLY B N 1
ATOM 2713 C CA . GLY B 1 60 ? 18.311 55.533 80.520 1.00 21.52 191 GLY B CA 1
ATOM 2714 C C . GLY B 1 60 ? 17.278 56.568 80.925 1.00 22.29 191 GLY B C 1
ATOM 2715 O O . GLY B 1 60 ? 17.588 57.762 80.980 1.00 24.52 191 GLY B O 1
ATOM 2716 N N . SER B 1 61 ? 16.041 56.135 81.195 1.00 21.38 192 SER B N 1
ATOM 2717 C CA . SER B 1 61 ? 14.973 57.037 81.607 1.00 23.91 192 SER B CA 1
ATOM 2718 C C . SER B 1 61 ? 15.192 57.647 82.992 1.00 28.12 192 SER B C 1
ATOM 2719 O O . SER B 1 61 ? 14.408 58.516 83.389 1.00 27.74 192 SER B O 1
ATOM 2722 N N . LEU B 1 62 ? 16.217 57.224 83.737 1.00 21.32 193 LEU B N 1
ATOM 2723 C CA . LEU B 1 62 ? 16.562 57.936 84.969 1.00 22.18 193 LEU B CA 1
ATOM 2724 C C . LEU B 1 62 ? 17.308 59.236 84.717 1.00 24.38 193 LEU B C 1
ATOM 2725 O O . LEU B 1 62 ? 17.332 60.100 85.602 1.00 26.59 193 LEU B O 1
ATOM 2730 N N . LYS B 1 63 ? 17.941 59.386 83.557 1.00 24.84 194 LYS B N 1
ATOM 2731 C CA . LYS B 1 63 ? 18.624 60.639 83.259 1.00 29.34 194 LYS B CA 1
ATOM 2732 C C . LYS B 1 63 ? 17.612 61.778 83.189 1.00 31.04 194 LYS B C 1
ATOM 2733 O O . LYS B 1 63 ? 16.541 61.637 82.589 1.00 31.88 194 LYS B O 1
ATOM 2739 N N . SER B 1 64 ? 17.934 62.891 83.854 1.00 27.66 195 SER B N 1
ATOM 2740 C CA . SER B 1 64 ? 17.076 64.069 83.979 1.00 29.78 195 SER B CA 1
ATOM 2741 C C . SER B 1 64 ? 15.799 63.811 84.767 1.00 30.51 195 SER B C 1
ATOM 2742 O O . SER B 1 64 ? 14.896 64.648 84.753 1.00 33.33 195 SER B O 1
ATOM 2745 N N . SER B 1 65 ? 15.696 62.686 85.479 1.00 25.72 196 SER B N 1
ATOM 2746 C CA . SER B 1 65 ? 14.498 62.420 86.266 1.00 25.97 196 SER B CA 1
ATOM 2747 C C . SER B 1 65 ? 14.436 63.238 87.541 1.00 25.27 196 SER B C 1
ATOM 2748 O O . SER B 1 65 ? 13.349 63.399 88.101 1.00 26.52 196 SER B O 1
ATOM 2751 N N . GLN B 1 66 ? 15.586 63.693 88.036 1.00 24.81 197 GLN B N 1
ATOM 2752 C CA . GLN B 1 66 ? 15.682 64.392 89.314 1.00 23.64 197 GLN B CA 1
ATOM 2753 C C . GLN B 1 66 ? 15.050 63.597 90.457 1.00 20.79 197 GLN B C 1
ATOM 2754 O O . GLN B 1 66 ? 14.450 64.155 91.375 1.00 27.16 197 GLN B O 1
ATOM 2760 N N . LEU B 1 67 ? 15.225 62.268 90.433 1.00 20.82 198 LEU B N 1
ATOM 2761 C CA . LEU B 1 67 ? 14.658 61.407 91.463 1.00 22.79 198 LEU B CA 1
ATOM 2762 C C . LEU B 1 67 ? 15.569 61.213 92.680 1.00 21.79 198 LEU B C 1
ATOM 2763 O O . LEU B 1 67 ? 15.218 60.438 93.579 1.00 22.15 198 LEU B O 1
ATOM 2768 N N . GLY B 1 68 ? 16.718 61.892 92.734 1.00 22.87 199 GLY B N 1
ATOM 2769 C CA . GLY B 1 68 ? 17.716 61.579 93.753 1.00 20.78 199 GLY B CA 1
ATOM 2770 C C . GLY B 1 68 ? 17.220 61.753 95.179 1.00 22.91 199 GLY B C 1
ATOM 2771 O O . GLY B 1 68 ? 17.508 60.928 96.049 1.00 22.73 199 GLY B O 1
ATOM 2772 N N . ARG B 1 69 ? 16.492 62.839 95.454 1.00 22.31 200 ARG B N 1
ATOM 2773 C CA . ARG B 1 69 ? 16.032 63.035 96.829 1.00 23.59 200 ARG B CA 1
ATOM 2774 C C . ARG B 1 69 ? 14.982 62.000 97.200 1.00 22.20 200 ARG B C 1
ATOM 2775 O O . ARG B 1 69 ? 14.991 61.465 98.313 1.00 27.78 200 ARG B O 1
ATOM 2783 N N . GLU B 1 70 ? 14.077 61.697 96.271 1.00 24.07 201 GLU B N 1
ATOM 2784 C CA . GLU B 1 70 ? 13.076 60.675 96.534 1.00 26.97 201 GLU B CA 1
ATOM 2785 C C . GLU B 1 70 ? 13.734 59.320 96.775 1.00 26.00 201 GLU B C 1
ATOM 2786 O O . GLU B 1 70 ? 13.334 58.574 97.676 1.00 26.39 201 GLU B O 1
ATOM 2792 N N . ILE B 1 71 ? 14.775 59.003 96.008 1.00 22.74 202 ILE B N 1
ATOM 2793 C CA . ILE B 1 71 ? 15.438 57.712 96.175 1.00 21.70 202 ILE B CA 1
ATOM 2794 C C . ILE B 1 71 ? 16.165 57.644 97.516 1.00 23.79 202 ILE B C 1
ATOM 2795 O O . ILE B 1 71 ? 16.105 56.626 98.216 1.00 24.78 202 ILE B O 1
ATOM 2800 N N . ASP B 1 72 ? 16.867 58.718 97.896 1.00 21.94 203 ASP B N 1
ATOM 2801 C CA . ASP B 1 72 ? 17.632 58.704 99.136 1.00 22.71 203 ASP B CA 1
ATOM 2802 C C . ASP B 1 72 ? 16.745 58.673 100.374 1.00 20.83 203 ASP B C 1
ATOM 2803 O O . ASP B 1 72 ? 17.227 58.298 101.447 1.00 26.34 203 ASP B O 1
ATOM 2808 N N . ASP B 1 73 ? 15.463 59.023 100.241 1.00 24.94 204 ASP B N 1
ATOM 2809 C CA . ASP B 1 73 ? 14.531 59.032 101.367 1.00 28.10 204 ASP B CA 1
ATOM 2810 C C . ASP B 1 7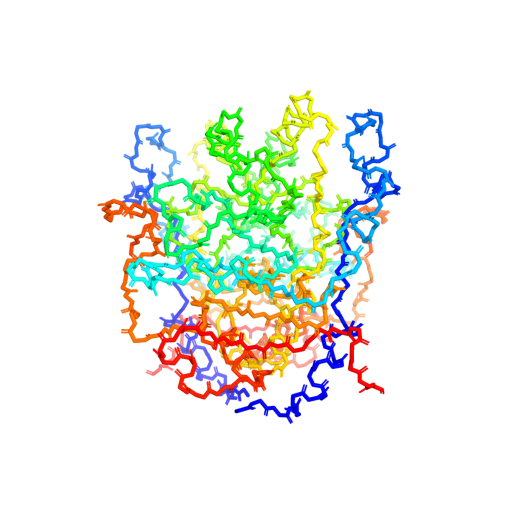3 ? 14.019 57.615 101.624 1.00 28.36 204 ASP B C 1
ATOM 2811 O O . ASP B 1 73 ? 12.809 57.370 101.613 1.00 28.70 204 ASP B O 1
ATOM 2816 N N . HIS B 1 74 ? 14.947 56.677 101.842 1.00 24.06 205 HIS B N 1
ATOM 2817 C CA . HIS B 1 74 ? 14.642 55.280 102.124 1.00 24.83 205 HIS B CA 1
ATOM 2818 C C . HIS B 1 74 ? 15.686 54.729 103.088 1.00 23.22 205 HIS B C 1
ATOM 2819 O O . HIS B 1 74 ? 16.798 55.253 103.192 1.00 27.00 205 HIS B O 1
ATOM 2826 N N . ASP B 1 75 ? 15.342 53.619 103.758 1.00 22.94 206 ASP B N 1
ATOM 2827 C CA . ASP B 1 75 ? 16.302 52.992 104.660 1.00 24.86 206 ASP B CA 1
ATOM 2828 C C . ASP B 1 75 ? 17.426 52.312 103.890 1.00 22.64 206 ASP B C 1
ATOM 2829 O O . ASP B 1 75 ? 18.558 52.232 104.386 1.00 25.21 206 ASP B O 1
ATOM 2834 N N . ALA B 1 76 ? 17.131 51.818 102.688 1.00 22.97 207 ALA B N 1
ATOM 2835 C CA . ALA B 1 76 ? 18.101 51.085 101.887 1.00 20.93 207 ALA B CA 1
ATOM 2836 C C . ALA B 1 76 ? 17.764 51.255 100.412 1.00 18.77 207 ALA B C 1
ATOM 2837 O O . ALA B 1 76 ? 16.598 51.404 100.038 1.00 21.99 207 ALA B O 1
ATOM 2839 N N . VAL B 1 77 ? 18.802 51.212 99.582 1.00 19.14 208 VAL B N 1
ATOM 2840 C CA . VAL B 1 77 ? 18.683 51.354 98.137 1.00 18.58 208 VAL B CA 1
ATOM 2841 C C . VAL B 1 77 ? 19.433 50.199 97.492 1.00 16.99 208 VAL B C 1
ATOM 2842 O O . VAL B 1 77 ? 20.599 49.965 97.822 1.00 17.58 208 VAL B O 1
ATOM 2846 N N . LEU B 1 78 ? 18.771 49.478 96.580 1.00 17.47 209 LEU B N 1
ATOM 2847 C CA . LEU B 1 78 ? 19.419 48.439 95.782 1.00 18.15 209 LEU B CA 1
ATOM 2848 C C . LEU B 1 78 ? 19.688 48.968 94.374 1.00 18.34 209 LEU B C 1
ATOM 2849 O O . LEU B 1 78 ? 18.806 49.571 93.759 1.00 17.70 209 LEU B O 1
ATOM 2854 N N . ARG B 1 79 ? 20.897 48.718 93.860 1.00 14.79 210 ARG B N 1
ATOM 2855 C CA . ARG B 1 79 ? 21.270 49.066 92.487 1.00 15.21 210 ARG B CA 1
ATOM 2856 C C . ARG B 1 79 ? 21.822 47.823 91.801 1.00 15.56 210 ARG B C 1
ATOM 2857 O O . ARG B 1 79 ? 22.032 46.784 92.434 1.00 16.85 210 ARG B O 1
ATOM 2865 N N . PHE B 1 80 ? 22.112 47.941 90.502 1.00 15.88 211 PHE B N 1
ATOM 2866 C CA . PHE B 1 80 ? 22.492 46.786 89.690 1.00 17.43 211 PHE B CA 1
ATOM 2867 C C . PHE B 1 80 ? 23.842 46.985 89.019 1.00 18.42 211 PHE B C 1
ATOM 2868 O O . PHE B 1 80 ? 24.174 48.084 88.568 1.00 18.90 211 PHE B O 1
ATOM 2876 N N . ASN B 1 81 ? 24.594 45.895 88.939 1.00 17.07 212 ASN B N 1
ATOM 2877 C CA . ASN B 1 81 ? 25.836 45.788 88.159 1.00 17.73 212 ASN B CA 1
ATOM 2878 C C . ASN B 1 81 ? 26.744 46.975 88.484 1.00 20.15 212 ASN B C 1
ATOM 2879 O O . ASN B 1 81 ? 26.994 47.222 89.670 1.00 19.37 212 ASN B O 1
ATOM 2884 N N . GLY B 1 82 ? 27.262 47.695 87.497 1.00 19.09 213 GLY B N 1
ATOM 2885 C CA . GLY B 1 82 ? 28.174 48.790 87.774 1.00 21.12 213 GLY B CA 1
ATOM 2886 C C . GLY B 1 82 ? 27.534 50.158 87.770 1.00 20.41 213 GLY B C 1
ATOM 2887 O O . GLY B 1 82 ? 28.230 51.163 87.570 1.00 20.57 213 GLY B O 1
ATOM 2888 N N . ALA B 1 83 ? 26.228 50.230 88.018 1.00 17.58 214 ALA B N 1
ATOM 2889 C CA . ALA B 1 83 ? 25.538 51.524 87.935 1.00 19.48 214 ALA B CA 1
ATOM 2890 C C . ALA B 1 83 ? 26.122 52.508 88.942 1.00 19.06 214 ALA B C 1
ATOM 2891 O O . ALA B 1 83 ? 26.179 52.198 90.140 1.00 19.47 214 ALA B O 1
ATOM 2893 N N . PRO B 1 84 ? 26.588 53.676 88.503 1.00 17.17 215 PRO B N 1
ATOM 2894 C CA . PRO B 1 84 ? 27.259 54.609 89.414 1.00 17.68 215 PRO B CA 1
ATOM 2895 C C . PRO B 1 84 ? 26.327 55.660 89.991 1.00 18.29 215 PRO B C 1
ATOM 2896 O O . PRO B 1 84 ? 25.299 55.996 89.397 1.00 20.47 215 PRO B O 1
ATOM 2900 N N . THR B 1 85 ? 26.680 56.178 91.165 1.00 20.12 216 THR B N 1
ATOM 2901 C CA . THR B 1 85 ? 26.019 57.372 91.674 1.00 19.44 216 THR B CA 1
ATOM 2902 C C . THR B 1 85 ? 26.825 58.632 91.402 1.00 20.76 216 THR B C 1
ATOM 2903 O O . THR B 1 85 ? 26.229 59.683 91.171 1.00 21.69 216 THR B O 1
ATOM 2907 N N . ALA B 1 86 ? 28.157 58.538 91.367 1.00 24.21 217 ALA B N 1
ATOM 2908 C CA . ALA B 1 86 ? 28.990 59.717 91.130 1.00 25.95 217 ALA B CA 1
ATOM 2909 C C . ALA B 1 86 ? 28.644 60.376 89.803 1.00 25.31 217 ALA B C 1
ATOM 2910 O O . ALA B 1 86 ? 28.510 59.702 88.777 1.00 27.51 217 ALA B O 1
ATOM 2912 N N . ASN B 1 87 ? 28.461 61.703 89.842 1.00 23.81 218 ASN B N 1
ATOM 2913 C CA . ASN B 1 87 ? 28.060 62.552 88.718 1.00 27.48 218 ASN B CA 1
ATOM 2914 C C . ASN B 1 87 ? 26.617 62.340 88.290 1.00 23.92 218 ASN B C 1
ATOM 2915 O O . ASN B 1 87 ? 26.190 62.911 87.275 1.00 26.22 218 ASN B O 1
ATOM 2920 N N . PHE B 1 88 ? 25.842 61.538 89.037 1.00 21.70 219 PHE B N 1
ATOM 2921 C CA . PHE B 1 88 ? 24.434 61.320 88.734 1.00 19.00 219 PHE B CA 1
ATOM 2922 C C . PHE B 1 88 ? 23.540 61.461 89.958 1.00 19.52 219 PHE B C 1
ATOM 2923 O O . PHE B 1 88 ? 22.363 61.095 89.882 1.00 19.65 219 PHE B O 1
ATOM 2931 N N . GLN B 1 89 ? 24.052 62.000 91.074 1.00 20.24 220 GLN B N 1
ATOM 2932 C CA . GLN B 1 89 ? 23.310 61.922 92.332 1.00 21.32 220 GLN B CA 1
ATOM 2933 C C . GLN B 1 89 ? 21.978 62.659 92.275 1.00 20.57 220 GLN B C 1
ATOM 2934 O O . GLN B 1 89 ? 21.029 62.262 92.963 1.00 21.59 220 GLN B O 1
ATOM 2940 N N . GLN B 1 90 ? 21.888 63.758 91.511 1.00 20.93 221 GLN B N 1
ATOM 2941 C CA . GLN B 1 90 ? 20.613 64.462 91.430 1.00 22.79 221 GLN B CA 1
ATOM 2942 C C . GLN B 1 90 ? 19.539 63.599 90.794 1.00 23.24 221 GLN B C 1
ATOM 2943 O O . GLN B 1 90 ? 18.350 63.779 91.088 1.00 20.97 221 GLN B O 1
ATOM 2949 N N . ASP B 1 91 ? 19.934 62.644 89.943 1.00 21.68 222 ASP B N 1
ATOM 2950 C CA . ASP B 1 91 ? 18.979 61.784 89.257 1.00 20.54 222 ASP B CA 1
ATOM 2951 C C . ASP B 1 91 ? 18.754 60.460 89.978 1.00 21.39 222 ASP B C 1
ATOM 2952 O O . ASP B 1 91 ? 17.619 59.979 90.028 1.00 21.00 222 ASP B O 1
ATOM 2957 N N . VAL B 1 92 ? 19.795 59.848 90.538 1.00 20.22 223 VAL B N 1
ATOM 2958 C CA . VAL B 1 92 ? 19.672 58.476 91.025 1.00 17.01 223 VAL B CA 1
ATOM 2959 C C . VAL B 1 92 ? 19.964 58.335 92.509 1.00 20.44 223 VAL B C 1
ATOM 2960 O O . VAL B 1 92 ? 19.872 57.220 93.037 1.00 19.19 223 VAL B O 1
ATOM 2964 N N . GLY B 1 93 ? 20.287 59.423 93.206 1.00 21.90 224 GLY B N 1
ATOM 2965 C CA . GLY B 1 93 ? 20.570 59.356 94.626 1.00 19.43 224 GLY B CA 1
ATOM 2966 C C . GLY B 1 93 ? 22.034 59.136 94.931 1.00 18.68 224 GLY B C 1
ATOM 2967 O O . GLY B 1 93 ? 22.889 59.023 94.047 1.00 20.21 224 GLY B O 1
ATOM 2968 N N . THR B 1 94 ? 22.326 59.073 96.242 1.00 20.73 225 THR B N 1
ATOM 2969 C CA . THR B 1 94 ? 23.695 59.021 96.739 1.00 21.97 225 THR B CA 1
ATOM 2970 C C . THR B 1 94 ? 24.070 57.724 97.438 1.00 26.57 225 THR B C 1
ATOM 2971 O O . THR B 1 94 ? 25.267 57.446 97.571 1.00 29.93 225 THR B O 1
ATOM 2975 N N . LYS B 1 95 ? 23.112 56.941 97.917 1.00 23.32 226 LYS B N 1
ATOM 2976 C CA . LYS B 1 95 ? 23.456 55.789 98.734 1.00 24.63 226 LYS B CA 1
ATOM 2977 C C . LYS B 1 95 ? 23.275 54.501 97.948 1.00 20.45 226 LYS B C 1
ATOM 2978 O O . LYS B 1 95 ? 22.427 54.404 97.056 1.00 21.46 226 LYS B O 1
ATOM 2984 N N . THR B 1 96 ? 24.078 53.507 98.313 1.00 22.03 227 THR B N 1
ATOM 2985 C CA . THR B 1 96 ? 24.005 52.178 97.718 1.00 18.89 227 THR B CA 1
ATOM 2986 C C . THR B 1 96 ? 24.136 51.186 98.859 1.00 21.59 227 THR B C 1
ATOM 2987 O O . THR B 1 96 ? 25.222 51.037 99.430 1.00 23.68 227 THR B O 1
ATOM 2991 N N . THR B 1 97 ? 23.039 50.517 99.191 1.00 18.36 228 THR B N 1
ATOM 2992 C CA . THR B 1 97 ? 23.024 49.578 100.304 1.00 15.92 228 THR B CA 1
ATOM 2993 C C . THR B 1 97 ? 23.252 48.148 99.862 1.00 18.88 228 THR B C 1
ATOM 2994 O O . THR B 1 97 ? 23.957 47.398 100.541 1.00 18.81 228 THR B O 1
ATOM 2998 N N . ILE B 1 98 ? 22.639 47.763 98.753 1.00 18.07 229 ILE B N 1
ATOM 2999 C CA . ILE B 1 98 ? 22.826 46.445 98.158 1.00 17.18 229 ILE B CA 1
ATOM 3000 C C . ILE B 1 98 ? 23.081 46.637 96.671 1.00 18.58 229 ILE B C 1
ATOM 3001 O O . ILE B 1 98 ? 22.427 47.466 96.026 1.00 17.55 229 ILE B O 1
ATOM 3006 N N . ARG B 1 99 ? 24.036 45.885 96.127 1.00 16.95 230 ARG B N 1
ATOM 3007 C CA . ARG B 1 99 ? 24.337 45.943 94.700 1.00 14.49 230 ARG B CA 1
ATOM 3008 C C . ARG B 1 99 ? 24.268 44.522 94.164 1.00 15.14 230 ARG B C 1
ATOM 3009 O O . ARG B 1 99 ? 25.052 43.668 94.583 1.00 17.70 230 ARG B O 1
ATOM 3017 N N . LEU B 1 100 ? 23.313 44.263 93.275 1.00 14.74 231 LEU B N 1
ATOM 3018 C CA . LEU B 1 100 ? 23.125 42.930 92.699 1.00 13.61 231 LEU B CA 1
ATOM 3019 C C . LEU B 1 100 ? 23.803 42.899 91.339 1.00 15.92 231 LEU B C 1
ATOM 3020 O O . LEU B 1 100 ? 23.496 43.725 90.466 1.00 17.19 231 LEU B O 1
ATOM 3025 N N . MET B 1 101 ? 24.713 41.943 91.158 1.00 16.90 232 MET B N 1
ATOM 3026 C CA . MET B 1 101 ? 25.556 41.877 89.970 1.00 14.61 232 MET B CA 1
ATOM 3027 C C . MET B 1 101 ? 25.389 40.538 89.279 1.00 16.13 232 MET B C 1
ATOM 3028 O O . MET B 1 101 ? 25.333 39.491 89.942 1.00 16.84 232 MET B O 1
ATOM 3033 N N . ASN B 1 102 ? 25.380 40.566 87.948 1.00 17.08 233 ASN B N 1
ATOM 3034 C CA . ASN B 1 102 ? 25.414 39.288 87.246 1.00 17.20 233 ASN B CA 1
ATOM 3035 C C . ASN B 1 102 ? 26.841 38.745 87.180 1.00 17.55 233 ASN B C 1
ATOM 3036 O O . ASN B 1 102 ? 27.828 39.471 87.322 1.00 17.55 233 ASN B O 1
ATOM 3041 N N . SER B 1 103 ? 26.937 37.418 87.065 1.00 16.49 234 SER B N 1
ATOM 3042 C CA . SER B 1 103 ? 28.238 36.770 87.048 1.00 16.92 234 SER B CA 1
ATOM 3043 C C . SER B 1 103 ? 29.070 37.184 85.842 1.00 16.91 234 SER B C 1
ATOM 3044 O O . SER B 1 103 ? 30.302 37.102 85.905 1.00 19.23 234 SER B O 1
ATOM 3047 N N . GLN B 1 104 ? 28.433 37.634 84.760 1.00 17.09 235 GLN B N 1
ATOM 3048 C CA . GLN B 1 104 ? 29.196 38.110 83.609 1.00 18.07 235 GLN B CA 1
ATOM 3049 C C . GLN B 1 104 ? 30.084 39.283 84.007 1.00 20.20 235 GLN B C 1
ATOM 3050 O O . GLN B 1 104 ? 31.260 39.344 83.628 1.00 20.55 235 GLN B O 1
ATOM 3056 N N . LEU B 1 105 ? 29.545 40.196 84.816 1.00 18.29 236 LEU B N 1
ATOM 3057 C CA A LEU B 1 105 ? 30.320 41.347 85.273 0.61 18.49 236 LEU B CA 1
ATOM 3058 C CA B LEU B 1 105 ? 30.318 41.347 85.273 0.39 18.52 236 LEU B CA 1
ATOM 3059 C C . LEU B 1 105 ? 31.508 40.909 86.120 1.00 21.20 236 LEU B C 1
ATOM 3060 O O . LEU B 1 105 ? 32.653 41.311 85.870 1.00 20.59 236 LEU B O 1
ATOM 3069 N N . VAL B 1 106 ? 31.259 40.081 87.135 1.00 17.93 237 VAL B N 1
ATOM 3070 C CA . VAL B 1 106 ? 32.337 39.688 88.029 1.00 18.53 237 VAL B CA 1
ATOM 3071 C C . VAL B 1 106 ? 33.420 38.937 87.270 1.00 18.09 237 VAL B C 1
ATOM 3072 O O . VAL B 1 106 ? 34.616 39.069 87.574 1.00 21.28 237 VAL B O 1
ATOM 3076 N N . THR B 1 107 ? 33.026 38.161 86.257 1.00 18.64 238 THR B N 1
ATOM 3077 C CA . THR B 1 107 ? 33.979 37.345 85.514 1.00 18.07 238 THR B CA 1
ATOM 3078 C C . THR B 1 107 ? 34.782 38.159 84.505 1.00 21.08 238 THR B C 1
ATOM 3079 O O . THR B 1 107 ? 35.993 37.955 84.384 1.00 24.46 238 THR B O 1
ATOM 3083 N N . THR B 1 108 ? 34.135 39.074 83.769 1.00 21.17 239 THR B N 1
ATOM 3084 C CA . THR B 1 108 ? 34.765 39.669 82.590 1.00 19.61 239 THR B CA 1
ATOM 3085 C C . THR B 1 108 ? 35.004 41.170 82.668 1.00 26.81 239 THR B C 1
ATOM 3086 O O . THR B 1 108 ? 35.731 41.696 81.817 1.00 27.47 239 THR B O 1
ATOM 3090 N N . GLU B 1 109 ? 34.434 41.880 83.641 1.00 24.35 240 GLU B N 1
ATOM 3091 C CA . GLU B 1 109 ? 34.605 43.334 83.721 1.00 25.48 240 GLU B CA 1
ATOM 3092 C C . GLU B 1 109 ? 35.817 43.636 84.598 1.00 23.42 240 GLU B C 1
ATOM 3093 O O . GLU B 1 109 ? 35.757 43.518 85.822 1.00 22.93 240 GLU B O 1
ATOM 3099 N N . LYS B 1 110 ? 36.930 44.045 83.969 1.00 25.91 241 LYS B N 1
ATOM 3100 C CA . LYS B 1 110 ? 38.153 44.328 84.719 1.00 24.60 241 LYS B CA 1
ATOM 3101 C C . LYS B 1 110 ? 37.938 45.381 85.806 1.00 26.79 241 LYS B C 1
ATOM 3102 O O . LYS B 1 110 ? 38.580 45.322 86.864 1.00 26.18 241 LYS B O 1
ATOM 3108 N N . ARG B 1 111 ? 37.058 46.355 85.561 1.00 24.53 242 ARG B N 1
ATOM 3109 C CA . ARG B 1 111 ? 36.837 47.411 86.540 1.00 25.36 242 ARG B CA 1
ATOM 3110 C C . ARG B 1 111 ? 36.227 46.889 87.835 1.00 24.69 242 ARG B C 1
ATOM 3111 O O . ARG B 1 111 ? 36.273 47.592 88.846 1.00 23.10 242 ARG B O 1
ATOM 3119 N N . PHE B 1 112 ? 35.662 45.679 87.842 1.00 22.85 243 PHE B N 1
ATOM 3120 C CA . PHE B 1 112 ? 35.114 45.165 89.093 1.00 19.73 243 PHE B CA 1
ATOM 3121 C C . PHE B 1 112 ? 36.180 45.084 90.183 1.00 23.72 243 PHE B C 1
ATOM 3122 O O . PHE B 1 112 ? 35.894 45.326 91.360 1.00 22.92 243 PHE B O 1
ATOM 3130 N N . LEU B 1 113 ? 37.411 44.737 89.821 1.00 21.94 244 LEU B N 1
ATOM 3131 C CA . LEU B 1 113 ? 38.476 44.607 90.797 1.00 22.74 244 LEU B CA 1
ATOM 3132 C C . LEU B 1 113 ? 39.220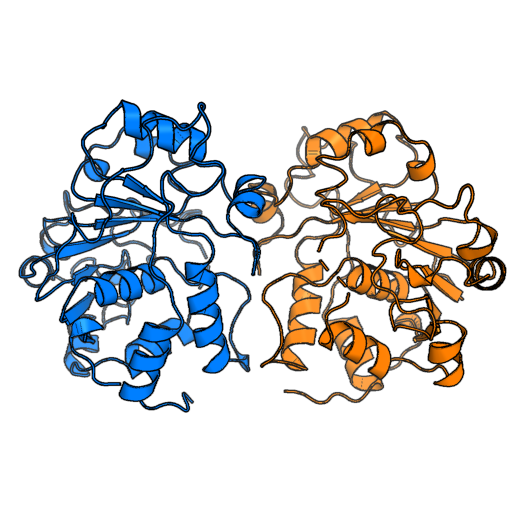 45.916 91.050 1.00 28.23 244 LEU B C 1
ATOM 3133 O O . LEU B 1 113 ? 40.122 45.939 91.894 1.00 30.39 244 LEU B O 1
ATOM 3138 N N . LYS B 1 114 ? 38.842 47.005 90.376 1.00 26.74 245 LYS B N 1
ATOM 3139 C CA . LYS B 1 114 ? 39.553 48.280 90.494 1.00 25.80 245 LYS B CA 1
ATOM 3140 C C . LYS B 1 114 ? 38.681 49.441 90.956 1.00 31.08 245 LYS B C 1
ATOM 3141 O O . LYS B 1 114 ? 39.138 50.258 91.762 1.00 31.56 245 LYS B O 1
ATOM 3147 N N . ASP B 1 115 ? 37.437 49.541 90.486 1.00 27.22 246 ASP B N 1
ATOM 3148 C CA . ASP B 1 115 ? 36.618 50.738 90.705 1.00 23.22 246 ASP B CA 1
ATOM 3149 C C . ASP B 1 115 ? 36.068 50.782 92.131 1.00 24.67 246 ASP B C 1
ATOM 3150 O O . ASP B 1 115 ? 35.479 49.810 92.616 1.00 24.56 246 ASP B O 1
ATOM 3155 N N . SER B 1 116 ? 36.222 51.927 92.797 1.00 25.36 247 SER B N 1
ATOM 3156 C CA . SER B 1 116 ? 35.800 52.004 94.188 1.00 23.84 247 SER B CA 1
ATOM 3157 C C . SER B 1 116 ? 34.286 51.986 94.368 1.00 22.81 247 SER B C 1
ATOM 3158 O O . SER B 1 116 ? 33.827 51.789 95.504 1.00 24.54 247 SER B O 1
ATOM 3161 N N . LEU B 1 117 ? 33.497 52.168 93.298 1.00 22.27 248 LEU B N 1
ATOM 3162 C CA . LEU B 1 117 ? 32.044 52.163 93.472 1.00 22.70 248 LEU B CA 1
ATOM 3163 C C . LEU B 1 117 ? 31.543 50.835 94.031 1.00 20.69 248 LEU B C 1
ATOM 3164 O O . LEU B 1 117 ? 30.503 50.801 94.704 1.00 23.42 248 LEU B O 1
ATOM 3169 N N . TYR B 1 118 ? 32.263 49.740 93.774 1.00 19.67 249 TYR B N 1
ATOM 3170 C CA . TYR B 1 118 ? 31.827 48.436 94.266 1.00 21.07 249 TYR B CA 1
ATOM 3171 C C . TYR B 1 118 ? 32.019 48.267 95.768 1.00 22.00 249 TYR B C 1
ATOM 3172 O O . TYR B 1 118 ? 31.448 47.336 96.345 1.00 21.23 249 TYR B O 1
ATOM 3181 N N . ASN B 1 119 ? 32.816 49.127 96.412 1.00 21.98 250 ASN B N 1
ATOM 3182 C CA . ASN B 1 119 ? 33.234 48.866 97.785 1.00 22.86 250 ASN B CA 1
ATOM 3183 C C . ASN B 1 119 ? 32.179 49.237 98.819 1.00 24.30 250 ASN B C 1
ATOM 3184 O O . ASN B 1 119 ? 32.355 48.902 99.997 1.00 23.46 250 ASN B O 1
ATOM 3189 N N . GLU B 1 120 ? 31.091 49.887 98.408 1.00 22.21 251 GLU B N 1
ATOM 3190 C CA . GLU B 1 120 ? 30.042 50.341 99.309 1.00 23.87 251 GLU B CA 1
ATOM 3191 C C . GLU B 1 120 ? 28.940 49.292 99.426 1.00 23.49 251 GLU B C 1
ATOM 3192 O O . GLU B 1 120 ? 28.607 48.618 98.449 1.00 22.01 251 GLU B O 1
ATOM 3198 N N . GLY B 1 121 ? 28.378 49.147 100.629 1.00 19.37 252 GLY B N 1
ATOM 3199 C CA . GLY B 1 121 ? 27.202 48.311 100.790 1.00 19.81 252 GLY B CA 1
ATOM 3200 C C . GLY B 1 121 ? 27.483 46.811 100.716 1.00 16.86 252 GLY B C 1
ATOM 3201 O O . GLY B 1 121 ? 28.612 46.346 100.833 1.00 17.43 252 GLY B O 1
ATOM 3202 N N . ILE B 1 122 ? 26.402 46.057 100.540 1.00 16.73 253 ILE B N 1
ATOM 3203 C CA . ILE B 1 122 ? 26.439 44.592 100.441 1.00 16.87 253 ILE B CA 1
ATOM 3204 C C . ILE B 1 122 ? 26.389 44.207 98.969 1.00 16.16 253 ILE B C 1
ATOM 3205 O O . ILE B 1 122 ? 25.523 44.684 98.230 1.00 19.59 253 ILE B O 1
ATOM 3210 N N . LEU B 1 123 ? 27.275 43.304 98.549 1.00 17.06 254 LEU B N 1
ATOM 3211 C CA . LEU B 1 123 ? 27.280 42.812 97.178 1.00 15.96 254 LEU B CA 1
ATOM 3212 C C . LEU B 1 123 ? 26.581 41.463 97.116 1.00 17.65 254 LEU B C 1
ATOM 3213 O O . LEU B 1 123 ? 26.703 40.652 98.037 1.00 17.13 254 LEU B O 1
ATOM 3218 N N . ILE B 1 124 ? 25.843 41.233 96.026 1.00 15.66 255 ILE B N 1
ATOM 3219 C CA . ILE B 1 124 ? 25.298 39.914 95.699 1.00 14.91 255 ILE B CA 1
ATOM 3220 C C . ILE B 1 124 ? 25.632 39.637 94.242 1.00 16.50 255 ILE B C 1
ATOM 3221 O O . ILE B 1 124 ? 25.380 40.485 93.384 1.00 17.31 255 ILE B O 1
ATOM 3226 N N . VAL B 1 125 ? 26.166 38.449 93.957 1.00 15.61 256 VAL B N 1
ATOM 3227 C CA . VAL B 1 125 ? 26.379 38.009 92.583 1.00 14.47 256 VAL B CA 1
ATOM 3228 C C . VAL B 1 125 ? 25.478 36.813 92.322 1.00 17.40 256 VAL B C 1
ATOM 3229 O O . VAL B 1 125 ? 25.261 35.976 93.215 1.00 18.03 256 VAL B O 1
ATOM 3233 N N . TRP B 1 126 ? 24.932 36.746 91.114 1.00 15.62 257 TRP B N 1
ATOM 3234 C CA . TRP B 1 126 ? 24.148 35.579 90.721 1.00 15.61 257 TRP B CA 1
ATOM 3235 C C . TRP B 1 126 ? 24.570 35.104 89.342 1.00 16.68 257 TRP B C 1
ATOM 3236 O O . TRP B 1 126 ? 25.006 35.893 88.495 1.00 18.31 257 TRP B O 1
ATOM 3247 N N . ASP B 1 127 ? 24.424 33.796 89.132 1.00 16.70 258 ASP B N 1
ATOM 3248 C CA . ASP B 1 127 ? 24.844 33.152 87.893 1.00 18.09 258 ASP B CA 1
ATOM 3249 C C . ASP B 1 127 ? 23.699 32.296 87.367 1.00 21.22 258 ASP B C 1
ATOM 3250 O O . ASP B 1 127 ? 23.144 31.480 88.125 1.00 21.38 258 ASP B O 1
ATOM 3255 N N . PRO B 1 128 ? 23.324 32.440 86.097 1.00 19.84 259 PRO B N 1
ATOM 3256 C CA . PRO B 1 128 ? 22.290 31.563 85.530 1.00 22.64 259 PRO B CA 1
ATOM 3257 C C . PRO B 1 128 ? 22.741 30.107 85.548 1.00 24.58 259 PRO B C 1
ATOM 3258 O O . PRO B 1 128 ? 23.890 29.781 85.245 1.00 27.94 259 PRO B O 1
ATOM 3262 N N . SER B 1 129 ? 21.836 29.232 85.950 1.00 22.17 260 SER B N 1
ATOM 3263 C CA . SER B 1 129 ? 22.115 27.810 86.044 1.00 21.69 260 SER B CA 1
ATOM 3264 C C . SER B 1 129 ? 21.181 27.064 85.107 1.00 20.68 260 SER B C 1
ATOM 3265 O O . SER B 1 129 ? 20.208 27.623 84.591 1.00 21.95 260 SER B O 1
ATOM 3268 N N . VAL B 1 130 ? 21.497 25.782 84.886 1.00 22.18 261 VAL B N 1
ATOM 3269 C CA . VAL B 1 130 ? 20.549 24.913 84.206 1.00 23.04 261 VAL B CA 1
ATOM 3270 C C . VAL B 1 130 ? 19.303 24.773 85.073 1.00 21.31 261 VAL B C 1
ATOM 3271 O O . VAL B 1 130 ? 19.390 24.628 86.300 1.00 23.18 261 VAL B O 1
ATOM 3275 N N . TYR B 1 131 ? 18.138 24.827 84.431 1.00 21.05 262 TYR B N 1
ATOM 3276 C CA . TYR B 1 131 ? 16.875 24.638 85.129 1.00 24.96 262 TYR B CA 1
ATOM 3277 C C . TYR B 1 131 ? 16.874 23.336 85.924 1.00 24.83 262 TYR B C 1
ATOM 3278 O O . TYR B 1 131 ? 17.179 22.264 85.391 1.00 27.30 262 TYR B O 1
ATOM 3287 N N . HIS B 1 132 ? 16.545 23.449 87.210 1.00 25.49 263 HIS B N 1
ATOM 3288 C CA . HIS B 1 132 ? 16.451 22.352 88.171 1.00 26.99 263 HIS B CA 1
ATOM 3289 C C . HIS B 1 132 ? 17.797 21.713 88.499 1.00 29.87 263 HIS B C 1
ATOM 3290 O O . HIS B 1 132 ? 17.851 20.558 88.931 1.00 34.09 263 HIS B O 1
ATOM 3297 N N . SER B 1 133 ? 18.894 22.439 88.326 1.00 26.20 264 SER B N 1
ATOM 3298 C CA A SER B 1 133 ? 20.180 21.983 88.825 0.44 25.99 264 SER B CA 1
ATOM 3299 C CA B SER B 1 133 ? 20.180 21.981 88.826 0.56 25.97 264 SER B CA 1
ATOM 3300 C C . SER B 1 133 ? 20.347 22.358 90.295 1.00 27.39 264 SER B C 1
ATOM 3301 O O . SER B 1 133 ? 19.878 23.404 90.748 1.00 33.14 264 SER B O 1
ATOM 3306 N N . ASP B 1 134 ? 21.023 21.491 91.047 1.00 27.49 265 ASP B N 1
ATOM 3307 C CA . ASP B 1 134 ? 21.313 21.827 92.432 1.00 25.17 265 ASP B CA 1
ATOM 3308 C C . ASP B 1 134 ? 22.690 22.483 92.501 1.00 26.11 265 ASP B C 1
ATOM 3309 O O . ASP B 1 134 ? 23.332 22.725 91.475 1.00 28.02 265 ASP B O 1
ATOM 3314 N N . ILE B 1 135 ? 23.144 22.804 93.713 1.00 25.01 266 ILE B N 1
ATOM 3315 C CA . ILE B 1 135 ? 24.397 23.552 93.857 1.00 24.18 266 ILE B CA 1
ATOM 3316 C C . ILE B 1 135 ? 25.597 22.757 93.356 1.00 24.70 266 ILE B C 1
ATOM 3317 O O . ILE B 1 135 ? 26.373 23.297 92.553 1.00 21.69 266 ILE B O 1
ATOM 3322 N N . PRO B 1 136 ? 25.800 21.477 93.738 1.00 23.60 267 PRO B N 1
ATOM 3323 C CA . PRO B 1 136 ? 26.998 20.773 93.241 1.00 21.54 267 PRO B CA 1
ATOM 3324 C C . PRO B 1 136 ? 27.024 20.616 91.733 1.00 22.97 267 PRO B C 1
ATOM 3325 O O . PRO B 1 136 ? 28.101 20.691 91.131 1.00 24.81 267 PRO B O 1
ATOM 3329 N N . LYS B 1 137 ? 25.861 20.428 91.103 1.00 22.86 268 LYS B N 1
ATOM 3330 C CA . LYS B 1 137 ? 25.797 20.306 89.651 1.00 26.01 268 LYS B CA 1
ATOM 3331 C C . LYS B 1 137 ? 26.091 21.638 88.977 1.00 25.34 268 LYS B C 1
ATOM 3332 O O . LYS B 1 137 ? 26.843 21.702 87.996 1.00 24.35 268 LYS B O 1
ATOM 3338 N N . TRP B 1 138 ? 25.480 22.714 89.483 1.00 22.98 269 TRP B N 1
ATOM 3339 C CA . TRP B 1 138 ? 25.731 24.038 88.927 1.00 22.06 269 TRP B CA 1
ATOM 3340 C C . TRP B 1 138 ? 27.199 24.421 89.068 1.00 19.64 269 TRP B C 1
ATOM 3341 O O . TRP B 1 138 ? 27.801 24.990 88.144 1.00 19.58 269 TRP B O 1
ATOM 3352 N N . TYR B 1 139 ? 27.788 24.121 90.228 1.00 20.52 270 TYR B N 1
ATOM 3353 C CA . TYR B 1 139 ? 29.179 24.472 90.483 1.00 20.27 270 TYR B CA 1
ATOM 3354 C C . TYR B 1 139 ? 30.102 23.912 89.410 1.00 22.59 270 TYR B C 1
ATOM 3355 O O . TYR B 1 139 ? 31.087 24.557 89.030 1.00 22.14 270 TYR B O 1
ATOM 3364 N N . GLN B 1 140 ? 29.797 22.713 88.907 1.00 21.54 271 GLN B N 1
ATOM 3365 C CA . GLN B 1 140 ? 30.663 22.092 87.908 1.00 24.06 271 GLN B CA 1
ATOM 3366 C C . GLN B 1 140 ? 30.703 22.851 86.584 1.00 25.77 271 GLN B C 1
ATOM 3367 O O . GLN B 1 140 ? 31.662 22.676 85.823 1.00 26.41 271 GLN B O 1
ATOM 3373 N N . ASN B 1 141 ? 29.695 23.672 86.273 1.00 22.17 272 ASN B N 1
ATOM 3374 C CA . ASN B 1 141 ? 29.766 24.415 85.019 1.00 21.99 272 ASN B CA 1
ATOM 3375 C C . ASN B 1 141 ? 28.908 25.668 85.107 1.00 21.07 272 ASN B C 1
ATOM 3376 O O . ASN B 1 141 ? 27.804 25.716 84.554 1.00 21.81 272 ASN B O 1
ATOM 3381 N N . PRO B 1 142 ? 29.382 26.688 85.813 1.00 19.88 273 PRO B N 1
ATOM 3382 C CA . PRO B 1 142 ? 28.648 27.953 85.872 1.00 21.59 273 PRO B CA 1
ATOM 3383 C C . PRO B 1 142 ? 28.552 28.589 84.490 1.00 20.96 273 PRO B C 1
ATOM 3384 O O . PRO B 1 142 ? 29.353 28.320 83.592 1.00 23.20 273 PRO B O 1
ATOM 3388 N N . ASP B 1 143 ? 27.533 29.427 84.320 1.00 19.79 274 ASP B N 1
ATOM 3389 C CA . ASP B 1 143 ? 27.391 30.168 83.069 1.00 18.95 274 ASP B CA 1
ATOM 3390 C C . ASP B 1 143 ? 28.626 31.019 82.807 1.00 23.82 274 ASP B C 1
ATOM 3391 O O . ASP B 1 143 ? 29.238 30.946 81.733 1.00 22.00 274 ASP B O 1
ATOM 3396 N N . TYR B 1 144 ? 29.003 31.842 83.785 1.00 17.83 275 TYR B N 1
ATOM 3397 C CA . TYR B 1 144 ? 30.264 32.566 83.778 1.00 17.13 275 TYR B CA 1
ATOM 3398 C C . TYR B 1 144 ? 31.028 32.161 85.027 1.00 21.21 275 TYR B C 1
ATOM 3399 O O . TYR B 1 144 ? 30.486 32.245 86.137 1.00 21.51 275 TYR B O 1
ATOM 3408 N N . ASN B 1 145 ? 32.268 31.705 84.861 1.00 20.55 276 ASN B N 1
ATOM 3409 C CA . ASN B 1 145 ? 32.988 31.173 86.019 1.00 20.72 276 ASN B CA 1
ATOM 3410 C C . ASN B 1 145 ? 33.612 32.336 86.771 1.00 22.39 276 ASN B C 1
ATOM 3411 O O . ASN B 1 145 ? 34.752 32.727 86.527 1.00 21.68 276 ASN B O 1
ATOM 3416 N N . PHE B 1 146 ? 32.841 32.883 87.708 1.00 18.14 277 PHE B N 1
ATOM 3417 C CA . PHE B 1 146 ? 33.202 34.070 88.473 1.00 19.29 277 PHE B CA 1
ATOM 3418 C C . PHE B 1 146 ? 33.987 33.748 89.741 1.00 19.23 277 PHE B C 1
ATOM 3419 O O . PHE B 1 146 ? 34.359 34.672 90.471 1.00 20.64 277 PHE B O 1
ATOM 3427 N N . PHE B 1 147 ? 34.240 32.467 90.024 1.00 19.01 278 PHE B N 1
ATOM 3428 C CA . PHE B 1 147 ? 34.742 32.071 91.343 1.00 17.18 278 PHE B CA 1
ATOM 3429 C C . PHE B 1 147 ? 36.113 32.670 91.644 1.00 20.08 278 PHE B C 1
ATOM 3430 O O . PHE B 1 147 ? 36.361 33.126 92.771 1.00 20.81 278 PHE B O 1
ATOM 3438 N N . ASN B 1 148 ? 37.021 32.673 90.664 1.00 20.10 279 ASN B N 1
ATOM 3439 C CA . ASN B 1 148 ? 38.353 33.212 90.910 1.00 21.36 279 ASN B CA 1
ATOM 3440 C C . ASN B 1 148 ? 38.289 34.701 91.242 1.00 20.66 279 ASN B C 1
ATOM 3441 O O . ASN B 1 148 ? 38.933 35.154 92.194 1.00 20.91 279 ASN B O 1
ATOM 3446 N N . ASN B 1 149 ? 37.494 35.471 90.494 1.00 19.92 280 ASN B N 1
ATOM 3447 C CA . ASN B 1 149 ? 37.433 36.910 90.756 1.00 19.94 280 ASN B CA 1
ATOM 3448 C C . ASN B 1 149 ? 36.652 37.211 92.025 1.00 19.67 280 ASN B C 1
ATOM 3449 O O . ASN B 1 149 ? 36.946 38.200 92.707 1.00 20.54 280 ASN B O 1
ATOM 3454 N N . TYR B 1 150 ? 35.658 36.380 92.356 1.00 19.00 281 TYR B N 1
ATOM 3455 C CA . TYR B 1 150 ? 35.015 36.475 93.662 1.00 18.50 281 TYR B CA 1
ATOM 3456 C C . TYR B 1 150 ? 36.045 36.338 94.779 1.00 20.01 281 TYR B C 1
ATOM 3457 O O . TYR B 1 150 ? 36.125 37.186 95.676 1.00 20.78 281 TYR B O 1
ATOM 3466 N N . LYS B 1 151 ? 36.855 35.275 94.727 1.00 21.20 282 LYS B N 1
ATOM 3467 C CA . LYS B 1 151 ? 37.876 35.065 95.750 1.00 20.77 282 LYS B CA 1
ATOM 3468 C C . LYS B 1 151 ? 38.878 36.217 95.797 1.00 20.36 282 LYS B C 1
ATOM 3469 O O . LYS B 1 151 ? 39.262 36.668 96.885 1.00 22.31 282 LYS B O 1
ATOM 3475 N N . THR B 1 152 ? 39.309 36.712 94.630 1.00 21.12 283 THR B N 1
ATOM 3476 C CA . THR B 1 152 ? 40.248 37.833 94.605 1.00 21.77 283 THR B CA 1
ATOM 3477 C C . THR B 1 152 ? 39.645 39.064 95.267 1.00 23.80 283 THR B C 1
ATOM 3478 O O . THR B 1 152 ? 40.309 39.738 96.064 1.00 24.91 283 THR B O 1
ATOM 3482 N N . TYR B 1 153 ? 38.378 39.361 94.960 1.00 20.08 284 TYR B N 1
ATOM 3483 C CA . TYR B 1 153 ? 37.732 40.523 95.560 1.00 18.73 284 TYR B CA 1
ATOM 3484 C C . TYR B 1 153 ? 37.582 40.350 97.064 1.00 22.34 284 TYR B C 1
ATOM 3485 O O . TYR B 1 153 ? 37.799 41.300 97.828 1.00 22.79 284 TYR B O 1
ATOM 3494 N N . ARG B 1 154 ? 37.197 39.148 97.503 1.00 21.56 285 ARG B N 1
ATOM 3495 C CA . ARG B 1 154 ? 37.059 38.876 98.930 1.00 21.24 285 ARG B CA 1
ATOM 3496 C C . ARG B 1 154 ? 38.362 39.139 99.671 1.00 23.13 285 ARG B C 1
ATOM 3497 O O . ARG B 1 154 ? 38.350 39.629 100.804 1.00 25.78 285 ARG B O 1
ATOM 3505 N N . LYS B 1 155 ? 39.494 38.801 99.060 1.00 23.07 286 LYS B N 1
ATOM 3506 C CA . LYS B 1 155 ? 40.774 39.030 99.721 1.00 25.76 286 LYS B CA 1
ATOM 3507 C C . LYS B 1 155 ? 41.157 40.501 99.732 1.00 26.91 286 LYS B C 1
ATOM 3508 O O . LYS B 1 155 ? 41.802 40.959 100.690 1.00 30.51 286 LYS B O 1
ATOM 3514 N N . LEU B 1 156 ? 40.771 41.247 98.693 1.00 22.67 287 LEU B N 1
ATOM 3515 C CA . LEU B 1 156 ? 40.999 42.694 98.663 1.00 25.99 287 LEU B CA 1
ATOM 3516 C C . LEU B 1 156 ? 40.112 43.430 99.649 1.00 28.48 287 LEU B C 1
ATOM 3517 O O . LEU B 1 156 ? 40.503 44.489 100.160 1.00 27.80 287 LEU B O 1
ATOM 3522 N N . HIS B 1 157 ? 38.916 42.909 99.912 1.00 23.27 288 HIS B N 1
ATOM 3523 C CA . HIS B 1 157 ? 37.895 43.614 100.689 1.00 25.63 288 HIS B CA 1
ATOM 3524 C C . HIS B 1 157 ? 37.253 42.632 101.652 1.00 23.21 288 HIS B C 1
ATOM 3525 O O . HIS B 1 157 ? 36.059 42.326 101.555 1.00 22.63 288 HIS B O 1
ATOM 3532 N N . PRO B 1 158 ? 38.022 42.127 102.623 1.00 24.83 289 PRO B N 1
ATOM 3533 C CA . PRO B 1 158 ? 37.513 41.033 103.459 1.00 27.38 289 PRO B CA 1
ATOM 3534 C C . PRO B 1 158 ? 36.346 41.410 104.343 1.00 22.55 289 PRO B C 1
ATOM 3535 O O . PRO B 1 158 ? 35.636 40.510 104.797 1.00 28.54 289 PRO B O 1
ATOM 3539 N N . ASN B 1 159 ? 36.119 42.703 104.605 1.00 22.96 290 ASN B N 1
ATOM 3540 C CA . ASN B 1 159 ? 35.068 43.127 105.515 1.00 25.79 290 ASN B CA 1
ATOM 3541 C C . ASN B 1 159 ? 33.851 43.705 104.800 1.00 27.32 290 ASN B C 1
ATOM 3542 O O . ASN B 1 159 ? 32.983 44.297 105.452 1.00 28.13 290 ASN B O 1
ATOM 3547 N N . GLN B 1 160 ? 33.751 43.528 103.480 1.00 22.07 291 GLN B N 1
ATOM 3548 C CA . GLN B 1 160 ? 32.535 43.869 102.761 1.00 19.82 291 GLN B CA 1
ATOM 3549 C C . GLN B 1 160 ? 31.727 42.610 102.524 1.00 20.11 291 GLN B C 1
ATOM 3550 O O . GLN B 1 160 ? 32.231 41.697 101.855 1.00 21.35 291 GLN B O 1
ATOM 3556 N N . PRO B 1 161 ? 30.502 42.504 103.029 1.00 21.01 292 PRO B N 1
ATOM 3557 C CA . PRO B 1 161 ? 29.711 41.292 102.785 1.00 19.46 292 PRO B CA 1
ATOM 3558 C C . PRO B 1 161 ? 29.443 41.121 101.296 1.00 18.88 292 PRO B C 1
ATOM 3559 O O . PRO B 1 161 ? 29.043 42.065 100.615 1.00 19.87 292 PRO B O 1
ATOM 3563 N N . PHE B 1 162 ? 29.638 39.894 100.804 1.00 20.24 293 PHE B N 1
ATOM 3564 C CA . PHE B 1 162 ? 29.582 39.596 99.367 1.00 18.91 293 PHE B CA 1
ATOM 3565 C C . PHE B 1 162 ? 29.025 38.183 99.258 1.00 18.67 293 PHE B C 1
ATOM 3566 O O . PHE B 1 162 ? 29.727 37.221 99.583 1.00 20.56 293 PHE B O 1
ATOM 3574 N N . TYR B 1 163 ? 27.760 38.075 98.866 1.00 17.04 294 TYR B N 1
ATOM 3575 C CA . TYR B 1 163 ? 27.014 36.826 98.851 1.00 16.69 294 TYR B CA 1
ATOM 3576 C C . TYR B 1 163 ? 26.840 36.317 97.429 1.00 16.31 294 TYR B C 1
ATOM 3577 O O . TYR B 1 163 ? 26.874 37.084 96.463 1.00 17.30 294 TYR B O 1
ATOM 3586 N N . ILE B 1 164 ? 26.622 34.998 97.325 1.00 16.68 295 ILE B N 1
ATOM 3587 C CA . ILE B 1 164 ? 26.294 34.324 96.070 1.00 16.89 295 ILE B CA 1
ATOM 3588 C C . ILE B 1 164 ? 24.852 33.844 96.174 1.00 16.74 295 ILE B C 1
ATOM 3589 O O . ILE B 1 164 ? 24.517 33.075 97.090 1.00 18.87 295 ILE B O 1
ATOM 3594 N N . LEU B 1 165 ? 24.005 34.282 95.248 1.00 17.19 296 LEU B N 1
ATOM 3595 C CA . LEU B 1 165 ? 22.607 33.850 95.245 1.00 16.42 296 LEU B CA 1
ATOM 3596 C C . LEU B 1 165 ? 22.513 32.358 94.919 1.00 17.65 296 LEU B C 1
ATOM 3597 O O . LEU B 1 165 ? 23.230 31.855 94.056 1.00 18.87 296 LEU B O 1
ATOM 3602 N N . LYS B 1 166 ? 21.626 31.649 95.604 1.00 18.79 297 LYS B N 1
ATOM 3603 C CA . LYS B 1 166 ? 21.462 30.235 95.276 1.00 19.95 297 LYS B CA 1
ATOM 3604 C C . LYS B 1 166 ? 20.970 30.083 93.835 1.00 18.52 297 LYS B C 1
ATOM 3605 O O . LYS B 1 166 ? 20.148 30.876 93.366 1.00 20.02 297 LYS B O 1
ATOM 3611 N N . PRO B 1 167 ? 21.441 29.058 93.114 1.00 22.38 298 PRO B N 1
ATOM 3612 C CA . PRO B 1 167 ? 21.057 28.899 91.702 1.00 20.93 298 PRO B CA 1
ATOM 3613 C C . PRO B 1 167 ? 19.572 28.652 91.495 1.00 20.36 298 PRO B C 1
ATOM 3614 O O . PRO B 1 167 ? 19.027 29.052 90.457 1.00 22.86 298 PRO B O 1
ATOM 3618 N N . GLN B 1 168 ? 18.903 28.033 92.466 1.00 23.34 299 GLN B N 1
ATOM 3619 C CA . GLN B 1 168 ? 17.500 27.683 92.312 1.00 26.03 299 GLN B CA 1
ATOM 3620 C C . GLN B 1 168 ? 16.579 28.893 92.326 1.00 23.96 299 GLN B C 1
ATOM 3621 O O . GLN B 1 168 ? 15.482 28.827 91.758 1.00 24.35 299 GLN B O 1
ATOM 3627 N N . MET B 1 169 ? 16.988 30.003 92.939 1.00 23.18 300 MET B N 1
ATOM 3628 C CA . MET B 1 169 ? 16.015 31.068 93.164 1.00 21.19 300 MET B CA 1
ATOM 3629 C C . MET B 1 169 ? 15.485 31.673 91.867 1.00 23.53 300 MET B C 1
ATOM 3630 O O . MET B 1 169 ? 14.262 31.868 91.758 1.00 22.94 300 MET B O 1
ATOM 3635 N N . PRO B 1 170 ? 16.303 32.003 90.864 1.00 19.83 301 PRO B N 1
ATOM 3636 C CA . PRO B 1 170 ? 15.726 32.607 89.659 1.00 20.21 301 PRO B CA 1
ATOM 3637 C C . PRO B 1 170 ? 14.736 31.698 88.951 1.00 22.22 301 PRO B C 1
ATOM 3638 O O . PRO B 1 170 ? 13.777 32.194 88.348 1.00 22.27 301 PRO B O 1
ATOM 3642 N N . TRP B 1 171 ? 14.947 30.385 89.004 1.00 22.76 302 TRP B N 1
ATOM 3643 C CA . TRP B 1 171 ? 14.040 29.470 88.319 1.00 24.10 302 TRP B CA 1
ATOM 3644 C C . TRP B 1 171 ? 12.747 29.270 89.096 1.00 25.28 302 TRP B C 1
ATOM 3645 O O . TRP B 1 171 ? 11.701 29.013 88.482 1.00 26.83 302 TRP B O 1
ATOM 3656 N N . GLU B 1 172 ? 12.789 29.400 90.423 1.00 25.53 303 GLU B N 1
ATOM 3657 C CA . GLU B 1 172 ? 11.552 29.410 91.200 1.00 24.96 303 GLU B CA 1
ATOM 3658 C C . GLU B 1 172 ? 10.689 30.604 90.818 1.00 29.79 303 GLU B C 1
ATOM 3659 O O . GLU B 1 172 ? 9.470 30.477 90.655 1.00 28.50 303 GLU B O 1
ATOM 3665 N N . LEU B 1 173 ? 11.301 31.776 90.661 1.00 24.14 304 LEU B N 1
ATOM 3666 C CA . LEU B 1 173 ? 10.546 32.925 90.186 1.00 24.44 304 LEU B CA 1
ATOM 3667 C C . LEU B 1 173 ? 10.054 32.709 88.758 1.00 27.00 304 LEU B C 1
ATOM 3668 O O . LEU B 1 173 ? 8.926 33.082 88.417 1.00 28.60 304 LEU B O 1
ATOM 3673 N N . TRP B 1 174 ? 10.886 32.094 87.911 1.00 26.16 305 TRP B N 1
ATOM 3674 C CA . TRP B 1 174 ? 10.484 31.823 86.535 1.00 24.64 305 TRP B CA 1
ATOM 3675 C C . TRP B 1 174 ? 9.236 30.946 86.487 1.00 23.44 305 TRP B C 1
ATOM 3676 O O . TRP B 1 174 ? 8.345 31.176 85.660 1.00 27.59 305 TRP B O 1
ATOM 3687 N N . ASP B 1 175 ? 9.173 29.943 87.366 1.00 24.61 306 ASP B N 1
ATOM 3688 C CA . ASP B 1 175 ? 8.029 29.027 87.420 1.00 28.60 306 ASP B CA 1
ATOM 3689 C C . ASP B 1 175 ? 6.727 29.785 87.639 1.00 35.05 306 ASP B C 1
ATOM 3690 O O . ASP B 1 175 ? 5.685 29.428 87.078 1.00 30.11 306 ASP B O 1
ATOM 3695 N N . ILE B 1 176 ? 6.762 30.823 88.471 1.00 29.37 307 ILE B N 1
ATOM 3696 C CA . ILE B 1 176 ? 5.552 31.595 88.735 1.00 32.19 307 ILE B CA 1
ATOM 3697 C C . ILE B 1 176 ? 5.213 32.492 87.552 1.00 34.69 307 ILE B C 1
ATOM 3698 O O . ILE B 1 176 ? 4.042 32.635 87.180 1.00 35.65 307 ILE B O 1
ATOM 3703 N N . LEU B 1 177 ? 6.227 33.106 86.935 1.00 27.90 308 LEU B N 1
ATOM 3704 C CA . LEU B 1 177 ? 6.002 33.853 85.707 1.00 27.02 308 LEU B CA 1
ATOM 3705 C C . LEU B 1 177 ? 5.385 32.973 84.628 1.00 31.30 308 LEU B C 1
ATOM 3706 O O . LEU B 1 177 ? 4.555 33.434 83.837 1.00 30.73 308 LEU B O 1
ATOM 3711 N N . GLN B 1 178 ? 5.793 31.711 84.559 1.00 28.98 309 GLN B N 1
ATOM 3712 C CA . GLN B 1 178 ? 5.232 30.844 83.529 1.00 32.73 309 GLN B CA 1
ATOM 3713 C C . GLN B 1 178 ? 3.759 30.567 83.789 1.00 37.56 309 GLN B C 1
ATOM 3714 O O . GLN B 1 178 ? 2.941 30.607 82.863 1.00 35.81 309 GLN B O 1
ATOM 3720 N N . GLU B 1 179 ? 3.409 30.276 85.047 1.00 31.57 310 GLU B N 1
ATOM 3721 C CA . GLU B 1 179 ? 2.009 30.066 85.421 1.00 40.36 310 GLU B CA 1
ATOM 3722 C C . GLU B 1 179 ? 1.115 31.183 84.905 1.00 44.09 310 GLU B C 1
ATOM 3723 O O . GLU B 1 179 ? 0.008 30.932 84.416 1.00 45.01 310 GLU B O 1
ATOM 3729 N N . ILE B 1 180 ? 1.583 32.426 85.003 1.00 37.00 311 ILE B N 1
ATOM 3730 C CA . ILE B 1 180 ? 0.774 33.579 84.634 1.00 42.16 311 ILE B CA 1
ATOM 3731 C C . ILE B 1 1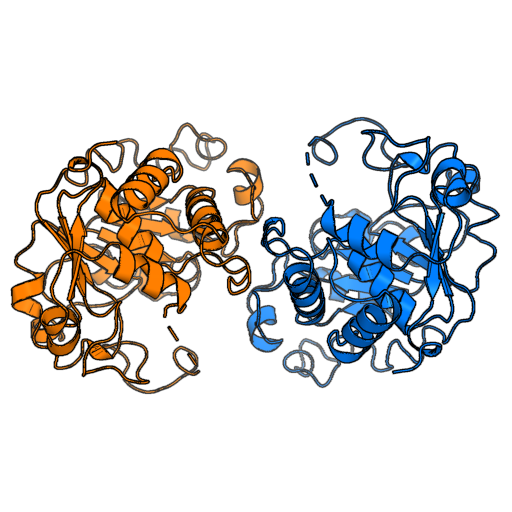80 ? 0.737 33.774 83.122 1.00 49.41 311 ILE B C 1
ATOM 3732 O O . ILE B 1 180 ? -0.303 34.137 82.559 1.00 46.86 311 ILE B O 1
ATOM 3737 N N . SER B 1 181 ? 1.859 33.561 82.437 1.00 39.76 312 SER B N 1
ATOM 3738 C CA . SER B 1 181 ? 1.963 33.823 81.001 1.00 43.55 312 SER B CA 1
ATOM 3739 C C . SER B 1 181 ? 2.570 32.615 80.303 1.00 42.34 312 SER B C 1
ATOM 3740 O O . SER B 1 181 ? 3.663 32.702 79.732 1.00 42.39 312 SER B O 1
ATOM 3743 N N . PRO B 1 182 ? 1.864 31.479 80.292 1.00 42.54 313 PRO B N 1
ATOM 3744 C CA . PRO B 1 182 ? 2.465 30.254 79.738 1.00 39.65 313 PRO B CA 1
ATOM 3745 C C . PRO B 1 182 ? 2.847 30.369 78.276 1.00 44.22 313 PRO B C 1
ATOM 3746 O O . PRO B 1 182 ? 3.846 29.768 77.866 1.00 43.40 313 PRO B O 1
ATOM 3750 N N . GLU B 1 183 ? 2.094 31.125 77.477 1.00 44.71 314 GLU B N 1
ATOM 3751 C CA . GLU B 1 183 ? 2.335 31.191 76.041 1.00 45.91 314 GLU B CA 1
ATOM 3752 C C . GLU B 1 183 ? 3.379 32.226 75.645 1.00 44.50 314 GLU B C 1
ATOM 3753 O O . GLU B 1 183 ? 3.956 32.114 74.556 1.00 42.81 314 GLU B O 1
ATOM 3759 N N . GLU B 1 184 ? 3.646 33.218 76.497 1.00 40.63 315 GLU B N 1
ATOM 3760 C CA . GLU B 1 184 ? 4.557 34.301 76.155 1.00 42.28 315 GLU B CA 1
ATOM 3761 C C . GLU B 1 184 ? 5.944 34.163 76.770 1.00 32.49 315 GLU B C 1
ATOM 3762 O O . GLU B 1 184 ? 6.880 34.816 76.296 1.00 35.58 315 GLU B O 1
ATOM 3768 N N . ILE B 1 185 ? 6.100 33.351 77.810 1.00 32.38 316 ILE B N 1
ATOM 3769 C CA . ILE B 1 185 ? 7.357 33.357 78.543 1.00 34.10 316 ILE B CA 1
ATOM 3770 C C . ILE B 1 185 ? 8.456 32.769 77.670 1.00 34.66 316 ILE B C 1
ATOM 3771 O O . ILE B 1 185 ? 8.217 31.867 76.850 1.00 29.26 316 ILE B O 1
ATOM 3776 N N . GLN B 1 186 ? 9.666 33.324 77.806 1.00 31.05 317 GLN B N 1
ATOM 3777 C CA . GLN B 1 186 ? 10.880 32.896 77.133 1.00 28.48 317 GLN B CA 1
ATOM 3778 C C . GLN B 1 186 ? 11.752 32.096 78.088 1.00 29.91 317 GLN B C 1
ATOM 3779 O O . GLN B 1 186 ? 11.689 32.282 79.305 1.00 32.44 317 GLN B O 1
ATOM 3785 N N . PRO B 1 187 ? 12.563 31.164 77.588 1.00 22.68 318 PRO B N 1
ATOM 3786 C CA . PRO B 1 187 ? 13.328 30.296 78.485 1.00 22.45 318 PRO B CA 1
ATOM 3787 C C . PRO B 1 187 ? 14.539 30.959 79.131 1.00 29.34 318 PRO B C 1
ATOM 3788 O O . PRO B 1 187 ? 15.300 30.266 79.809 1.00 35.51 318 PRO B O 1
ATOM 3792 N N . ASN B 1 188 ? 14.725 32.269 78.980 1.00 26.73 319 ASN B N 1
ATOM 3793 C CA . ASN B 1 188 ? 15.767 32.958 79.736 1.00 27.44 319 ASN B CA 1
ATOM 3794 C C . ASN B 1 188 ? 15.333 33.120 81.194 1.00 27.99 319 ASN B C 1
ATOM 3795 O O . ASN B 1 188 ? 14.142 33.267 81.481 1.00 26.00 319 ASN B O 1
ATOM 3800 N N . PRO B 1 189 ? 16.276 33.124 82.132 1.00 23.29 320 PRO B N 1
ATOM 3801 C CA . PRO B 1 189 ? 15.922 33.386 83.532 1.00 21.79 320 PRO B CA 1
ATOM 3802 C C . PRO B 1 189 ? 15.423 34.809 83.694 1.00 22.20 320 PRO B C 1
ATOM 3803 O O . PRO B 1 189 ? 15.630 35.651 82.809 1.00 25.35 320 PRO B O 1
ATOM 3807 N N . PRO B 1 190 ? 14.749 35.101 84.804 1.00 22.72 321 PRO B N 1
ATOM 3808 C CA . PRO B 1 190 ? 14.270 36.468 85.041 1.00 23.54 321 PRO B CA 1
ATOM 3809 C C . PRO B 1 190 ? 15.412 37.474 85.030 1.00 24.49 321 PRO B C 1
ATOM 3810 O O . PRO B 1 190 ? 16.569 37.142 85.303 1.00 26.50 321 PRO B O 1
ATOM 3814 N N . SER B 1 191 ? 15.077 38.720 84.701 1.00 21.31 322 SER B N 1
ATOM 3815 C CA . SER B 1 191 ? 16.082 39.774 84.673 1.00 25.54 322 SER B CA 1
ATOM 3816 C C . SER B 1 191 ? 16.617 40.053 86.080 1.00 25.11 322 SER B C 1
ATOM 3817 O O . SER B 1 191 ? 15.979 39.737 87.090 1.00 24.20 322 SER B O 1
ATOM 3820 N N . SER B 1 192 ? 17.826 40.621 86.142 1.00 22.65 323 SER B N 1
ATOM 3821 C CA . SER B 1 192 ? 18.357 41.045 87.438 1.00 19.60 323 SER B CA 1
ATOM 3822 C C . SER B 1 192 ? 17.378 41.978 88.144 1.00 18.58 323 SER B C 1
ATOM 3823 O O . SER B 1 192 ? 17.207 41.890 89.363 1.00 20.81 323 SER B O 1
ATOM 3826 N N . GLY B 1 193 ? 16.736 42.875 87.387 1.00 21.15 324 GLY B N 1
ATOM 3827 C CA . GLY B 1 193 ? 15.771 43.796 87.987 1.00 23.11 324 GLY B CA 1
ATOM 3828 C C . GLY B 1 193 ? 14.679 43.065 88.742 1.00 23.89 324 GLY B C 1
ATOM 3829 O O . GLY B 1 193 ? 14.362 43.398 89.888 1.00 22.36 324 GLY B O 1
ATOM 3830 N N . MET B 1 194 ? 14.109 42.027 88.120 1.00 23.12 325 MET B N 1
ATOM 3831 C CA . MET B 1 194 ? 13.081 41.241 88.787 1.00 23.38 325 MET B CA 1
ATOM 3832 C C . MET B 1 194 ? 13.630 40.541 90.030 1.00 22.44 325 MET B C 1
ATOM 3833 O O . MET B 1 194 ? 12.973 40.496 91.076 1.00 22.81 325 MET B O 1
ATOM 3838 N N . LEU B 1 195 ? 14.832 39.969 89.938 1.00 20.13 326 LEU B N 1
ATOM 3839 C CA . LEU B 1 195 ? 15.431 39.351 91.113 1.00 18.82 326 LEU B CA 1
ATOM 3840 C C . LEU B 1 195 ? 15.630 40.372 92.229 1.00 20.71 326 LEU B C 1
ATOM 3841 O O . LEU B 1 195 ? 15.375 40.079 93.405 1.00 21.12 326 LEU B O 1
ATOM 3846 N N . GLY B 1 196 ? 16.086 41.571 91.879 1.00 18.66 327 GLY B N 1
ATOM 3847 C CA . GLY B 1 196 ? 16.332 42.584 92.898 1.00 20.85 327 GLY B CA 1
ATOM 3848 C C . GLY B 1 196 ? 15.060 42.990 93.614 1.00 20.67 327 GLY B C 1
ATOM 3849 O O . GLY B 1 196 ? 15.068 43.240 94.826 1.00 21.44 327 GLY B O 1
ATOM 3850 N N . ILE B 1 197 ? 13.954 43.051 92.876 1.00 19.02 328 ILE B N 1
ATOM 3851 C CA . ILE B 1 197 ? 12.665 43.375 93.486 1.00 19.32 328 ILE B CA 1
ATOM 3852 C C . ILE B 1 197 ? 12.280 42.315 94.516 1.00 22.28 328 ILE B C 1
ATOM 3853 O O . ILE B 1 197 ? 11.885 42.635 95.647 1.00 22.61 328 ILE B O 1
ATOM 3858 N N . ILE B 1 198 ? 12.394 41.030 94.152 1.00 20.58 329 ILE B N 1
ATOM 3859 C CA . ILE B 1 198 ? 12.010 39.979 95.090 1.00 21.20 329 ILE B CA 1
ATOM 3860 C C . ILE B 1 198 ? 12.945 39.963 96.296 1.00 23.80 329 ILE B C 1
ATOM 3861 O O . ILE B 1 198 ? 12.517 39.710 97.427 1.00 23.37 329 ILE B O 1
ATOM 3866 N N . ILE B 1 199 ? 14.236 40.237 96.085 1.00 20.42 330 ILE B N 1
ATOM 3867 C CA . ILE B 1 199 ? 15.166 40.293 97.210 1.00 21.03 330 ILE B CA 1
ATOM 3868 C C . ILE B 1 199 ? 14.748 41.388 98.189 1.00 19.63 330 ILE B C 1
ATOM 3869 O O . ILE B 1 199 ? 14.697 41.169 99.405 1.00 23.32 330 ILE B O 1
ATOM 3874 N N . MET B 1 200 ? 14.437 42.576 97.680 1.00 20.33 331 MET B N 1
ATOM 3875 C CA . MET B 1 200 ? 14.066 43.656 98.591 1.00 20.51 331 MET B CA 1
ATOM 3876 C C . MET B 1 200 ? 12.715 43.400 99.251 1.00 22.46 331 MET B C 1
ATOM 3877 O O . MET B 1 200 ? 12.512 43.811 100.400 1.00 25.46 331 MET B O 1
ATOM 3882 N N . MET B 1 201 ? 11.793 42.711 98.570 1.00 21.62 332 MET B N 1
ATOM 3883 C CA . MET B 1 201 ? 10.541 42.341 99.233 1.00 23.87 332 MET B CA 1
ATOM 3884 C C . MET B 1 201 ? 10.782 41.389 100.401 1.00 24.96 332 MET B C 1
ATOM 3885 O O . MET B 1 201 ? 9.952 41.308 101.318 1.00 25.76 332 MET B O 1
ATOM 3890 N N . THR B 1 202 ? 11.921 40.702 100.412 1.00 22.32 333 THR B N 1
ATOM 3891 C CA . THR B 1 202 ? 12.286 39.813 101.506 1.00 23.12 333 THR B CA 1
ATOM 3892 C C . THR B 1 202 ? 12.875 40.568 102.695 1.00 26.56 333 THR B C 1
ATOM 3893 O O . THR B 1 202 ? 12.795 40.092 103.834 1.00 27.22 333 THR B O 1
ATOM 3897 N N . LEU B 1 203 ? 13.435 41.758 102.463 1.00 25.43 334 LEU B N 1
ATOM 3898 C CA . LEU B 1 203 ? 14.175 42.471 103.490 1.00 26.75 334 LEU B CA 1
ATOM 3899 C C . LEU B 1 203 ? 13.488 43.736 103.980 1.00 24.94 334 LEU B C 1
ATOM 3900 O O . LEU B 1 203 ? 13.980 44.341 104.939 1.00 27.81 334 LEU B O 1
ATOM 3905 N N . CYS B 1 204 ? 12.376 44.136 103.360 1.00 25.03 335 CYS B N 1
ATOM 3906 C CA . CYS B 1 204 ? 11.773 45.453 103.531 1.00 27.53 335 CYS B CA 1
ATOM 3907 C C . CYS B 1 204 ? 10.266 45.335 103.725 1.00 28.30 335 CYS B C 1
ATOM 3908 O O . CYS B 1 204 ? 9.635 44.383 103.266 1.00 28.97 335 CYS B O 1
ATOM 3911 N N . ASP B 1 205 ? 9.682 46.335 104.382 1.00 27.36 336 ASP B N 1
ATOM 3912 C CA . ASP B 1 205 ? 8.226 46.374 104.496 1.00 30.08 336 ASP B CA 1
ATOM 3913 C C . ASP B 1 205 ? 7.563 46.974 103.261 1.00 30.85 336 ASP B C 1
ATOM 3914 O O . ASP B 1 205 ? 6.407 46.654 102.961 1.00 30.34 336 ASP B O 1
ATOM 3919 N N . GLN B 1 206 ? 8.258 47.855 102.546 1.00 27.29 337 GLN B N 1
ATOM 3920 C CA . GLN B 1 206 ? 7.690 48.512 101.381 1.00 28.07 337 GLN B CA 1
ATOM 3921 C C . GLN B 1 206 ? 8.827 48.785 100.413 1.00 25.22 337 GLN B C 1
ATOM 3922 O O . GLN B 1 206 ? 9.912 49.197 100.832 1.00 27.55 337 GLN B O 1
ATOM 3928 N N . VAL B 1 207 ? 8.588 48.530 99.132 1.00 24.46 338 VAL B N 1
ATOM 3929 C CA . VAL B 1 207 ? 9.634 48.606 98.114 1.00 23.09 338 VAL B CA 1
ATOM 3930 C C . VAL B 1 207 ? 9.182 49.571 97.026 1.00 22.37 338 VAL B C 1
ATOM 3931 O O . VAL B 1 207 ? 8.233 49.290 96.283 1.00 24.86 338 VAL B O 1
ATOM 3935 N N . ASP B 1 208 ? 9.858 50.712 96.928 1.00 22.31 339 ASP B N 1
ATOM 3936 C CA . ASP B 1 208 ? 9.629 51.648 95.841 1.00 23.09 339 ASP B CA 1
ATOM 3937 C C . ASP B 1 208 ? 10.582 51.291 94.712 1.00 20.28 339 ASP B C 1
ATOM 3938 O O . ASP B 1 208 ? 11.786 51.156 94.942 1.00 22.00 339 ASP B O 1
ATOM 3943 N N . ILE B 1 209 ? 10.042 51.153 93.507 1.00 21.36 340 ILE B N 1
ATOM 3944 C CA . ILE B 1 209 ? 10.793 50.664 92.350 1.00 22.79 340 ILE B CA 1
ATOM 3945 C C . ILE B 1 209 ? 10.789 51.757 91.294 1.00 24.25 340 ILE B C 1
ATOM 3946 O O . ILE B 1 209 ? 9.721 52.165 90.822 1.00 24.69 340 ILE B O 1
ATOM 3951 N N . TYR B 1 210 ? 11.979 52.216 90.899 1.00 20.87 341 TYR B N 1
ATOM 3952 C CA . TYR B 1 210 ? 12.112 53.396 90.051 1.00 23.04 341 TYR B CA 1
ATOM 3953 C C . TYR B 1 210 ? 12.578 53.027 88.647 1.00 26.25 341 TYR B C 1
ATOM 3954 O O . TYR B 1 210 ? 13.640 52.417 88.476 1.00 23.26 341 TYR B O 1
ATOM 3963 N N . GLU B 1 211 ? 11.771 53.415 87.655 1.00 27.56 342 GLU B N 1
ATOM 3964 C CA . GLU B 1 211 ? 12.061 53.272 86.222 1.00 25.59 342 GLU B CA 1
ATOM 3965 C C . GLU B 1 211 ? 12.296 51.820 85.819 1.00 26.84 342 GLU B C 1
ATOM 3966 O O . GLU B 1 211 ? 13.112 51.533 84.941 1.00 32.91 342 GLU B O 1
ATOM 3972 N N . PHE B 1 212 ? 11.596 50.895 86.475 1.00 29.36 343 PHE B N 1
ATOM 3973 C CA . PHE B 1 212 ? 11.379 49.551 85.960 1.00 28.44 343 PHE B CA 1
ATOM 3974 C C . PHE B 1 212 ? 10.141 49.530 85.072 1.00 36.33 343 PHE B C 1
ATOM 3975 O O . PHE B 1 212 ? 10.209 49.114 83.912 1.00 35.13 343 PHE B O 1
ATOM 3983 N N . LEU B 1 213 ? 9.011 49.980 85.605 1.00 35.97 344 LEU B N 1
ATOM 3984 C CA . LEU B 1 213 ? 7.894 50.366 84.756 1.00 37.41 344 LEU B CA 1
ATOM 3985 C C . LEU B 1 213 ? 8.225 51.692 84.088 1.00 41.18 344 LEU B C 1
ATOM 3986 O O . LEU B 1 213 ? 8.667 52.628 84.767 1.00 38.94 344 LEU B O 1
ATOM 3991 N N . PRO B 1 214 ? 8.021 51.821 82.783 1.00 44.71 345 PRO B N 1
ATOM 3992 C CA . PRO B 1 214 ? 8.478 53.027 82.092 1.00 51.13 345 PRO B CA 1
ATOM 3993 C C . PRO B 1 214 ? 7.631 54.236 82.463 1.00 40.75 345 PRO B C 1
ATOM 3994 O O . PRO B 1 214 ? 6.414 54.140 82.645 1.00 43.46 345 PRO B O 1
ATOM 3998 N N . SER B 1 215 ? 8.294 55.373 82.597 1.00 46.91 346 SER B N 1
ATOM 3999 C CA . SER B 1 215 ? 7.626 56.639 82.821 1.00 42.17 346 SER B CA 1
ATOM 4000 C C . SER B 1 215 ? 7.490 57.370 81.485 1.00 46.28 346 SER B C 1
ATOM 4001 O O . SER B 1 215 ? 7.654 56.773 80.414 1.00 47.47 346 SER B O 1
ATOM 4004 N N . LYS B 1 216 ? 7.218 58.675 81.543 1.00 42.40 347 LYS B N 1
ATOM 4005 C CA . LYS B 1 216 ? 7.230 59.506 80.348 1.00 43.85 347 LYS B CA 1
ATOM 4006 C C . LYS B 1 216 ? 8.627 59.657 79.757 1.00 46.27 347 LYS B C 1
ATOM 4007 O O . LYS B 1 216 ? 8.760 60.084 78.604 1.00 40.84 347 LYS B O 1
ATOM 4013 N N . ARG B 1 217 ? 9.668 59.329 80.517 1.00 38.15 348 ARG B N 1
ATOM 4014 C CA . ARG B 1 217 ? 11.040 59.469 80.053 1.00 38.31 348 ARG B CA 1
ATOM 4015 C C . ARG B 1 217 ? 11.540 58.245 79.294 1.00 41.76 348 ARG B C 1
ATOM 4016 O O . ARG B 1 217 ? 12.733 58.185 78.971 1.00 39.57 348 ARG B O 1
ATOM 4024 N N . LYS B 1 218 ? 10.667 57.272 79.021 1.00 36.07 349 LYS B N 1
ATOM 4025 C CA . LYS B 1 218 ? 11.057 56.056 78.308 1.00 41.72 349 LYS B CA 1
ATOM 4026 C C . LYS B 1 218 ? 11.904 56.379 77.084 1.00 45.79 349 LYS B C 1
ATOM 4027 O O . LYS B 1 218 ? 11.622 57.325 76.342 1.00 42.78 349 LYS B O 1
ATOM 4033 N N . THR B 1 219 ? 12.953 55.586 76.876 1.00 38.21 350 THR B N 1
ATOM 4034 C CA . THR B 1 219 ? 13.948 55.941 75.873 1.00 36.70 350 THR B CA 1
ATOM 4035 C C . THR B 1 219 ? 14.674 54.686 75.409 1.00 33.32 350 THR B C 1
ATOM 4036 O O . THR B 1 219 ? 14.710 53.664 76.105 1.00 36.64 350 THR B O 1
ATOM 4040 N N . ASP B 1 220 ? 15.252 54.785 74.209 1.00 35.22 351 ASP B N 1
ATOM 4041 C CA . ASP B 1 220 ? 16.094 53.733 73.655 1.00 39.69 351 ASP B CA 1
ATOM 4042 C C . ASP B 1 220 ? 17.495 53.725 74.256 1.00 33.61 351 ASP B C 1
ATOM 4043 O O . ASP B 1 220 ? 18.229 52.748 74.054 1.00 33.20 351 ASP B O 1
ATOM 4048 N N . VAL B 1 221 ? 17.885 54.783 74.978 1.00 28.56 352 VAL B N 1
ATOM 4049 C CA . VAL B 1 221 ? 19.127 54.739 75.738 1.00 27.46 352 VAL B CA 1
ATOM 4050 C C . VAL B 1 221 ? 19.021 53.658 76.805 1.00 25.40 352 VAL B C 1
ATOM 4051 O O . VAL B 1 221 ? 18.109 53.677 77.642 1.00 28.57 352 VAL B O 1
ATOM 4055 N N . CYS B 1 222 ? 19.968 52.719 76.792 1.00 23.59 353 CYS B N 1
ATOM 4056 C CA . CYS B 1 222 ? 19.862 51.539 77.649 1.00 26.46 353 CYS B CA 1
ATOM 4057 C C . CYS B 1 222 ? 20.191 51.850 79.104 1.00 28.30 353 CYS B C 1
ATOM 4058 O O . CYS B 1 222 ? 19.550 51.316 80.017 1.00 28.91 353 CYS B O 1
ATOM 4061 N N . TYR B 1 223 ? 21.192 52.691 79.341 1.00 23.07 354 TYR B N 1
ATOM 4062 C CA . TYR B 1 223 ? 21.698 52.949 80.679 1.00 22.90 354 TYR B CA 1
ATOM 4063 C C . TYR B 1 223 ? 21.810 54.444 80.883 1.00 21.60 354 TYR B C 1
ATOM 4064 O O . TYR B 1 223 ? 22.269 55.155 79.988 1.00 22.01 354 TYR B O 1
ATOM 4073 N N . TYR B 1 224 ? 21.433 54.919 82.074 1.00 20.70 355 TYR B N 1
ATOM 4074 C CA . TYR B 1 224 ? 21.498 56.360 82.317 1.00 21.07 355 TYR B CA 1
ATOM 4075 C C . TYR B 1 224 ? 22.926 56.886 82.266 1.00 23.15 355 TYR B C 1
ATOM 4076 O O . TYR B 1 224 ? 23.126 58.084 82.040 1.00 24.12 355 TYR B O 1
ATOM 4085 N N . TYR B 1 225 ? 23.919 56.018 82.441 1.00 20.83 356 TYR B N 1
ATOM 4086 C CA . TYR B 1 225 ? 25.321 56.410 82.451 1.00 21.34 356 TYR B CA 1
ATOM 4087 C C . TYR B 1 225 ? 26.002 56.115 81.122 1.00 25.04 356 TYR B C 1
ATOM 4088 O O . TYR B 1 225 ? 27.228 56.212 81.019 1.00 26.35 356 TYR B O 1
ATOM 4097 N N . GLN B 1 226 ? 25.230 55.750 80.107 1.00 22.86 357 GLN B N 1
ATOM 4098 C CA . GLN B 1 226 ? 25.802 55.481 78.798 1.00 25.29 357 GLN B CA 1
ATOM 4099 C C . GLN B 1 226 ? 26.225 56.790 78.134 1.00 23.33 357 GLN B C 1
ATOM 4100 O O . GLN B 1 226 ? 25.564 57.819 78.278 1.00 25.39 357 GLN B O 1
ATOM 4106 N N . LYS B 1 227 ? 27.363 56.756 77.436 1.00 23.98 358 LYS B N 1
ATOM 4107 C CA . LYS B 1 227 ? 27.833 57.936 76.708 1.00 24.26 358 LYS B CA 1
ATOM 4108 C C . LYS B 1 227 ? 27.492 57.897 75.222 1.00 24.12 358 LYS B C 1
ATOM 4109 O O . LYS B 1 227 ? 27.389 58.958 74.598 1.00 24.21 358 LYS B O 1
ATOM 4115 N N . PHE B 1 228 ? 27.305 56.709 74.657 1.00 24.27 359 PHE B N 1
ATOM 4116 C CA . PHE B 1 228 ? 26.962 56.513 73.251 1.00 22.40 359 PHE B CA 1
ATOM 4117 C C . PHE B 1 228 ? 26.530 55.060 73.102 1.00 22.01 359 PHE B C 1
ATOM 4118 O O . PHE B 1 228 ? 26.684 54.252 74.027 1.00 24.91 359 PHE B O 1
ATOM 4126 N N . PHE B 1 229 ? 25.971 54.734 71.939 1.00 21.51 360 PHE B N 1
ATOM 4127 C CA . PHE B 1 229 ? 25.500 53.372 71.696 1.00 24.19 360 PHE B CA 1
ATOM 4128 C C . PHE B 1 229 ? 26.654 52.482 71.246 1.00 25.90 360 PHE B C 1
ATOM 4129 O O . PHE B 1 229 ? 27.444 52.869 70.381 1.00 25.64 360 PHE B O 1
ATOM 4137 N N . ASP B 1 230 ? 26.760 51.294 71.836 1.00 27.99 361 ASP B N 1
ATOM 4138 C CA . ASP B 1 230 ? 27.755 50.311 71.407 1.00 28.63 361 ASP B CA 1
ATOM 4139 C C . ASP B 1 230 ? 27.172 48.917 71.624 1.00 32.92 361 ASP B C 1
ATOM 4140 O O . ASP B 1 230 ? 25.950 48.745 71.676 1.00 35.97 361 ASP B O 1
ATOM 4145 N N . SER B 1 231 ? 28.045 47.914 71.757 0.75 31.46 362 SER B N 1
ATOM 4146 C CA . SER B 1 231 ? 27.548 46.548 71.869 0.75 34.44 362 SER B CA 1
ATOM 4147 C C . SER B 1 231 ? 26.757 46.332 73.154 0.75 38.06 362 SER B C 1
ATOM 4148 O O . SER B 1 231 ? 25.966 45.385 73.224 0.75 36.61 362 SER B O 1
ATOM 4151 N N . ALA B 1 232 ? 26.932 47.197 74.156 0.69 31.17 363 ALA B N 1
ATOM 4152 C CA . ALA B 1 232 ? 26.125 47.131 75.369 0.69 31.21 363 ALA B CA 1
ATOM 4153 C C . ALA B 1 232 ? 24.712 47.668 75.176 0.69 32.56 363 ALA B C 1
ATOM 4154 O O . ALA B 1 232 ? 23.871 47.476 76.061 0.69 34.96 363 ALA B O 1
ATOM 4156 N N . CYS B 1 233 ? 24.423 48.323 74.045 1.00 36.73 364 CYS B N 1
ATOM 4157 C CA . CYS B 1 233 ? 23.087 48.862 73.763 1.00 38.76 364 CYS B CA 1
ATOM 4158 C C . CYS B 1 233 ? 22.865 48.793 72.249 1.00 46.53 364 CYS B C 1
ATOM 4159 O O . CYS B 1 233 ? 23.213 49.722 71.519 1.00 50.70 364 CYS B O 1
ATOM 4162 N N . THR B 1 234 ? 22.265 47.696 71.794 1.00 56.18 365 THR B N 1
ATOM 4163 C CA . THR B 1 234 ? 22.123 47.459 70.358 1.00 65.12 365 THR B CA 1
ATOM 4164 C C . THR B 1 234 ? 20.671 47.301 69.905 1.00 61.42 365 THR B C 1
ATOM 4165 O O . THR B 1 234 ? 19.841 46.740 70.616 1.00 66.30 365 THR B O 1
ATOM 4169 N N . PRO B 1 240 ? 12.483 45.650 80.392 1.00 62.42 371 PRO B N 1
ATOM 4170 C CA . PRO B 1 240 ? 12.135 44.335 80.941 1.00 61.73 371 PRO B CA 1
ATOM 4171 C C . PRO B 1 240 ? 11.079 43.627 80.104 1.00 61.27 371 PRO B C 1
ATOM 4172 O O . PRO B 1 240 ? 10.280 44.294 79.439 1.00 62.07 371 PRO B O 1
ATOM 4176 N N . LEU B 1 241 ? 11.088 42.294 80.135 1.00 54.90 372 LEU B N 1
ATOM 4177 C CA . LEU B 1 241 ? 10.079 41.519 79.427 1.00 53.33 372 LEU B CA 1
ATOM 4178 C C . LEU B 1 241 ? 8.692 41.986 79.836 1.00 50.61 372 LEU B C 1
ATOM 4179 O O . LEU B 1 241 ? 8.467 42.365 80.991 1.00 41.51 372 LEU B O 1
ATOM 4184 N N . LEU B 1 242 ? 7.766 41.978 78.872 1.00 43.88 373 LEU B N 1
ATOM 4185 C CA . LEU B 1 242 ? 6.433 42.500 79.146 1.00 43.44 373 LEU B CA 1
ATOM 4186 C C . LEU B 1 242 ? 5.785 41.756 80.303 1.00 39.57 373 LEU B C 1
ATOM 4187 O O . LEU B 1 242 ? 5.101 42.365 81.132 1.00 39.04 373 LEU B O 1
ATOM 4192 N N . TYR B 1 243 ? 6.022 40.444 80.406 1.00 35.92 374 TYR B N 1
ATOM 4193 C CA . TYR B 1 243 ? 5.434 39.698 81.509 1.00 34.83 374 TYR B CA 1
ATOM 4194 C C . TYR B 1 243 ? 6.108 39.999 82.842 1.00 35.78 374 TYR B C 1
ATOM 4195 O O . TYR B 1 243 ? 5.484 39.800 83.892 1.00 36.62 374 TYR B O 1
ATOM 4204 N N . GLU B 1 244 ? 7.356 40.469 82.837 1.00 31.68 375 GLU B N 1
ATOM 4205 C CA . GLU B 1 244 ? 7.944 40.927 84.092 1.00 31.63 375 GLU B CA 1
ATOM 4206 C C . GLU B 1 244 ? 7.303 42.237 84.529 1.00 29.26 375 GLU B C 1
ATOM 4207 O O . GLU B 1 244 ? 6.930 42.399 85.696 1.00 34.34 375 GLU B O 1
ATOM 4213 N N . LYS B 1 245 ? 7.172 43.187 83.603 1.00 30.25 376 LYS B N 1
ATOM 4214 C CA . LYS B 1 245 ? 6.496 44.440 83.931 1.00 30.70 376 LYS B CA 1
ATOM 4215 C C . LYS B 1 245 ? 5.049 44.201 84.344 1.00 39.50 376 LYS B C 1
ATOM 4216 O O . LYS B 1 245 ? 4.544 44.880 85.246 1.00 34.46 376 LYS B O 1
ATOM 4222 N N . ASN B 1 246 ? 4.377 43.215 83.734 1.00 35.02 377 ASN B N 1
ATOM 4223 C CA . ASN B 1 246 ? 2.985 42.945 84.090 1.00 37.39 377 ASN B CA 1
ATOM 4224 C C . ASN B 1 246 ? 2.856 42.450 85.522 1.00 38.04 377 ASN B C 1
ATOM 4225 O O . ASN B 1 246 ? 1.908 42.815 86.227 1.00 39.08 377 ASN B O 1
ATOM 4230 N N . LEU B 1 247 ? 3.786 41.607 85.971 1.00 33.67 378 LEU B N 1
ATOM 4231 C CA . LEU B 1 247 ? 3.746 41.166 87.358 1.00 29.22 378 LEU B CA 1
ATOM 4232 C C . LEU B 1 247 ? 3.925 42.343 88.307 1.00 33.55 378 LEU B C 1
ATOM 4233 O O . LEU B 1 247 ? 3.234 42.435 89.330 1.00 35.35 378 LEU B O 1
ATOM 4238 N N . VAL B 1 248 ? 4.861 43.242 87.997 1.00 31.00 379 VAL B N 1
ATOM 4239 C CA . VAL B 1 248 ? 5.099 44.370 88.889 1.00 29.11 379 VAL B CA 1
ATOM 4240 C C . VAL B 1 248 ? 3.893 45.301 88.899 1.00 30.64 379 VAL B C 1
ATOM 4241 O O . VAL B 1 248 ? 3.471 45.776 89.961 1.00 34.44 379 VAL B O 1
ATOM 4245 N N . LYS B 1 249 ? 3.316 45.570 87.724 1.00 33.80 380 LYS B N 1
ATOM 4246 C CA . LYS B 1 249 ? 2.088 46.362 87.668 1.00 36.59 380 LYS B CA 1
ATOM 4247 C C . LYS B 1 249 ? 0.985 45.734 88.509 1.00 36.99 380 LYS B C 1
ATOM 4248 O O . LYS B 1 249 ? 0.258 46.436 89.223 1.00 40.02 380 LYS B O 1
ATOM 4254 N N . HIS B 1 250 ? 0.849 44.411 88.446 1.00 34.19 381 HIS B N 1
ATOM 4255 C CA . HIS B 1 250 ? -0.237 43.741 89.150 1.00 39.02 381 HIS B CA 1
ATOM 4256 C C . HIS B 1 250 ? -0.092 43.877 90.661 1.00 42.75 381 HIS B C 1
ATOM 4257 O O . HIS B 1 250 ? -1.093 43.985 91.381 1.00 42.69 381 HIS B O 1
ATOM 4264 N N . LEU B 1 251 ? 1.139 43.877 91.163 1.00 35.01 382 LEU B N 1
ATOM 4265 C CA . LEU B 1 251 ? 1.381 43.994 92.594 1.00 35.25 382 LEU B CA 1
ATOM 4266 C C . LEU B 1 251 ? 1.525 45.441 93.054 1.00 29.95 382 LEU B C 1
ATOM 4267 O O . LEU B 1 251 ? 1.658 45.679 94.258 1.00 36.44 382 LEU B O 1
ATOM 4272 N N . ASN B 1 252 ? 1.500 46.395 92.130 1.00 31.93 383 ASN B N 1
ATOM 4273 C CA . ASN B 1 252 ? 1.722 47.797 92.463 1.00 31.74 383 ASN B CA 1
ATOM 4274 C C . ASN B 1 252 ? 0.555 48.345 93.276 1.00 40.27 383 ASN B C 1
ATOM 4275 O O . ASN B 1 252 ? -0.610 48.182 92.902 1.00 36.41 383 ASN B O 1
ATOM 4280 N N . GLN B 1 253 ? 0.870 48.991 94.393 1.00 34.39 384 GLN B N 1
ATOM 4281 C CA . GLN B 1 253 ? -0.137 49.663 95.200 1.00 35.94 384 GLN B CA 1
ATOM 4282 C C . GLN B 1 253 ? -0.118 51.168 95.011 1.00 35.10 384 GLN B C 1
ATOM 4283 O O . GLN B 1 253 ? -0.931 51.870 95.623 1.00 40.16 384 GLN B O 1
ATOM 4289 N N . GLY B 1 254 ? 0.776 51.678 94.166 1.00 35.52 385 GLY B N 1
ATOM 4290 C CA . GLY B 1 254 ? 0.864 53.098 93.916 1.00 37.51 385 GLY B CA 1
ATOM 4291 C C . GLY B 1 254 ? -0.068 53.554 92.809 1.00 36.04 385 GLY B C 1
ATOM 4292 O O . GLY B 1 254 ? -0.813 52.780 92.209 1.00 40.52 385 GLY B O 1
ATOM 4293 N N . THR B 1 255 ? 0.002 54.849 92.531 1.00 42.19 386 THR B N 1
ATOM 4294 C CA . THR B 1 255 ? -0.887 55.504 91.587 1.00 44.43 386 THR B CA 1
ATOM 4295 C C . THR B 1 255 ? -0.341 55.436 90.166 1.00 50.38 386 THR B C 1
ATOM 4296 O O . THR B 1 255 ? 0.869 55.322 89.948 1.00 42.19 386 THR B O 1
ATOM 4300 N N . ASP B 1 256 ? -1.255 55.512 89.194 1.00 46.83 387 ASP B N 1
ATOM 4301 C CA . ASP B 1 256 ? -0.839 55.577 87.798 1.00 46.23 387 ASP B CA 1
ATOM 4302 C C . ASP B 1 256 ? -0.105 56.875 87.495 1.00 47.84 387 ASP B C 1
ATOM 4303 O O . ASP B 1 256 ? 0.740 56.913 86.594 1.00 45.67 387 ASP B O 1
ATOM 4308 N N . GLU B 1 257 ? -0.404 57.946 88.228 1.00 42.04 388 GLU B N 1
ATOM 4309 C CA . GLU B 1 257 ? 0.312 59.193 87.999 1.00 46.69 388 GLU B CA 1
ATOM 4310 C C . GLU B 1 257 ? 1.766 59.067 88.452 1.00 40.30 388 GLU B C 1
ATOM 4311 O O . GLU B 1 257 ? 2.666 59.652 87.838 1.00 45.84 388 GLU B O 1
ATOM 4317 N N . ASP B 1 258 ? 2.019 58.280 89.504 1.00 40.06 389 ASP B N 1
ATOM 4318 C CA . ASP B 1 258 ? 3.393 58.092 89.967 1.00 39.64 389 ASP B CA 1
ATOM 4319 C C . ASP B 1 258 ? 4.210 57.273 88.971 1.00 36.99 389 ASP B C 1
ATOM 4320 O O . ASP B 1 258 ? 5.412 57.513 88.806 1.00 34.89 389 ASP B O 1
ATOM 4325 N N . ILE B 1 259 ? 3.581 56.312 88.293 1.00 40.50 390 ILE B N 1
ATOM 4326 C CA . ILE B 1 259 ? 4.277 55.593 87.228 1.00 34.43 390 ILE B CA 1
ATOM 4327 C C . ILE B 1 259 ? 4.647 56.550 86.103 1.00 41.91 390 ILE B C 1
ATOM 4328 O O . ILE B 1 259 ? 5.793 56.577 85.637 1.00 39.49 390 ILE B O 1
ATOM 4333 N N . TYR B 1 260 ? 3.691 57.379 85.671 1.00 39.40 391 TYR B N 1
ATOM 4334 C CA . TYR B 1 260 ? 3.923 58.213 84.496 1.00 40.53 391 TYR B CA 1
ATOM 4335 C C . TYR B 1 260 ? 4.950 59.309 84.767 1.00 41.54 391 TYR B C 1
ATOM 4336 O O . TYR B 1 260 ? 5.797 59.596 83.911 1.00 41.35 391 TYR B O 1
ATOM 4345 N N . LEU B 1 261 ? 4.889 59.946 85.938 1.00 39.41 392 LEU B N 1
ATOM 4346 C CA . LEU B 1 261 ? 5.744 61.100 86.202 1.00 39.08 392 LEU B CA 1
ATOM 4347 C C . LEU B 1 261 ? 7.052 60.731 86.895 1.00 44.75 392 LEU B C 1
ATOM 4348 O O . LEU B 1 261 ? 8.093 61.335 86.611 1.00 39.66 392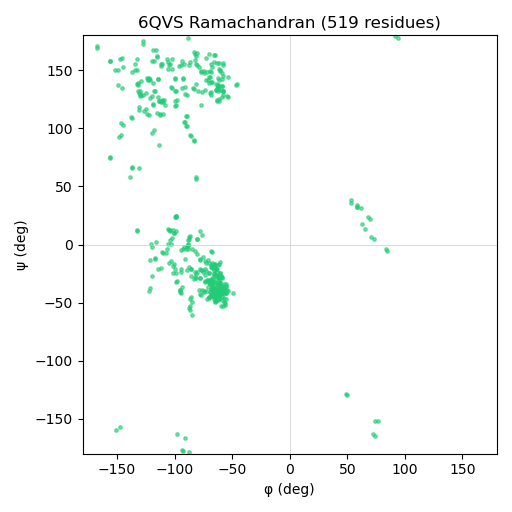 LEU B O 1
ATOM 4353 N N . LEU B 1 262 ? 7.021 59.757 87.807 1.00 39.78 393 LEU B N 1
ATOM 4354 C CA . LEU B 1 262 ? 8.197 59.360 88.572 1.00 37.77 393 LEU B CA 1
ATOM 4355 C C . LEU B 1 262 ? 8.774 58.015 88.156 1.00 40.04 393 LEU B C 1
ATOM 4356 O O . LEU B 1 262 ? 9.846 57.644 88.649 1.00 37.11 393 LEU B O 1
ATOM 4361 N N . GLY B 1 263 ? 8.101 57.277 87.279 1.00 36.17 394 GLY B N 1
ATOM 4362 C CA . GLY B 1 263 ? 8.510 55.911 87.022 1.00 36.62 394 GLY B CA 1
ATOM 4363 C C . GLY B 1 263 ? 8.501 55.057 88.264 1.00 36.21 394 GLY B C 1
ATOM 4364 O O . GLY B 1 263 ? 9.315 54.137 88.387 1.00 32.76 394 GLY B O 1
ATOM 4365 N N . LYS B 1 264 ? 7.587 55.331 89.189 1.00 29.14 395 LYS B N 1
ATOM 4366 C CA . LYS B 1 264 ? 7.610 54.748 90.523 1.00 29.96 395 LYS B CA 1
ATOM 4367 C C . LYS B 1 264 ? 6.472 53.749 90.683 1.00 31.33 395 LYS B C 1
ATOM 4368 O O . LYS B 1 264 ? 5.304 54.091 90.463 1.00 33.13 395 LYS B O 1
ATOM 4374 N N . ALA B 1 265 ? 6.816 52.518 91.060 1.00 26.24 396 ALA B N 1
ATOM 4375 C CA . ALA B 1 265 ? 5.871 51.541 91.575 1.00 25.55 396 ALA B CA 1
ATOM 4376 C C . ALA B 1 265 ? 6.179 51.295 93.045 1.00 28.38 396 ALA B C 1
ATOM 4377 O O . ALA B 1 265 ? 7.308 51.495 93.501 1.00 27.90 396 ALA B O 1
ATOM 4379 N N . THR B 1 266 ? 5.167 50.863 93.798 1.00 30.20 397 THR B N 1
ATOM 4380 C CA . THR B 1 266 ? 5.320 50.598 95.226 1.00 25.47 397 THR B CA 1
ATOM 4381 C C . THR B 1 266 ? 4.744 49.231 95.536 1.00 25.96 397 THR B C 1
ATOM 4382 O O . THR B 1 266 ? 3.543 49.005 95.352 1.00 31.57 397 THR B O 1
ATOM 4386 N N . LEU B 1 267 ? 5.590 48.328 96.016 1.00 27.86 398 LEU B N 1
ATOM 4387 C CA . LEU B 1 267 ? 5.180 46.971 96.296 1.00 27.35 398 LEU B CA 1
ATOM 4388 C C . LEU B 1 267 ? 5.357 46.695 97.780 1.00 28.78 398 LEU B C 1
ATOM 4389 O O . LEU B 1 267 ? 6.412 47.018 98.345 1.00 28.96 398 LEU B O 1
ATOM 4394 N N . PRO B 1 268 ? 4.359 46.130 98.453 1.00 32.86 399 PRO B N 1
ATOM 4395 C CA . PRO B 1 268 ? 4.553 45.751 99.856 1.00 34.31 399 PRO B CA 1
ATOM 4396 C C . PRO B 1 268 ? 5.527 44.593 99.980 1.00 27.77 399 PRO B C 1
ATOM 4397 O O . PRO B 1 268 ? 5.626 43.735 99.095 1.00 32.20 399 PRO B O 1
ATOM 4401 N N . GLY B 1 269 ? 6.267 44.588 101.097 1.00 30.02 400 GLY B N 1
ATOM 4402 C CA . GLY B 1 269 ? 7.194 43.517 101.391 1.00 27.57 400 GLY B CA 1
ATOM 4403 C C . GLY B 1 269 ? 6.497 42.306 101.982 1.00 33.25 400 GLY B C 1
ATOM 4404 O O . GLY B 1 269 ? 5.352 42.371 102.425 1.00 31.66 400 GLY B O 1
ATOM 4405 N N . PHE B 1 270 ? 7.214 41.180 101.990 1.00 26.56 401 PHE B N 1
ATOM 4406 C CA . PHE B 1 270 ? 6.600 39.926 102.419 1.00 29.74 401 PHE B CA 1
ATOM 4407 C C . PHE B 1 270 ? 6.245 39.933 103.904 1.00 39.36 401 PHE B C 1
ATOM 4408 O O . PHE B 1 270 ? 5.291 39.258 104.307 1.00 38.51 401 PHE B O 1
ATOM 4416 N N . ARG B 1 271 ? 6.990 40.678 104.728 1.00 36.02 402 ARG B N 1
ATOM 4417 C CA . ARG B 1 271 ? 6.722 40.685 106.164 1.00 38.83 402 ARG B CA 1
ATOM 4418 C C . ARG B 1 271 ? 5.331 41.225 106.481 1.00 40.48 402 ARG B C 1
ATOM 4419 O O . ARG B 1 271 ? 4.741 40.853 107.501 1.00 51.48 402 ARG B O 1
ATOM 4427 N N . THR B 1 272 ? 4.789 42.089 105.627 1.00 39.02 403 THR B N 1
ATOM 4428 C CA . THR B 1 272 ? 3.545 42.782 105.929 1.00 44.44 403 THR B CA 1
ATOM 4429 C C . THR B 1 272 ? 2.301 42.052 105.439 1.00 48.05 403 THR B C 1
ATOM 4430 O O . THR B 1 272 ? 1.193 42.429 105.835 1.00 50.76 403 THR B O 1
ATOM 4434 N N . ILE B 1 273 ? 2.441 41.029 104.599 1.00 45.54 404 ILE B N 1
ATOM 4435 C CA . ILE B 1 273 ? 1.284 40.411 103.966 1.00 48.87 404 ILE B CA 1
ATOM 4436 C C . ILE B 1 273 ? 0.712 39.328 104.873 1.00 48.69 404 ILE B C 1
ATOM 4437 O O . ILE B 1 273 ? 1.389 38.777 105.744 1.00 50.65 404 ILE B O 1
ATOM 4442 N N . HIS B 1 274 ? -0.566 39.024 104.663 1.00 58.56 405 HIS B N 1
ATOM 4443 C CA . HIS B 1 274 ? -1.254 37.954 105.368 1.00 61.33 405 HIS B CA 1
ATOM 4444 C C . HIS B 1 274 ? -1.737 36.920 104.361 1.00 57.30 405 HIS B C 1
ATOM 4445 O O . HIS B 1 274 ? -2.227 37.269 103.282 1.00 59.05 405 HIS B O 1
ATOM 4452 N N . CYS B 1 275 ? -1.594 35.650 104.719 1.00 59.91 406 CYS B N 1
ATOM 4453 C CA . CYS B 1 275 ? -1.937 34.563 103.811 1.00 66.47 406 CYS B CA 1
ATOM 4454 C C . CYS B 1 275 ? -2.872 33.557 104.474 1.00 63.92 406 CYS B C 1
ATOM 4455 O O . CYS B 1 275 ? -2.447 32.760 105.312 1.00 71.99 406 CYS B O 1
#

Nearest PDB structures (foldseek):
  6qvs-assembly2_B  TM=1.004E+00  e=3.766E-63  Homo sapiens
  6qvt-assembly1_A  TM=9.963E-01  e=1.141E-59  Homo sapiens
  6qvt-assembly2_B  TM=9.998E-01  e=1.365E-58  Homo sapiens
  4js2-assembly1_A  TM=9.762E-01  e=1.459E-53  Homo sapiens
  4mps-assembly2_B  TM=9.798E-01  e=6.398E-49  Rattus norvegicus

GO terms:
  GO:0000139 Golgi membrane (C, IDA)
  GO:0003835 beta-galactoside alpha-2,6-sialyltransferase activity (F, IDA)
  GO:0008373 sialyltransferase activity (F, IDA)
  GO:0042803 protein homodimerization activity (F, IDA)
  GO:0006054 N-acetylneuraminate metabolic process (P, IDA)
  GO:0097503 sialylation (P, IDA)
  GO:0006487 protein N-linked glycosylation (P, IDA)
  GO:0003835 beta-galactoside alpha-2,6-sialyltransferase activity (F, EXP)
  GO:0005515 protein binding (F, IPI)
  GO:0000139 Golgi membrane (C, TAS)
  GO:0003835 beta-galactoside alpha-2,6-sialyltransferase activity (F, TAS)
  GO:0008373 sialyltransferase activity (F, TAS)
  GO:0016266 protein O-linked glycosylation via N-acetyl-galactosamine (P, TAS)
  GO:0019082 viral protein processing (P, TAS)

Secondary structure (DSSP, 8-state):
---S-HHHHHHHHHHH----B--TTSTTTTSGGGTTTS-SS-HHHHS--EEEEEEE---GGGTT---HHHHHSSSEEEEETT---TTTHHHH-S--SEEEEEHHHHHH-GGGGT-GGGGSSEEEEE----TT--HHHHHHS-SS--HHHHHHHHHH-TTS-EEEB-THHHHHHHHHHHHHSTTT--SSPPPHHHHHHHHHHHHEEEEEEESSS--TT--S---TT--S-STT---HHHHHHHHHH--S-HHHHHHH-EEEEE-GGG---/-----HHHHHHHHHHHS---B--TTSTTTTSGGGTTTS-SS-HHHHS--EEEEEEE---GGGTT---HHHHHSSSEEEEETT---TT-HHHH-S--SEEEEEHHHHHH-GGGGT-GGGGSSEEEEE----TT--HHHHHHS-SS--HHHHHHHHHH-TTS-EEEB-THHHHHHHHHHHHH-TTT--SSPPPHHHHHHHHHHHHEEEEEEESSS--TT--S---TT--S-STT----HHHHHHHHHH--S-HHHHHHH-EEEEE-GGG---

B-factor: mean 29.37, std 10.4, range [13.19, 73.77]

CATH classification: 3.90.1480.20

Foldseek 3Di:
DFDDALQVLLVLLVPQFDWFFDECPPPPCVPPVNPLQADNDGVLVVFALFAEEEEEEQFQLLAVLQCLVVHQPGPAYEYEAPRDCVVPNSRGHDAHAEYEYELCRLQPPPCCQPPCRNLHHAYEYEFAAPAPDFDVRCQVPTPGNNVVSSRVSCVVRVPHHYTYTGNHRQVSVVVSLCVGVVVPDDPDGDDSSLVVVLVSLARYFKYKYFCPLHALSDDQRGGSPDPDDDPVRPDDSSVVSQVSQFPDDPVCCHSGVIGMHGHSVPRDD/DDDDALQRLLVLLVPQFDWFFDECPPPPCVPPVNPLQADHDGVLVVFALFAEEEEEEQFLLLAVLQCLVVHQPGPAYEYEAPRDCVVPNSRGHDAHAEYEYELCRLQPPPCCQPPCRNLHHAYEYEFAAPAPDFDVRCQVPTPGNNVVSSRVSCVVRVPHHYTYTGNHRQVSVVVSLCVVPVPQDDPDTADSSLVVVLNSLARYFKYKYFCPQPALSDDQGGGSPDPDDDPVRVHDPSSVVSQVSQFPDDPNCCHSGVIGMHGHSVPRDD

InterPro domains:
  IPR001675 Glycosyl transferase family 29 [PF00777] (173-384)
  IPR012163 Sialyltransferase [PIRSF005557] (2-393)
  IPR038578 GT29-like superfamiliy [G3DSA:3.90.1480.20] (89-406)